Protein AF-A0A2D8KM96-F1 (afdb_monomer_lite)

pLDDT: mean 73.99, std 18.13, range [31.3, 98.5]

Sequence (714 aa):
MPTEIKRLDLASIKATSSSDNSVLVVNDGEVAFSNEISVSGINVTGDFNISGRIFQSGEPFVGGGGGDLTSGQLASVGFNMIPATSGTLDLGTDSEPWKDLYLTTGTLHLGEETIKVEDRKIVFSRDIKVKHDGVNLKRLVRENETGIFAEVAALEKTDANLAATGENLLGQITSNDSDLSNVASNLVSTGQNLQANISTNVGAIAANVSDISSNAVNLAATGQTLQQEKLDVIGGTISGEILPYASGKVNLGSPLLPFRSGYFDDLIVSADSIQIGPDTTLSATAEGGMSFDTTGTITFGDVIIEGDLGVSGDFTLGDTTTDRITTRGDLFVQDDAFFADAVEITGSLTVDGTASAATPTQNSHLTTKLYVDTDITIVSGLITNNDTELNSLRTATGVLKTSTDNNATNIASNDSDIATLTTNLASTGNNLQAQVTSNDGDISTLTSNLISTGQTLQTQITSNDADISTNVGSIATNATNIASNTTNLVSTGQALNTDIITVSGLITNNDTELSDIRTATGVLKTSTDNNATNIASNDSDISSIQGSIYSINGDISTLTTNLTSTGSNLQAQVTSLSGDAVLLAGNQTVAGNKTFSNDVTVLGGLSVSGDFTLGDATTDRITTRGDLYVEDDAVFQDAITVTGDAYFAGDVGIGTNTPDYALDVAGTVGIDSYIYHNGDNDTYLKFDTNEVNLVAGGWSALKLDKSTGKIQLN

Foldseek 3Di:
DDDDDDDDDPPPDDDDDDDDFDFDDDPDPDGDGPDDDDDPDDDDPDDDDDPDFDADPHHTDDDDDDDDPPDPPPPDDPDDDDDPDPDDDFQADPVGHPQQWGDDDQWTHGRPKIWGQDPNDTAIPDFDFDDDDPDDDDTPDHPPPDDDDDDDDPPPPVCVVVVVVVVVVVVVVVVVVVVVVVVVVVVVVVVVVVVVVVVVVVVVVVVVVVVVVVVVVVVVVVVVPPVVVVPPDDPDDDDDDDDDDDPPDDDQDDPVGHNDDPPADDWDDDDFWTDDDDPFTFHADPPDDTDGDDPDDDDDDDDDDVDDPDDPDDDDDDDPVDDDDDDPDDDDDPDDDDDPDDDDDPDDDDDPDDDDDPDDDDPDDPDDPVVVVVVVVVVVVVVVVVVVVVVVVVVVVVVVVVVVVVVVVVVVVVVVVVVVVVVVVVVVVVVVVVVVVVVVVVVVVVVVVVVVVVVVVVVVVVVVVVVVVVVVVVVVVVVVVVVVVVVVVVVVVVVVVVVVVVVVVVVVVVVVVVVVVVVVVVVVVVVVVVVVVVVVVVVVVVVVVVVVVVVVVVVVVVVVVVVVVVVVVVVVVVVVCVLQDDDPDDDDDDDDDDDDPDDDDDPDDDDDPDDDDDDDPPDDDDDDPDDDDDPDDDDDPDDDDDPDDDDDPAADEQVDPDAPDSDRDPDDDDDAFWDDDPPDPQAIFTDDDQWTFGGDPVDRQWIGRVVVPDIDRD

Secondary structure (DSSP, 8-state):
-PPPPPPPPGGG----S-S-------TTS----SS----S----SS----SS--EETTEE---SS-S---TTS-S---S----SSSS-----BTTB--TT-EEETTEEEETTEEEEEETTEEEESS------TT------PPTTS------S-TTSSHHHHHHHHHHHHHHHHHHHHHHHHHHHHHHHHHHHHHHHHHHHHHHHHHHHHHHHHHHHHHHHHHHHHHHHTTTS-TT----S--PPPTT-----EETTEE---TT-SSEEE-SS-EEESSS-EE-B-TTS-B-----SPPPPSS---SS-----S----SBTTB-----SS----SS----SS-----S----SS----S---SBTBS--HHHHHHHHHHHHHHHHHHHHHHHHHHHHHHHHHHHHHHHHHHHHHHHHHHHHHHHHHHHHHHHHHHHHHHHHHHHHHHHHHHHHHHHHHHHHHHHHHHHHHHHHHHHHHHHHHHHHHHHHHHHHHHHHHHHHHHHHHHHHHHHHHHHHHHHHHHHHHHHHHHHHHHHHHHHHHHHHHHHHHHHHHHHHHHHHHHHHHHHHHHHHHHHHHHHHPPPSSS-----S----SS-----S----SS----S-TTT-----SS----SS-----S-----S----SS-EEES-SS-SSSEEESSPPP-SSEEEETTEEEEEEEEETTEEEEEETTEEEEEEETTTTEEEE-

Radius of gyration: 124.83 Å; chains: 1; bounding box: 218×102×368 Å

Structure (mmCIF, N/CA/C/O backbone):
data_AF-A0A2D8KM96-F1
#
_entry.id   AF-A0A2D8KM96-F1
#
loop_
_atom_site.group_PDB
_atom_site.id
_atom_site.type_symbol
_atom_site.label_atom_id
_atom_site.label_alt_id
_atom_site.label_comp_id
_atom_site.label_asym_id
_atom_site.label_entity_id
_atom_site.label_seq_id
_atom_site.pdbx_PDB_ins_code
_atom_site.Cartn_x
_ato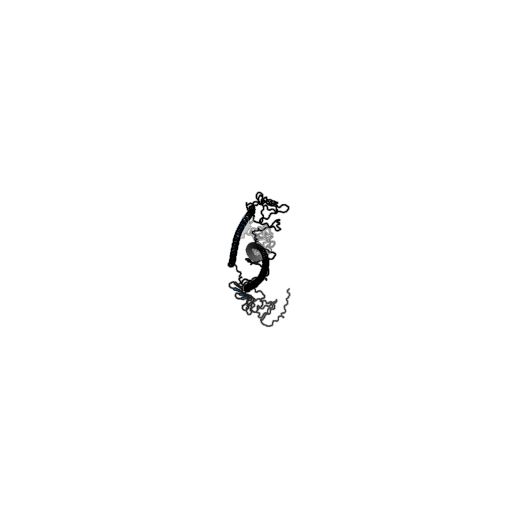m_site.Cartn_y
_atom_site.Cartn_z
_atom_site.occupancy
_atom_site.B_iso_or_equiv
_atom_site.auth_seq_id
_atom_site.auth_comp_id
_atom_site.auth_asym_id
_atom_site.auth_atom_id
_atom_site.pdbx_PDB_model_num
ATOM 1 N N . MET A 1 1 ? 82.401 -2.570 -52.044 1.00 36.78 1 MET A N 1
ATOM 2 C CA . MET A 1 1 ? 83.256 -3.454 -51.225 1.00 36.78 1 MET A CA 1
ATOM 3 C C . MET A 1 1 ? 82.370 -4.545 -50.641 1.00 36.78 1 MET A C 1
ATOM 5 O O . MET A 1 1 ? 81.452 -4.168 -49.925 1.00 36.78 1 MET A O 1
ATOM 9 N N . PRO A 1 2 ? 82.550 -5.836 -50.962 1.00 42.16 2 PRO A N 1
ATOM 10 C CA . PRO A 1 2 ? 81.881 -6.909 -50.237 1.00 42.16 2 PRO A CA 1
ATOM 11 C C . PRO A 1 2 ? 82.817 -7.471 -49.157 1.00 42.16 2 PRO A C 1
ATOM 13 O O . PRO A 1 2 ? 83.956 -7.836 -49.446 1.00 42.16 2 PRO A O 1
ATOM 16 N N . THR A 1 3 ? 82.338 -7.514 -47.916 1.00 42.00 3 THR A N 1
ATOM 17 C CA . THR A 1 3 ? 82.981 -8.188 -46.783 1.00 42.00 3 THR A CA 1
ATOM 18 C C . THR A 1 3 ? 82.390 -9.584 -46.597 1.00 42.00 3 THR A C 1
ATOM 20 O O . THR A 1 3 ? 81.184 -9.797 -46.661 1.00 42.00 3 THR A O 1
ATOM 23 N N . GLU A 1 4 ? 83.301 -10.525 -46.403 1.00 42.38 4 GLU A N 1
ATOM 24 C CA . GLU A 1 4 ? 83.165 -11.976 -46.320 1.00 42.38 4 GLU A CA 1
ATOM 25 C C . GLU A 1 4 ? 82.440 -12.440 -45.037 1.00 42.38 4 GLU A C 1
ATOM 27 O O . GLU A 1 4 ? 82.766 -11.987 -43.938 1.00 42.38 4 GLU A O 1
ATOM 32 N N . ILE A 1 5 ? 81.485 -13.374 -45.156 1.00 39.03 5 ILE A N 1
ATOM 33 C CA . ILE A 1 5 ? 80.904 -14.115 -44.020 1.00 39.03 5 ILE A CA 1
ATOM 34 C C . ILE A 1 5 ? 81.593 -15.482 -43.937 1.00 39.03 5 ILE A C 1
ATOM 36 O O . ILE A 1 5 ? 81.575 -16.268 -44.885 1.00 39.03 5 ILE A O 1
ATOM 40 N N . LYS A 1 6 ? 82.215 -15.756 -42.785 1.00 46.16 6 LYS A N 1
ATOM 41 C CA . LYS A 1 6 ? 82.919 -17.005 -42.463 1.00 46.16 6 LYS A CA 1
ATOM 42 C C . LYS A 1 6 ? 81.966 -18.209 -42.484 1.00 46.16 6 LYS A C 1
ATOM 44 O O . LYS A 1 6 ? 80.936 -18.196 -41.818 1.00 46.16 6 LYS A O 1
ATOM 49 N N . ARG A 1 7 ? 82.352 -19.269 -43.203 1.00 44.72 7 ARG A N 1
ATOM 50 C CA . ARG A 1 7 ? 81.680 -20.582 -43.207 1.00 44.72 7 ARG A CA 1
ATOM 51 C C . ARG A 1 7 ? 81.829 -21.275 -41.844 1.00 44.72 7 ARG A C 1
ATOM 53 O O . ARG A 1 7 ? 82.935 -21.338 -41.312 1.00 44.72 7 ARG A O 1
ATOM 60 N N . LEU A 1 8 ? 80.719 -21.804 -41.324 1.00 42.72 8 LEU A N 1
ATOM 61 C CA . LEU A 1 8 ? 80.661 -22.694 -40.159 1.00 42.72 8 LEU A CA 1
ATOM 62 C C . LEU A 1 8 ? 81.231 -24.082 -40.519 1.00 42.72 8 LEU A C 1
ATOM 64 O O . LEU A 1 8 ? 80.984 -24.591 -41.613 1.00 42.72 8 LEU A O 1
ATOM 68 N N . ASP A 1 9 ? 81.994 -24.668 -39.598 1.00 46.09 9 ASP A N 1
ATOM 69 C CA . ASP A 1 9 ? 82.658 -25.970 -39.720 1.00 46.09 9 ASP A CA 1
ATOM 70 C C . ASP A 1 9 ? 81.637 -27.129 -39.715 1.00 46.09 9 ASP A C 1
ATOM 72 O O . ASP A 1 9 ? 80.818 -27.244 -38.804 1.00 46.09 9 ASP A O 1
ATOM 76 N N . LEU A 1 10 ? 81.678 -27.988 -40.741 1.00 47.38 10 LEU A N 1
ATOM 77 C CA . LEU A 1 10 ? 80.743 -29.104 -40.962 1.00 47.38 10 LEU A CA 1
ATOM 78 C C . LEU A 1 10 ? 81.004 -30.325 -40.051 1.00 47.38 10 LEU A C 1
ATOM 80 O O . LEU A 1 10 ? 80.347 -31.354 -40.196 1.00 47.38 10 LEU A O 1
ATOM 84 N N . ALA A 1 11 ? 81.947 -30.242 -39.110 1.00 46.75 11 ALA A N 1
ATOM 85 C CA . ALA A 1 11 ? 82.343 -31.367 -38.262 1.00 46.75 11 ALA A CA 1
ATOM 86 C C . ALA A 1 11 ? 81.417 -31.656 -37.052 1.00 46.75 11 ALA A C 1
ATOM 88 O O . ALA A 1 11 ? 81.682 -32.602 -36.310 1.00 46.75 11 ALA A O 1
ATOM 89 N N . SER A 1 12 ? 80.340 -30.891 -36.825 1.00 46.06 12 SER A N 1
ATOM 90 C CA . SER A 1 12 ? 79.527 -30.978 -35.592 1.00 46.06 12 SER A CA 1
ATOM 91 C C . SER A 1 12 ? 78.190 -31.732 -35.691 1.00 46.06 12 SER A C 1
ATOM 93 O O . SER A 1 12 ? 77.510 -31.858 -34.673 1.00 46.06 12 SER A O 1
ATOM 95 N N . ILE A 1 13 ? 77.809 -32.303 -36.842 1.00 46.50 13 ILE A N 1
ATOM 96 C CA . ILE A 1 13 ? 76.548 -33.062 -36.968 1.00 46.50 13 ILE A CA 1
ATOM 97 C C . ILE A 1 13 ? 76.843 -34.542 -37.219 1.00 46.50 13 ILE A C 1
ATOM 99 O O . ILE A 1 13 ? 77.137 -34.974 -38.332 1.00 46.50 13 ILE A O 1
ATOM 103 N N . LYS A 1 14 ? 76.764 -35.338 -36.150 1.00 44.31 14 LYS A N 1
ATOM 104 C CA . LYS A 1 14 ? 76.916 -36.795 -36.181 1.00 44.31 14 LYS A CA 1
ATOM 105 C C . LYS A 1 14 ? 75.522 -37.434 -36.200 1.00 44.31 14 LYS A C 1
ATOM 107 O O . LYS A 1 14 ? 74.908 -37.579 -35.150 1.00 44.31 14 LYS A O 1
ATOM 112 N N . ALA A 1 15 ? 75.023 -37.810 -37.378 1.00 44.56 15 ALA A N 1
ATOM 113 C CA . ALA A 1 15 ? 73.818 -38.632 -37.507 1.00 44.56 15 ALA A CA 1
ATOM 114 C C . ALA A 1 15 ? 74.210 -40.115 -37.599 1.00 44.56 15 ALA A C 1
ATOM 116 O O . ALA A 1 15 ? 74.928 -40.536 -38.507 1.00 44.56 15 ALA A O 1
ATOM 117 N N . THR A 1 16 ? 73.778 -40.905 -36.621 1.00 41.28 16 THR A N 1
ATOM 118 C CA . THR A 1 16 ? 73.896 -42.366 -36.613 1.00 41.28 16 THR A CA 1
ATOM 119 C C . THR A 1 16 ? 72.717 -42.997 -37.361 1.00 41.28 16 THR A C 1
ATOM 121 O O . THR A 1 16 ? 71.574 -42.655 -37.085 1.00 41.28 16 THR A O 1
ATOM 124 N N . SER A 1 17 ? 73.046 -43.942 -38.252 1.00 40.91 17 SER A N 1
ATOM 125 C CA . SER A 1 17 ? 72.204 -44.926 -38.971 1.00 40.91 17 SER A CA 1
ATOM 126 C C . SER A 1 17 ? 71.260 -44.464 -40.099 1.00 40.91 17 SER A C 1
ATOM 128 O O . SER A 1 17 ? 70.135 -44.046 -39.874 1.00 40.91 17 SER A O 1
ATOM 130 N N . SER A 1 18 ? 71.791 -44.636 -41.317 1.00 46.38 18 SER A N 1
ATOM 131 C CA . SER A 1 18 ? 71.272 -45.304 -42.530 1.00 46.38 18 SER A CA 1
ATOM 132 C C . SER A 1 18 ? 69.797 -45.232 -42.966 1.00 46.38 18 SER A C 1
ATOM 134 O O . SER A 1 18 ? 68.900 -45.700 -42.274 1.00 46.38 18 SER A O 1
ATOM 136 N N . SER A 1 19 ? 69.697 -44.877 -44.256 1.00 50.34 19 SER A N 1
ATOM 137 C CA . SER A 1 19 ? 68.638 -45.037 -45.269 1.00 50.34 19 SER A CA 1
ATOM 138 C C . SER A 1 19 ? 67.418 -44.117 -45.178 1.00 50.34 19 SER A C 1
ATOM 140 O O . SER A 1 19 ? 66.530 -44.311 -44.362 1.00 50.34 19 SER A O 1
ATOM 142 N N . ASP A 1 20 ? 67.421 -43.165 -46.117 1.00 50.72 20 ASP A N 1
ATOM 143 C CA . ASP A 1 20 ? 66.317 -42.356 -46.636 1.00 50.72 20 ASP A CA 1
ATOM 144 C C . ASP A 1 20 ? 65.672 -41.333 -45.695 1.00 50.72 20 ASP A C 1
ATOM 146 O O . ASP A 1 20 ? 64.546 -41.488 -45.240 1.00 50.72 20 ASP A O 1
ATOM 150 N N . ASN A 1 21 ? 66.361 -40.201 -45.505 1.00 40.88 21 ASN A N 1
ATOM 151 C CA . ASN A 1 21 ? 65.696 -38.897 -45.568 1.00 40.88 21 ASN A CA 1
ATOM 152 C C . ASN A 1 21 ? 66.702 -37.768 -45.826 1.00 40.88 21 ASN A C 1
ATOM 154 O O . ASN A 1 21 ? 67.721 -37.626 -45.148 1.00 40.88 21 ASN A O 1
ATOM 158 N N . SER A 1 22 ? 66.411 -36.961 -46.842 1.00 45.03 22 SER A N 1
ATOM 159 C CA . SER A 1 22 ? 67.163 -35.768 -47.222 1.00 45.03 22 SER A CA 1
ATOM 160 C C . SER A 1 22 ? 66.947 -34.674 -46.170 1.00 45.03 22 SER A C 1
ATOM 162 O O . SER A 1 22 ? 65.994 -33.907 -46.255 1.00 45.03 22 SER A O 1
ATOM 164 N N . VAL A 1 23 ? 67.810 -34.599 -45.155 1.00 46.22 23 VAL A N 1
ATOM 165 C CA . VAL A 1 23 ? 67.804 -33.479 -44.200 1.00 46.22 23 VAL A CA 1
ATOM 166 C C . VAL A 1 23 ? 68.404 -32.252 -44.891 1.00 46.22 23 VAL A C 1
ATOM 168 O O . VAL A 1 23 ? 69.620 -32.156 -45.062 1.00 46.22 23 VAL A O 1
ATOM 171 N N . LEU A 1 24 ? 67.547 -31.321 -45.314 1.00 45.38 24 LEU A N 1
ATOM 172 C CA . LEU A 1 24 ? 67.944 -29.979 -45.731 1.00 45.38 24 LEU A CA 1
ATOM 173 C C . LEU A 1 24 ? 68.049 -29.103 -44.475 1.00 45.38 24 LEU A C 1
ATOM 175 O O . LEU A 1 24 ? 67.062 -28.882 -43.781 1.00 45.38 24 LEU A O 1
ATOM 179 N N . VAL A 1 25 ? 69.249 -28.611 -44.175 1.00 47.81 25 VAL A N 1
ATOM 180 C CA . VAL A 1 25 ? 69.446 -27.565 -43.162 1.00 47.81 25 VAL A CA 1
ATOM 181 C C . VAL A 1 25 ? 68.855 -26.260 -43.702 1.00 47.81 25 VAL A C 1
ATOM 183 O O . VAL A 1 25 ? 69.267 -25.808 -44.771 1.00 47.81 25 VAL A O 1
ATOM 186 N N . VAL A 1 26 ? 67.931 -25.642 -42.962 1.00 46.94 26 VAL A N 1
ATOM 187 C CA . VAL A 1 26 ? 67.433 -24.281 -43.220 1.00 46.94 26 VAL A CA 1
ATOM 188 C C . VAL A 1 26 ? 67.879 -23.381 -42.061 1.00 46.94 26 VAL A C 1
ATOM 190 O O . VAL A 1 26 ? 67.828 -23.782 -40.900 1.00 46.94 26 VAL A O 1
ATOM 193 N N . ASN A 1 27 ? 68.404 -22.196 -42.383 1.00 45.00 27 ASN A N 1
ATOM 194 C CA . ASN A 1 27 ? 68.777 -21.178 -41.397 1.00 45.00 27 ASN A CA 1
ATOM 195 C C . ASN A 1 27 ? 67.537 -20.703 -40.611 1.00 45.00 27 ASN A C 1
ATOM 197 O O . ASN A 1 27 ? 66.445 -20.683 -41.165 1.00 45.00 27 ASN A O 1
ATOM 201 N N . ASP A 1 28 ? 67.751 -20.284 -39.359 1.00 45.41 28 ASP A N 1
ATOM 202 C CA . ASP A 1 28 ? 66.766 -19.727 -38.406 1.00 45.41 28 ASP A CA 1
ATOM 203 C C . ASP A 1 28 ? 65.935 -20.713 -37.556 1.00 45.41 28 ASP A C 1
ATOM 205 O O . ASP A 1 28 ? 64.898 -20.355 -37.007 1.00 45.41 28 ASP A O 1
ATOM 209 N N . GLY A 1 29 ? 66.449 -21.924 -37.308 1.00 55.62 29 GLY A N 1
ATOM 210 C CA . GLY A 1 29 ? 66.005 -22.749 -36.169 1.00 55.62 29 GLY A CA 1
ATOM 211 C C . GLY A 1 29 ? 64.701 -23.534 -36.356 1.00 55.62 29 GLY A C 1
ATOM 212 O O . GLY A 1 29 ? 64.221 -24.128 -35.393 1.00 55.62 29 GLY A O 1
ATOM 213 N N . GLU A 1 30 ? 64.165 -23.604 -37.574 1.00 47.12 30 GLU A N 1
ATOM 214 C CA . GLU A 1 30 ? 62.980 -24.400 -37.911 1.00 47.12 30 GLU A CA 1
ATOM 215 C C . GLU A 1 30 ? 63.367 -25.619 -38.771 1.00 47.12 30 GLU A C 1
ATOM 217 O O . GLU A 1 30 ? 64.070 -25.497 -39.776 1.00 47.12 30 GLU A O 1
ATOM 222 N N . VAL A 1 31 ? 62.943 -26.820 -38.357 1.00 56.22 31 VAL A N 1
ATOM 223 C CA . VAL A 1 31 ? 63.240 -28.088 -39.048 1.00 56.22 31 VAL A CA 1
ATOM 224 C C . VAL A 1 31 ? 61.988 -28.563 -39.782 1.00 56.22 31 VAL A C 1
ATOM 226 O O . VAL A 1 31 ? 61.002 -28.926 -39.145 1.00 56.22 31 VAL A O 1
ATOM 229 N N . ALA A 1 32 ? 62.040 -28.603 -41.115 1.00 50.75 32 ALA A N 1
ATOM 230 C CA . ALA A 1 32 ? 60.963 -29.115 -41.961 1.00 50.75 32 ALA A CA 1
ATOM 231 C C . ALA A 1 32 ? 61.364 -30.442 -42.626 1.00 50.75 32 ALA A C 1
ATOM 233 O O . ALA A 1 32 ? 62.451 -30.564 -43.192 1.00 50.75 32 ALA A O 1
ATOM 234 N N . PHE A 1 33 ? 60.469 -31.432 -42.580 1.00 55.03 33 PHE A N 1
ATOM 235 C CA . PHE A 1 33 ? 60.638 -32.737 -43.224 1.00 55.03 33 PHE A CA 1
ATOM 236 C C . PHE A 1 33 ? 59.793 -32.784 -44.497 1.00 55.03 33 PHE A C 1
ATOM 238 O O . PHE A 1 33 ? 58.651 -32.333 -44.501 1.00 55.03 33 PHE A O 1
ATOM 245 N N . SER A 1 34 ? 60.344 -33.319 -45.587 1.00 48.19 34 SER A N 1
ATOM 246 C CA . SER A 1 34 ? 59.642 -33.397 -46.876 1.00 48.19 34 SER A CA 1
ATOM 247 C C . SER A 1 34 ? 58.643 -34.559 -46.977 1.00 48.19 34 SER A C 1
ATOM 249 O O . SER A 1 34 ? 57.835 -34.552 -47.899 1.00 48.19 34 SER A O 1
ATOM 251 N N . ASN A 1 35 ? 58.671 -35.515 -46.037 1.00 55.62 35 ASN A N 1
ATOM 252 C CA . ASN A 1 35 ? 57.812 -36.707 -45.974 1.00 55.62 35 ASN A CA 1
ATOM 253 C C . ASN A 1 35 ? 57.277 -36.946 -44.540 1.00 55.62 35 ASN A C 1
ATOM 255 O O . ASN A 1 35 ? 57.697 -36.276 -43.597 1.00 55.62 35 ASN A O 1
ATOM 259 N N . GLU A 1 36 ? 56.368 -37.918 -44.377 1.00 52.34 36 GLU A N 1
ATOM 260 C CA . GLU A 1 36 ? 55.748 -38.302 -43.096 1.00 52.34 36 GLU A CA 1
ATOM 261 C C . GLU A 1 36 ? 56.789 -38.676 -42.020 1.00 52.34 36 GLU A C 1
ATOM 263 O O . GLU A 1 36 ? 57.686 -39.490 -42.252 1.00 52.34 36 GLU A O 1
ATOM 268 N N . ILE A 1 37 ? 56.662 -38.078 -40.829 1.00 59.47 37 ILE A N 1
ATOM 269 C CA . ILE A 1 37 ? 57.469 -38.410 -39.650 1.00 59.47 37 ILE A CA 1
ATOM 270 C C . ILE A 1 37 ? 56.729 -39.463 -38.822 1.00 59.47 37 ILE A C 1
ATOM 272 O O . ILE A 1 37 ? 55.622 -39.224 -38.348 1.00 59.47 37 ILE A O 1
ATOM 276 N N . SER A 1 38 ? 57.349 -40.626 -38.619 1.00 56.84 38 SER A N 1
ATOM 277 C CA . SER A 1 38 ? 56.821 -41.677 -37.746 1.00 56.84 38 SER A CA 1
ATOM 278 C C . SER A 1 38 ? 57.786 -41.893 -36.585 1.00 56.84 38 SER A C 1
ATOM 280 O O . SER A 1 38 ? 58.864 -42.462 -36.749 1.00 56.84 38 SER A O 1
ATOM 282 N N . VAL A 1 39 ? 57.414 -41.401 -35.405 1.00 60.41 39 VAL A N 1
ATOM 283 C CA . VAL A 1 39 ? 58.214 -41.474 -34.175 1.00 60.41 39 VAL A CA 1
ATOM 284 C C . VAL A 1 39 ? 57.351 -42.032 -33.047 1.00 60.41 39 VAL A C 1
ATOM 286 O O . VAL A 1 39 ? 56.192 -41.661 -32.900 1.00 60.41 39 VAL A O 1
ATOM 289 N N . SER A 1 40 ? 57.899 -42.935 -32.232 1.00 52.38 40 SER A N 1
ATOM 290 C CA . SER A 1 40 ? 57.144 -43.636 -31.177 1.00 52.38 40 SER A CA 1
ATOM 291 C C . SER A 1 40 ? 56.796 -42.761 -29.962 1.00 52.38 40 SER A C 1
ATOM 293 O O . SER A 1 40 ? 56.181 -43.239 -29.013 1.00 52.38 40 SER A O 1
ATOM 295 N N . GLY A 1 41 ? 57.215 -41.496 -29.969 1.00 56.97 41 GLY A N 1
ATOM 296 C CA . GLY A 1 41 ? 56.919 -40.499 -28.950 1.00 56.97 41 GLY A CA 1
ATOM 297 C C . GLY A 1 41 ? 57.679 -39.206 -29.235 1.00 56.97 41 GLY A C 1
ATOM 298 O O . GLY A 1 41 ? 58.875 -39.242 -29.520 1.00 56.97 41 GLY A O 1
ATOM 299 N N . ILE A 1 42 ? 56.986 -38.069 -29.166 1.00 66.81 42 ILE A N 1
ATOM 300 C CA . ILE A 1 42 ? 57.585 -36.732 -29.254 1.00 66.81 42 ILE A CA 1
ATOM 301 C C . ILE A 1 42 ? 57.530 -36.113 -27.857 1.00 66.81 42 ILE A C 1
ATOM 303 O O . ILE A 1 42 ? 56.462 -36.060 -27.254 1.00 66.81 42 ILE A O 1
ATOM 307 N N . ASN A 1 43 ? 58.666 -35.635 -27.345 1.00 57.16 43 ASN A N 1
ATOM 308 C CA . ASN A 1 43 ? 58.721 -34.840 -26.119 1.00 57.16 43 ASN A CA 1
ATOM 309 C C . ASN A 1 43 ? 59.092 -33.396 -26.483 1.00 57.16 43 ASN A C 1
ATOM 311 O O . ASN A 1 43 ? 60.247 -33.133 -26.820 1.00 57.16 43 ASN A O 1
ATOM 315 N N . VAL A 1 44 ? 58.114 -32.483 -26.470 1.00 68.25 44 VAL A N 1
ATOM 316 C CA . VAL A 1 44 ? 58.321 -31.064 -26.801 1.00 68.25 44 VAL A CA 1
ATOM 317 C C . VAL A 1 44 ? 58.350 -30.249 -25.511 1.00 68.25 44 VAL A C 1
ATOM 319 O O . VAL A 1 44 ? 57.373 -30.220 -24.771 1.00 68.25 44 VAL A O 1
ATOM 322 N N . THR A 1 45 ? 59.467 -29.576 -25.233 1.00 54.88 45 THR A N 1
ATOM 323 C CA . THR A 1 45 ? 59.641 -28.719 -24.042 1.00 54.88 45 THR A CA 1
ATOM 324 C C . THR A 1 45 ? 59.378 -27.231 -24.322 1.00 54.88 45 THR A C 1
ATOM 326 O O . THR A 1 45 ? 59.720 -26.383 -23.503 1.00 54.88 45 THR A O 1
ATOM 329 N N . GLY A 1 46 ? 58.804 -26.918 -25.485 1.00 61.22 46 GLY A N 1
ATOM 330 C CA . GLY A 1 46 ? 58.416 -25.585 -25.958 1.00 61.22 46 GLY A CA 1
ATOM 331 C C . GLY A 1 46 ? 57.178 -25.673 -26.861 1.00 61.22 46 GLY A C 1
ATOM 332 O O . GLY A 1 46 ? 56.492 -26.695 -26.856 1.00 61.22 46 GLY A O 1
ATOM 333 N N . ASP A 1 47 ? 56.892 -24.630 -27.640 1.00 56.44 47 ASP A N 1
ATOM 334 C CA . ASP A 1 47 ? 55.679 -24.574 -28.467 1.00 56.44 47 ASP A CA 1
ATOM 335 C C . ASP A 1 47 ? 55.738 -25.543 -29.661 1.00 56.44 47 ASP A C 1
ATOM 337 O O . ASP A 1 47 ? 56.735 -25.610 -30.383 1.00 56.44 47 ASP A O 1
ATOM 341 N N . PHE A 1 48 ? 54.648 -26.284 -29.887 1.00 71.88 48 PHE A N 1
ATOM 342 C CA . PHE A 1 48 ? 54.507 -27.230 -30.996 1.00 71.88 48 PHE A CA 1
ATOM 343 C C . PHE A 1 48 ? 53.424 -26.751 -31.973 1.00 71.88 48 PHE A C 1
ATOM 345 O O . PHE A 1 48 ? 52.233 -26.941 -31.732 1.00 71.88 48 PHE A O 1
ATOM 352 N N . ASN A 1 49 ? 53.838 -26.112 -33.072 1.00 57.50 49 ASN A N 1
ATOM 353 C CA . ASN A 1 49 ? 52.936 -25.620 -34.118 1.00 57.50 49 ASN A CA 1
ATOM 354 C C . ASN A 1 49 ? 52.810 -26.635 -35.261 1.00 57.50 49 ASN A C 1
ATOM 356 O O . ASN A 1 49 ? 53.803 -27.006 -35.880 1.00 57.50 49 ASN A O 1
ATOM 360 N N . ILE A 1 50 ? 51.579 -27.050 -35.572 1.00 64.56 50 ILE A N 1
ATOM 361 C CA . ILE A 1 50 ? 51.270 -27.949 -36.691 1.00 64.56 50 ILE A CA 1
ATOM 362 C C . ILE A 1 50 ? 50.351 -27.212 -37.667 1.00 64.56 50 ILE A C 1
ATOM 364 O O . ILE A 1 50 ? 49.247 -26.812 -37.309 1.00 64.56 50 ILE A O 1
ATOM 368 N N . SER A 1 51 ? 50.796 -27.044 -38.912 1.00 54.72 51 SER A N 1
ATOM 369 C CA . SER A 1 51 ? 50.070 -26.328 -39.976 1.00 54.72 51 SER A CA 1
ATOM 370 C C . SER A 1 51 ? 49.101 -27.213 -40.781 1.00 54.72 51 SER A C 1
ATOM 372 O O . SER A 1 51 ? 48.515 -26.762 -41.765 1.00 54.72 51 SER A O 1
ATOM 374 N N . GLY A 1 52 ? 48.910 -28.468 -40.358 1.00 62.47 52 GLY A N 1
ATOM 375 C CA . GLY A 1 52 ? 48.025 -29.460 -40.976 1.00 62.47 52 GLY A CA 1
ATOM 376 C C . GLY A 1 52 ? 47.086 -30.144 -39.975 1.00 62.47 52 GLY A C 1
ATOM 377 O O . GLY A 1 52 ? 47.039 -29.803 -38.796 1.00 62.47 52 GLY A O 1
ATOM 378 N N . ARG A 1 53 ? 46.312 -31.131 -40.442 1.00 56.47 53 ARG A N 1
ATOM 379 C CA . ARG A 1 53 ? 45.440 -31.935 -39.571 1.00 56.47 53 ARG A CA 1
ATOM 380 C C . ARG A 1 53 ? 46.268 -32.981 -38.828 1.00 56.47 53 ARG A C 1
ATOM 382 O O . ARG A 1 53 ? 46.975 -33.761 -39.457 1.00 56.47 53 ARG A O 1
ATOM 389 N N . ILE A 1 54 ? 46.150 -33.017 -37.506 1.00 63.62 54 ILE A N 1
ATOM 390 C CA . ILE A 1 54 ? 46.632 -34.142 -36.697 1.00 63.62 54 ILE A CA 1
ATOM 391 C C . ILE A 1 54 ? 45.665 -35.303 -36.936 1.00 63.62 54 ILE A C 1
ATOM 393 O O . ILE A 1 54 ? 44.473 -35.057 -37.068 1.00 63.62 54 ILE A O 1
ATOM 397 N N . PHE A 1 55 ? 46.142 -36.543 -37.009 1.00 59.66 55 PHE A N 1
ATOM 398 C CA . PHE A 1 55 ? 45.291 -37.733 -37.044 1.00 59.66 55 PHE A CA 1
ATOM 399 C C . PHE A 1 55 ? 45.691 -38.655 -35.892 1.00 59.66 55 PHE A C 1
ATOM 401 O O . PHE A 1 55 ? 46.882 -38.851 -35.652 1.00 59.66 55 PHE A O 1
ATOM 408 N N . GLN A 1 56 ? 44.725 -39.230 -35.180 1.00 62.06 56 GLN A N 1
ATOM 409 C CA . GLN A 1 56 ? 44.986 -40.260 -34.174 1.00 62.06 56 GLN A CA 1
ATOM 410 C C . GLN A 1 56 ? 44.436 -41.584 -34.695 1.00 62.06 56 GLN A C 1
ATOM 412 O O . GLN A 1 56 ? 43.236 -41.719 -34.909 1.00 62.06 56 GLN A O 1
ATOM 417 N N . SER A 1 57 ? 45.318 -42.557 -34.929 1.00 61.19 57 SER A N 1
ATOM 418 C CA . SER A 1 57 ? 44.943 -43.884 -35.446 1.00 61.19 57 SER A CA 1
ATOM 419 C C . SER A 1 57 ? 44.139 -43.852 -36.761 1.00 61.19 57 SER A C 1
ATOM 421 O O . SER A 1 57 ? 43.284 -44.704 -36.979 1.00 61.19 57 SER A O 1
ATOM 423 N N . GLY A 1 58 ? 44.422 -42.885 -37.643 1.00 58.84 58 GLY A N 1
ATOM 424 C CA . GLY A 1 58 ? 43.834 -42.803 -38.988 1.00 58.84 58 GLY A CA 1
ATOM 425 C C . GLY A 1 58 ? 42.668 -41.822 -39.160 1.00 58.84 58 GLY A C 1
ATOM 426 O O . GLY A 1 58 ? 42.276 -41.589 -40.297 1.00 58.84 58 GLY A O 1
ATOM 427 N N . GLU A 1 59 ? 42.172 -41.187 -38.091 1.00 48.59 59 GLU A N 1
ATOM 428 C CA . GLU A 1 59 ? 41.073 -40.200 -38.156 1.00 48.59 59 GLU A CA 1
ATOM 429 C C . GLU A 1 59 ? 41.514 -38.790 -37.714 1.00 48.59 59 GLU A C 1
ATOM 431 O O . GLU A 1 59 ? 42.363 -38.691 -36.821 1.00 48.59 59 GLU A O 1
ATOM 436 N N . PRO A 1 60 ? 40.987 -37.692 -38.311 1.00 54.28 60 PRO A N 1
ATOM 437 C CA . PRO A 1 60 ? 41.399 -36.328 -37.982 1.00 54.28 60 PRO A CA 1
ATOM 438 C C . PRO A 1 60 ? 41.131 -35.995 -36.507 1.00 54.28 60 PRO A C 1
ATOM 440 O O . PRO A 1 60 ? 39.999 -36.040 -36.033 1.00 54.28 60 PRO A O 1
ATOM 443 N N . PHE A 1 61 ? 42.171 -35.601 -35.788 1.00 57.62 61 PHE A N 1
ATOM 444 C CA . PHE A 1 61 ? 42.147 -35.149 -34.406 1.00 57.62 61 PHE A CA 1
ATOM 445 C C . PHE A 1 61 ? 41.489 -33.766 -34.323 1.00 57.62 61 PHE A C 1
ATOM 447 O O . PHE A 1 61 ? 42.061 -32.742 -34.705 1.00 57.62 61 PHE A O 1
ATOM 454 N N . VAL A 1 62 ? 40.254 -33.747 -33.833 1.00 54.16 62 VAL A N 1
ATOM 455 C CA . VAL A 1 62 ? 39.478 -32.538 -33.554 1.00 54.16 62 VAL A CA 1
ATOM 456 C C . VAL A 1 62 ? 39.771 -32.066 -32.131 1.00 54.16 62 VAL A C 1
ATOM 458 O O . VAL A 1 62 ? 39.212 -32.555 -31.153 1.00 54.16 62 VAL A O 1
ATOM 461 N N . GLY A 1 63 ? 40.689 -31.109 -32.005 1.00 56.78 63 GLY A N 1
ATOM 462 C CA . GLY A 1 63 ? 40.906 -30.389 -30.754 1.00 56.78 63 GLY A CA 1
ATOM 463 C C . GLY A 1 63 ? 39.688 -29.527 -30.418 1.00 56.78 63 GLY A C 1
ATOM 464 O O . GLY A 1 63 ? 39.528 -28.450 -30.982 1.00 56.78 63 GLY A O 1
ATOM 465 N N . GLY A 1 64 ? 38.855 -30.006 -29.491 1.00 54.34 64 GLY A N 1
ATOM 466 C CA . GLY A 1 64 ? 37.740 -29.264 -28.899 1.00 54.34 64 GLY A CA 1
ATOM 467 C C . GLY A 1 64 ? 36.363 -29.606 -29.477 1.00 54.34 64 GLY A C 1
ATOM 468 O O . GLY A 1 64 ? 36.011 -29.169 -30.567 1.00 54.34 64 GLY A O 1
ATOM 469 N N . GLY A 1 65 ? 35.554 -30.300 -28.669 1.00 49.62 65 GLY A N 1
ATOM 470 C CA . GLY A 1 65 ? 34.098 -30.379 -28.814 1.00 49.62 65 GLY A CA 1
ATOM 471 C C . GLY A 1 65 ? 33.569 -31.677 -29.428 1.00 49.62 65 GLY A C 1
ATOM 472 O O . GLY A 1 65 ? 33.692 -31.897 -30.626 1.00 49.62 65 GLY A O 1
ATOM 473 N N . GLY A 1 66 ? 32.883 -32.478 -28.603 1.00 52.09 66 GLY A N 1
ATOM 474 C CA . GLY A 1 66 ? 31.941 -33.500 -29.076 1.00 52.09 66 GLY A CA 1
ATOM 475 C C . GLY A 1 66 ? 32.429 -34.949 -29.029 1.00 52.09 66 GLY A C 1
ATOM 476 O O . GLY A 1 66 ? 32.346 -35.652 -30.027 1.00 52.09 66 GLY A O 1
ATOM 477 N N . GLY A 1 67 ? 32.899 -35.410 -27.873 1.00 41.66 67 GLY A N 1
ATOM 478 C CA . GLY A 1 67 ? 33.031 -36.831 -27.554 1.00 41.66 67 GLY A CA 1
ATOM 479 C C . GLY A 1 67 ? 32.892 -36.994 -26.046 1.00 41.66 67 GLY A C 1
ATOM 480 O O . GLY A 1 67 ? 33.564 -36.271 -25.314 1.00 41.66 67 GLY A O 1
ATOM 481 N N . ASP A 1 68 ? 31.969 -37.855 -25.615 1.00 48.88 68 ASP A N 1
ATOM 482 C CA . ASP A 1 68 ? 31.601 -38.121 -24.219 1.00 48.88 68 ASP A CA 1
ATOM 483 C C . ASP A 1 68 ? 32.795 -38.051 -23.257 1.00 48.88 68 ASP A C 1
ATOM 485 O O . ASP A 1 68 ? 33.741 -38.838 -23.345 1.00 48.88 68 ASP A O 1
ATOM 489 N N . LEU A 1 69 ? 32.728 -37.123 -22.300 1.00 47.28 69 LEU A N 1
ATOM 490 C CA . LEU A 1 69 ? 33.569 -37.154 -21.108 1.00 47.28 69 LEU A CA 1
ATOM 491 C C . LEU A 1 69 ? 33.126 -38.359 -20.271 1.00 47.28 69 LEU A C 1
ATOM 493 O O . LEU A 1 69 ? 32.250 -38.252 -19.421 1.00 47.28 69 LEU A O 1
ATOM 497 N N . THR A 1 70 ? 33.705 -39.529 -20.535 1.00 47.88 70 THR A N 1
ATOM 498 C CA . THR A 1 70 ? 33.412 -40.750 -19.778 1.00 47.88 70 THR A CA 1
ATOM 499 C C . THR A 1 70 ? 33.850 -40.577 -18.323 1.00 47.88 70 THR A C 1
ATOM 501 O O . THR A 1 70 ? 35.035 -40.339 -18.087 1.00 47.88 70 THR A O 1
ATOM 504 N N . SER A 1 71 ? 32.876 -40.663 -17.409 1.00 44.53 71 SER A N 1
ATOM 505 C CA . SER A 1 71 ? 32.811 -40.872 -15.940 1.00 44.53 71 SER A CA 1
ATOM 506 C C . SER A 1 71 ? 34.017 -40.736 -14.982 1.00 44.53 71 SER A C 1
ATOM 508 O O . SER A 1 71 ? 33.833 -40.762 -13.768 1.00 44.53 71 SER A O 1
ATOM 510 N N . GLY A 1 72 ? 35.254 -40.555 -15.438 1.00 50.97 72 GLY A N 1
ATOM 511 C CA . GLY A 1 72 ? 36.451 -40.531 -14.592 1.00 50.97 72 GLY A CA 1
ATOM 512 C C . GLY A 1 72 ? 37.251 -39.228 -14.591 1.00 50.97 72 GLY A C 1
ATOM 513 O O . GLY A 1 72 ? 38.215 -39.132 -13.836 1.00 50.97 72 GLY A O 1
ATOM 514 N N . GLN A 1 73 ? 36.915 -38.234 -15.424 1.00 50.72 73 GLN A N 1
ATOM 515 C CA . GLN A 1 73 ? 37.798 -37.075 -15.670 1.00 50.72 73 GLN A CA 1
ATOM 516 C C . GLN A 1 73 ? 37.250 -35.704 -15.225 1.00 50.72 73 GLN A C 1
ATOM 518 O O . GLN A 1 73 ? 37.947 -34.703 -15.371 1.00 50.72 73 GLN A O 1
ATOM 523 N N . LEU A 1 74 ? 36.061 -35.636 -14.614 1.00 52.88 74 LEU A N 1
ATOM 524 C CA . LEU A 1 74 ? 35.462 -34.391 -14.103 1.00 52.88 74 LEU A CA 1
ATOM 525 C C . LEU A 1 74 ? 35.289 -34.424 -12.578 1.00 52.88 74 LEU A C 1
ATOM 527 O O . LEU A 1 74 ? 34.185 -34.333 -12.057 1.00 52.88 74 LEU A O 1
ATOM 531 N N . ALA A 1 75 ? 36.389 -34.544 -11.834 1.00 51.66 75 ALA A N 1
ATOM 532 C CA . ALA A 1 75 ? 36.340 -34.467 -10.368 1.00 51.66 75 ALA A CA 1
ATOM 533 C C . ALA A 1 75 ? 36.152 -33.026 -9.833 1.00 51.66 75 ALA A C 1
ATOM 535 O O . ALA A 1 75 ? 35.959 -32.835 -8.635 1.00 51.66 75 ALA A O 1
ATOM 536 N N . SER A 1 76 ? 36.246 -32.001 -10.689 1.00 54.09 76 SER A N 1
ATOM 537 C CA . SER A 1 76 ? 36.158 -30.588 -10.301 1.00 54.09 76 SER A CA 1
ATOM 538 C C . SER A 1 76 ? 35.958 -29.704 -11.536 1.00 54.09 76 SER A C 1
ATOM 540 O O . SER A 1 76 ? 36.861 -29.587 -12.365 1.00 54.09 76 SER A O 1
ATOM 542 N N . VAL A 1 77 ? 34.789 -29.073 -11.673 1.00 58.50 77 VAL A N 1
ATOM 543 C CA . VAL A 1 77 ? 34.567 -28.004 -12.659 1.00 58.50 77 VAL A CA 1
ATOM 544 C C . VAL A 1 77 ? 34.752 -26.668 -11.937 1.00 58.50 77 VAL A C 1
ATOM 546 O O . VAL A 1 77 ? 33.863 -26.205 -11.231 1.00 58.50 77 VAL A O 1
ATOM 549 N N . GLY A 1 78 ? 35.935 -26.062 -12.069 1.00 53.97 78 GLY A N 1
ATOM 550 C CA . GLY A 1 78 ? 36.286 -24.782 -11.431 1.00 53.97 78 GLY A CA 1
ATOM 551 C C . GLY A 1 78 ? 35.856 -23.530 -12.208 1.00 53.97 78 GLY A C 1
ATOM 552 O O . GLY A 1 78 ? 36.282 -22.429 -11.865 1.00 53.97 78 GLY A O 1
ATOM 553 N N . PHE A 1 79 ? 35.063 -23.684 -13.272 1.00 59.00 79 PHE A N 1
ATOM 554 C CA . PHE A 1 79 ? 34.685 -22.613 -14.199 1.00 59.00 79 PHE A CA 1
ATOM 555 C C . PHE A 1 79 ? 33.184 -22.661 -14.514 1.00 59.00 79 PHE A C 1
ATOM 557 O O . PHE A 1 79 ? 32.548 -23.706 -14.391 1.00 59.00 79 PHE A O 1
ATOM 564 N N . ASN A 1 80 ? 32.615 -21.537 -14.955 1.00 58.22 80 ASN A N 1
ATOM 565 C CA . ASN A 1 80 ? 31.202 -21.464 -15.327 1.00 58.22 80 ASN A CA 1
ATOM 566 C C . ASN A 1 80 ? 30.923 -22.298 -16.586 1.00 58.22 80 ASN A C 1
ATOM 568 O O . ASN A 1 80 ? 31.588 -22.128 -17.608 1.00 58.22 80 ASN A O 1
ATOM 572 N N . MET A 1 81 ? 29.897 -23.147 -16.537 1.00 62.38 81 MET A N 1
ATOM 573 C CA . MET A 1 81 ? 29.378 -23.828 -17.722 1.00 62.38 81 MET A CA 1
ATOM 574 C C . MET A 1 81 ? 28.460 -22.868 -18.484 1.00 62.38 81 MET A C 1
ATOM 576 O O . MET A 1 81 ? 27.378 -22.533 -18.007 1.00 62.38 81 MET A O 1
ATOM 580 N N . ILE A 1 82 ? 28.904 -22.397 -19.652 1.00 59.75 82 ILE A N 1
ATOM 581 C CA . ILE A 1 82 ? 28.129 -21.497 -20.517 1.00 59.75 82 ILE A CA 1
ATOM 582 C C . ILE A 1 82 ? 27.712 -22.282 -21.767 1.00 59.75 82 ILE A C 1
ATOM 584 O O . ILE A 1 82 ? 28.581 -22.646 -22.563 1.00 59.75 82 ILE A O 1
ATOM 588 N N . PRO A 1 83 ? 26.415 -22.570 -21.966 1.00 57.19 83 PRO A N 1
ATOM 589 C CA . PRO A 1 83 ? 25.969 -23.276 -23.156 1.00 57.19 83 PRO A CA 1
ATOM 590 C C . PRO A 1 83 ? 26.134 -22.387 -24.397 1.00 57.19 83 PRO A C 1
ATOM 592 O O . PRO A 1 83 ? 25.700 -21.237 -24.421 1.00 57.19 83 PRO A O 1
ATOM 595 N N . ALA A 1 84 ? 26.761 -22.930 -25.445 1.00 53.09 84 ALA A N 1
ATOM 596 C CA . ALA A 1 84 ? 27.000 -22.217 -26.705 1.00 53.09 84 ALA A CA 1
ATOM 597 C C . ALA A 1 84 ? 25.724 -22.028 -27.551 1.00 53.09 84 ALA A C 1
ATOM 599 O O . ALA A 1 84 ? 25.706 -21.222 -28.477 1.00 53.09 84 ALA A O 1
ATOM 600 N N . THR A 1 85 ? 24.658 -22.774 -27.248 1.00 56.38 85 THR A N 1
ATOM 601 C CA . THR A 1 85 ? 23.342 -22.679 -27.897 1.00 56.38 85 THR A CA 1
ATOM 602 C C . THR A 1 85 ? 22.238 -22.924 -26.868 1.00 56.38 85 THR A C 1
ATOM 604 O O . THR A 1 85 ? 22.488 -23.515 -25.821 1.00 56.38 85 THR A O 1
ATOM 607 N N . SER A 1 86 ? 21.005 -22.496 -27.149 1.00 51.34 86 SER A N 1
ATOM 608 C CA . SER A 1 86 ? 19.839 -22.629 -26.255 1.00 51.34 86 SER A CA 1
ATOM 609 C C . SER A 1 86 ? 19.301 -24.069 -26.108 1.00 51.34 86 SER A C 1
ATOM 611 O O . SER A 1 86 ? 18.106 -24.257 -25.883 1.00 51.34 86 SER A O 1
ATOM 613 N N . GLY A 1 87 ? 20.142 -25.084 -26.316 1.00 55.97 87 GLY A N 1
ATOM 614 C CA . GLY A 1 87 ? 19.777 -26.494 -26.219 1.00 55.97 87 GLY A CA 1
ATOM 615 C C . GLY A 1 87 ? 19.809 -27.019 -24.783 1.00 55.97 87 GLY A C 1
ATOM 616 O O . GLY A 1 87 ? 20.443 -26.444 -23.901 1.00 55.97 87 GLY A O 1
ATOM 617 N N . THR A 1 88 ? 19.122 -28.136 -24.558 1.00 51.22 88 THR A N 1
ATOM 618 C CA . THR A 1 88 ? 19.147 -28.875 -23.292 1.00 51.22 88 THR A CA 1
ATOM 619 C C . THR A 1 88 ? 20.547 -29.444 -23.056 1.00 51.22 88 THR A C 1
ATOM 621 O O . THR A 1 88 ? 21.023 -30.248 -23.853 1.00 51.22 88 THR A O 1
ATOM 624 N N . LEU A 1 89 ? 21.208 -29.020 -21.976 1.00 57.69 89 LEU A N 1
ATOM 625 C CA . LEU A 1 89 ? 22.482 -29.576 -21.523 1.00 57.69 89 LEU A CA 1
ATOM 626 C C . LEU A 1 89 ? 22.202 -30.500 -20.339 1.00 57.69 89 LEU A C 1
ATOM 628 O O . LEU A 1 89 ? 21.730 -30.030 -19.303 1.00 57.69 89 LEU A O 1
ATOM 632 N N . ASP A 1 90 ? 22.455 -31.795 -20.511 1.00 58.59 90 ASP A N 1
ATOM 633 C CA . ASP A 1 90 ? 22.283 -32.761 -19.431 1.00 58.59 90 ASP A CA 1
ATOM 634 C C . ASP A 1 90 ? 23.417 -32.593 -18.412 1.00 58.59 90 ASP A C 1
ATOM 636 O O . ASP A 1 90 ? 24.597 -32.591 -18.769 1.00 58.59 90 ASP A O 1
ATOM 640 N N . LEU A 1 91 ? 23.057 -32.378 -17.147 1.00 60.59 91 LEU A N 1
ATOM 641 C CA . LEU A 1 91 ? 24.008 -32.154 -16.055 1.00 60.59 91 LEU A CA 1
ATOM 642 C C . LEU A 1 91 ? 24.397 -33.477 -15.377 1.00 60.59 91 LEU A C 1
ATOM 644 O O . LEU A 1 91 ? 24.969 -33.454 -14.301 1.00 60.59 91 LEU A O 1
ATOM 648 N N . GLY A 1 92 ? 24.079 -34.633 -15.956 1.00 62.12 92 GLY A N 1
ATOM 649 C CA . GLY A 1 92 ? 24.435 -35.951 -15.431 1.00 62.12 92 GLY A CA 1
ATOM 650 C C . GLY A 1 92 ? 23.759 -37.068 -16.224 1.00 62.12 92 GLY A C 1
ATOM 651 O O . GLY A 1 92 ? 23.186 -36.828 -17.276 1.00 62.12 92 GLY A O 1
ATOM 652 N N . THR A 1 93 ? 23.822 -38.297 -15.720 1.00 59.56 93 THR A N 1
ATOM 653 C CA . THR A 1 93 ? 22.976 -39.412 -16.188 1.00 59.56 93 THR A CA 1
ATOM 654 C C . THR A 1 93 ? 22.293 -40.055 -14.983 1.00 59.56 93 THR A C 1
ATOM 656 O O . THR A 1 93 ? 22.757 -39.864 -13.859 1.00 59.56 93 THR A O 1
ATOM 659 N N . ASP A 1 94 ? 21.248 -40.866 -15.178 1.00 59.56 94 ASP A N 1
ATOM 660 C CA . ASP A 1 94 ? 20.598 -41.600 -14.074 1.00 59.56 94 ASP A CA 1
ATOM 661 C C . ASP A 1 94 ? 21.590 -42.470 -13.267 1.00 59.56 94 ASP A C 1
ATOM 663 O O . ASP A 1 94 ? 21.388 -42.717 -12.078 1.00 59.56 94 ASP A O 1
ATOM 667 N N . SER A 1 95 ? 22.681 -42.924 -13.898 1.00 62.06 95 SER A N 1
ATOM 668 C CA . SER A 1 95 ? 23.760 -43.690 -13.260 1.00 62.06 95 SER A CA 1
ATOM 669 C C . SER A 1 95 ? 24.815 -42.834 -12.551 1.00 62.06 95 SER A C 1
ATOM 671 O O . SER A 1 95 ? 25.479 -43.334 -11.644 1.00 62.06 95 SER A O 1
ATOM 673 N N . GLU A 1 96 ? 24.979 -41.570 -12.945 1.00 64.31 96 GLU A N 1
ATOM 674 C CA . GLU A 1 96 ? 26.000 -40.647 -12.427 1.00 64.31 96 GLU A CA 1
ATOM 675 C C . GLU A 1 96 ? 25.455 -39.203 -12.367 1.00 64.31 96 GLU A C 1
ATOM 677 O O . GLU A 1 96 ? 25.843 -38.346 -13.168 1.00 64.31 96 GLU A O 1
ATOM 682 N N . PRO A 1 97 ? 24.512 -38.911 -11.451 1.00 65.50 97 PRO A N 1
ATOM 683 C CA . PRO A 1 97 ? 23.950 -37.576 -11.308 1.00 65.50 97 PRO A CA 1
ATOM 684 C C . PRO A 1 97 ? 24.901 -36.652 -10.541 1.00 65.50 97 PRO A C 1
ATOM 686 O O . PRO A 1 97 ? 25.655 -37.074 -9.658 1.00 65.50 97 PRO A O 1
ATOM 689 N N . TRP A 1 98 ? 24.814 -35.351 -10.806 1.00 67.06 98 TRP A N 1
ATOM 690 C CA . TRP A 1 98 ? 25.396 -34.352 -9.915 1.00 67.06 98 TRP A CA 1
ATOM 691 C C . TRP A 1 98 ? 24.621 -34.370 -8.601 1.00 67.06 98 TRP A C 1
ATOM 693 O O . TRP A 1 98 ? 23.425 -34.086 -8.566 1.00 67.06 98 TRP A O 1
ATOM 703 N N . LYS A 1 99 ? 25.323 -34.733 -7.522 1.00 63.25 99 LYS A N 1
ATOM 704 C CA . LYS A 1 99 ? 24.747 -35.119 -6.224 1.00 63.25 99 LYS A CA 1
ATOM 705 C C . LYS A 1 99 ? 23.645 -34.186 -5.705 1.00 63.25 99 LYS A C 1
ATOM 707 O O . LYS A 1 99 ? 22.676 -34.671 -5.130 1.00 63.25 99 LYS A O 1
ATOM 712 N N . ASP A 1 100 ? 23.787 -32.882 -5.939 1.00 63.50 100 ASP A N 1
ATOM 713 C CA . ASP A 1 100 ? 22.888 -31.862 -5.394 1.00 63.50 100 ASP A CA 1
ATOM 714 C C . ASP A 1 100 ? 22.078 -31.100 -6.469 1.00 63.50 100 ASP A C 1
ATOM 716 O O . ASP A 1 100 ? 21.238 -30.276 -6.111 1.00 63.50 100 ASP A O 1
ATOM 720 N N . LEU A 1 101 ? 22.283 -31.354 -7.771 1.00 70.94 101 LEU A N 1
ATOM 721 C CA . LEU A 1 101 ? 21.527 -30.704 -8.854 1.00 70.94 101 LEU A CA 1
ATOM 722 C C . LEU A 1 101 ? 21.528 -31.539 -10.140 1.00 70.94 101 LEU A C 1
ATOM 724 O O . LEU A 1 101 ? 22.518 -31.531 -10.861 1.00 70.94 101 LEU A O 1
ATOM 728 N N . TYR A 1 102 ? 20.422 -32.198 -10.481 1.00 72.94 102 TYR A N 1
ATOM 729 C CA . TYR A 1 102 ? 20.326 -32.986 -11.718 1.00 72.94 102 TYR A CA 1
ATOM 730 C C . TYR A 1 102 ? 18.929 -32.916 -12.344 1.00 72.94 102 TYR A C 1
ATOM 732 O O . TYR A 1 102 ? 17.947 -32.600 -11.678 1.00 72.94 102 TYR A O 1
ATOM 740 N N . LEU A 1 103 ? 18.828 -33.185 -13.646 1.00 67.56 103 LEU A N 1
ATOM 741 C CA . LEU A 1 103 ? 17.565 -33.224 -14.385 1.00 67.56 103 LEU A CA 1
ATOM 742 C C . LEU A 1 103 ? 17.203 -34.677 -14.697 1.00 67.56 103 LEU A C 1
ATOM 744 O O . LEU A 1 103 ? 18.037 -35.454 -15.132 1.00 67.56 103 LEU A O 1
ATOM 748 N N . THR A 1 104 ? 15.939 -35.026 -14.497 1.00 70.56 104 THR A N 1
ATOM 749 C CA . THR A 1 104 ? 15.319 -36.247 -15.043 1.00 70.56 104 THR A CA 1
ATOM 750 C C . THR A 1 104 ? 14.175 -35.825 -15.961 1.00 70.56 104 THR A C 1
ATOM 752 O O . THR A 1 104 ? 13.870 -34.632 -16.056 1.00 70.56 104 THR A O 1
ATOM 755 N N . THR A 1 105 ? 13.517 -36.760 -16.652 1.00 75.00 105 THR A N 1
ATOM 756 C CA . THR A 1 105 ? 12.446 -36.439 -17.611 1.00 75.00 105 THR A CA 1
ATOM 757 C C . THR A 1 105 ? 11.370 -35.527 -16.996 1.00 75.00 105 THR A C 1
ATOM 759 O O . THR A 1 105 ? 10.519 -35.965 -16.227 1.00 75.00 105 THR A O 1
ATOM 762 N N . GLY A 1 106 ? 11.417 -34.234 -17.340 1.00 70.94 106 GLY A N 1
ATOM 763 C CA . GLY A 1 106 ? 10.463 -33.213 -16.890 1.00 70.94 106 GLY A CA 1
ATOM 764 C C . GLY A 1 106 ? 10.597 -32.743 -15.433 1.00 70.94 106 GLY A C 1
ATOM 765 O O . GLY A 1 106 ? 9.729 -31.998 -14.977 1.00 70.94 106 GLY A O 1
ATOM 766 N N . THR A 1 107 ? 11.648 -33.145 -14.707 1.00 76.75 107 THR A N 1
ATOM 767 C CA . THR A 1 107 ? 11.847 -32.806 -13.284 1.00 76.75 107 THR A CA 1
ATOM 768 C C . THR A 1 107 ? 13.288 -32.376 -13.003 1.00 76.75 107 THR A C 1
ATOM 770 O O . THR A 1 107 ? 14.222 -33.132 -13.256 1.00 76.75 107 THR A O 1
ATOM 773 N N . LEU A 1 108 ? 13.466 -31.182 -12.437 1.00 81.88 108 LEU A N 1
ATOM 774 C CA . LEU A 1 108 ? 14.726 -30.675 -11.894 1.00 81.88 108 LEU A CA 1
ATOM 775 C C . LEU A 1 108 ? 14.838 -31.054 -10.412 1.00 81.88 108 LEU A C 1
ATOM 777 O O . LEU A 1 108 ? 13.998 -30.656 -9.611 1.00 81.88 108 LEU A O 1
ATOM 781 N N . HIS A 1 109 ? 15.875 -31.790 -10.039 1.00 78.25 109 HIS A N 1
ATOM 782 C CA . HIS A 1 109 ? 16.179 -32.184 -8.663 1.00 78.25 109 HIS A CA 1
ATOM 783 C C . HIS A 1 109 ? 17.236 -31.255 -8.063 1.00 78.25 109 HIS A C 1
ATOM 785 O O . HIS A 1 109 ? 18.241 -30.967 -8.705 1.00 78.25 109 HIS A O 1
ATOM 791 N N . LEU A 1 110 ? 17.009 -30.805 -6.833 1.00 76.69 110 LEU A N 1
ATOM 792 C CA . LEU A 1 110 ? 17.867 -29.958 -6.002 1.00 76.69 110 LEU A CA 1
ATOM 793 C C . LEU A 1 110 ? 18.152 -30.733 -4.700 1.00 76.69 110 LEU A C 1
ATOM 795 O O . LEU A 1 110 ? 17.461 -30.564 -3.693 1.00 76.69 110 LEU A O 1
ATOM 799 N N . GLY A 1 111 ? 19.108 -31.662 -4.734 1.00 75.00 111 GLY A N 1
ATOM 800 C CA . GLY A 1 111 ? 19.317 -32.648 -3.668 1.00 75.00 111 GLY A CA 1
ATOM 801 C C . GLY A 1 111 ? 18.133 -33.618 -3.547 1.00 75.00 111 GLY A C 1
ATOM 802 O O . GLY A 1 111 ? 17.854 -34.370 -4.477 1.00 75.00 111 GLY A O 1
ATOM 803 N N . GLU A 1 112 ? 17.429 -33.602 -2.408 1.00 74.94 112 GLU A N 1
ATOM 804 C CA . GLU A 1 112 ? 16.196 -34.388 -2.180 1.00 74.94 112 GLU A CA 1
ATOM 805 C C . GLU A 1 112 ? 14.907 -33.652 -2.622 1.00 74.94 112 GLU A C 1
ATOM 807 O O . GLU A 1 112 ? 13.809 -34.212 -2.566 1.00 74.94 112 GLU A O 1
ATOM 812 N N . GLU A 1 113 ? 15.007 -32.382 -3.029 1.00 78.06 113 GLU A N 1
ATOM 813 C CA . GLU A 1 113 ? 13.872 -31.551 -3.449 1.00 78.06 113 GLU A CA 1
ATOM 814 C C . GLU A 1 113 ? 13.697 -31.584 -4.975 1.00 78.06 113 GLU A C 1
ATOM 816 O O . GLU A 1 113 ? 14.662 -31.741 -5.712 1.00 78.06 113 GLU A O 1
ATOM 821 N N . THR A 1 114 ? 12.473 -31.429 -5.485 1.00 79.44 114 THR A N 1
ATOM 822 C CA . THR A 1 114 ? 12.178 -31.527 -6.924 1.00 79.44 114 THR A CA 1
ATOM 823 C C . THR A 1 114 ? 11.313 -30.370 -7.399 1.00 79.44 114 THR A C 1
ATOM 825 O O . THR A 1 114 ? 10.367 -29.999 -6.707 1.00 79.44 114 THR A O 1
ATOM 828 N N . ILE A 1 115 ? 11.565 -29.882 -8.611 1.00 80.81 115 ILE A N 1
ATOM 829 C CA . ILE A 1 115 ? 10.758 -28.922 -9.366 1.00 80.81 115 ILE A CA 1
ATOM 830 C C . ILE A 1 115 ? 10.324 -29.606 -10.665 1.00 80.81 115 ILE A C 1
ATOM 832 O O . ILE A 1 115 ? 11.166 -29.930 -11.498 1.00 80.81 115 ILE A O 1
ATOM 836 N N . LYS A 1 116 ? 9.027 -29.821 -10.870 1.00 82.06 116 LYS A N 1
ATOM 837 C CA . LYS A 1 116 ? 8.486 -30.458 -12.085 1.00 82.06 116 LYS A CA 1
ATOM 838 C C . LYS A 1 116 ? 7.307 -29.685 -12.643 1.00 82.06 116 LYS A C 1
ATOM 840 O O . LYS A 1 116 ? 6.702 -28.894 -11.927 1.00 82.06 116 LYS A O 1
ATOM 845 N N . VAL A 1 117 ? 6.974 -29.906 -13.912 1.00 74.06 117 VAL A N 1
ATOM 846 C CA . VAL A 1 117 ? 5.747 -29.355 -14.500 1.00 74.06 117 VAL A CA 1
ATOM 847 C C . VAL A 1 117 ? 4.683 -30.445 -14.569 1.00 74.06 117 VAL A C 1
ATOM 849 O O . VAL A 1 117 ? 4.817 -31.384 -15.346 1.00 74.06 117 VAL A O 1
ATOM 852 N N . GLU A 1 118 ? 3.615 -30.299 -13.788 1.00 72.19 118 GLU A N 1
ATOM 853 C CA . GLU A 1 118 ? 2.421 -31.154 -13.834 1.00 72.19 118 GLU A CA 1
ATOM 854 C C . GLU A 1 118 ? 1.207 -30.282 -14.171 1.00 72.19 118 GLU A C 1
ATOM 856 O O . GLU A 1 118 ? 1.091 -29.158 -13.689 1.00 72.19 118 GLU A O 1
ATOM 861 N N . ASP A 1 119 ? 0.339 -30.743 -15.075 1.00 74.25 119 ASP A N 1
ATOM 862 C CA . ASP A 1 119 ? -0.874 -30.024 -15.500 1.00 74.25 119 ASP A CA 1
ATOM 863 C C . ASP A 1 119 ? -0.659 -28.538 -15.861 1.00 74.25 119 ASP A C 1
ATOM 865 O O . ASP A 1 119 ? -1.469 -27.664 -15.541 1.00 74.25 119 ASP A O 1
ATOM 869 N N . ARG A 1 120 ? 0.442 -28.246 -16.573 1.00 70.56 120 ARG A N 1
ATOM 870 C CA . ARG A 1 120 ? 0.866 -26.889 -16.991 1.00 70.56 120 ARG A CA 1
ATOM 871 C C . ARG A 1 120 ? 1.231 -25.957 -15.821 1.00 70.56 120 ARG A C 1
ATOM 873 O O . ARG A 1 120 ? 1.235 -24.739 -16.002 1.00 70.56 120 ARG A O 1
ATOM 880 N N . LYS A 1 121 ? 1.559 -26.499 -14.645 1.00 55.28 121 LYS A N 1
ATOM 881 C CA . LYS A 1 121 ? 1.970 -25.757 -13.443 1.00 55.28 121 LYS A CA 1
ATOM 882 C C . LYS A 1 121 ? 3.299 -26.272 -12.903 1.00 55.28 121 LYS A C 1
ATOM 884 O O . LYS A 1 121 ? 3.607 -27.448 -13.040 1.00 55.28 121 LYS A O 1
ATOM 889 N N . ILE A 1 122 ? 4.076 -25.391 -12.278 1.00 71.88 122 ILE A N 1
ATOM 890 C CA . ILE A 1 122 ? 5.335 -25.753 -11.615 1.00 71.88 122 ILE A CA 1
ATOM 891 C C . ILE A 1 122 ? 5.015 -26.279 -10.209 1.00 71.88 122 ILE A C 1
ATOM 893 O O . ILE A 1 122 ? 4.429 -25.558 -9.402 1.00 71.88 122 ILE A O 1
ATOM 897 N N . VAL A 1 123 ? 5.408 -27.519 -9.926 1.00 71.62 123 VAL A N 1
ATOM 898 C CA . VAL A 1 123 ? 5.185 -28.240 -8.669 1.00 71.62 123 VAL A CA 1
ATOM 899 C C . VAL A 1 123 ? 6.518 -28.477 -7.967 1.00 71.62 123 VAL A C 1
ATOM 901 O O . VAL A 1 123 ? 7.481 -28.943 -8.577 1.00 71.62 123 VAL A O 1
ATOM 904 N N . PHE A 1 124 ? 6.549 -28.189 -6.666 1.00 76.69 124 PHE A N 1
ATOM 905 C CA . PHE A 1 124 ? 7.703 -28.374 -5.788 1.00 76.69 124 PHE A CA 1
ATOM 906 C C . PHE A 1 124 ? 7.458 -29.560 -4.841 1.00 76.69 124 PHE A C 1
ATOM 908 O O . PHE A 1 124 ? 6.376 -29.647 -4.258 1.00 76.69 124 PHE A O 1
ATOM 915 N N . SER A 1 125 ? 8.424 -30.466 -4.637 1.00 73.56 125 SER A N 1
ATOM 916 C CA . SER A 1 125 ? 8.242 -31.573 -3.673 1.00 73.56 125 SER A CA 1
ATOM 917 C C . SER A 1 125 ? 8.239 -31.103 -2.216 1.00 73.56 125 SER A C 1
ATOM 919 O O . SER A 1 125 ? 7.633 -31.761 -1.367 1.00 73.56 125 SER A O 1
ATOM 921 N N . ARG A 1 126 ? 8.883 -29.964 -1.919 1.00 69.12 126 ARG A N 1
ATOM 922 C CA . ARG A 1 126 ? 8.907 -29.275 -0.615 1.00 69.12 126 ARG A CA 1
ATOM 923 C C . ARG A 1 126 ? 9.018 -27.757 -0.810 1.00 69.12 126 ARG A C 1
ATOM 925 O O . ARG A 1 126 ? 9.211 -27.287 -1.926 1.00 69.12 126 ARG A O 1
ATOM 932 N N . ASP A 1 127 ? 8.889 -26.996 0.276 1.00 63.16 127 ASP A N 1
ATOM 933 C CA . ASP A 1 127 ? 9.046 -25.538 0.258 1.00 63.16 127 ASP A CA 1
ATOM 934 C C . ASP A 1 127 ? 10.503 -25.156 -0.068 1.00 63.16 127 ASP A C 1
ATOM 936 O O . ASP A 1 127 ? 11.400 -25.370 0.750 1.00 63.16 127 ASP A O 1
ATOM 940 N N . ILE A 1 128 ? 10.738 -24.529 -1.224 1.00 61.56 128 ILE A N 1
ATOM 941 C CA . ILE A 1 128 ? 12.079 -24.068 -1.611 1.00 61.56 128 ILE A CA 1
ATOM 942 C C . ILE A 1 128 ? 12.394 -22.727 -0.940 1.00 61.56 128 ILE A C 1
ATOM 944 O O . ILE A 1 128 ? 11.679 -21.735 -1.103 1.00 61.56 128 ILE A O 1
ATOM 948 N N . LYS A 1 129 ? 13.507 -22.676 -0.200 1.00 57.41 129 LYS A N 1
ATOM 949 C CA . LYS A 1 129 ? 14.007 -21.460 0.461 1.00 57.41 129 LYS A CA 1
ATOM 950 C C . LYS A 1 129 ? 14.921 -20.675 -0.481 1.00 57.41 129 LYS A C 1
ATOM 952 O O . LYS A 1 129 ? 16.102 -20.988 -0.597 1.00 57.41 129 LYS A O 1
ATOM 957 N N . VAL A 1 130 ? 14.407 -19.617 -1.108 1.00 55.16 130 VAL A N 1
ATOM 958 C CA . VAL A 1 130 ? 15.236 -18.700 -1.910 1.00 55.16 130 VAL A CA 1
ATOM 959 C C . VAL A 1 130 ? 15.784 -17.591 -1.012 1.00 55.16 130 VAL A C 1
ATOM 961 O O . VAL A 1 130 ? 15.026 -16.864 -0.370 1.00 55.16 130 VAL A O 1
ATOM 964 N N . LYS A 1 131 ? 17.113 -17.471 -0.938 1.00 45.56 131 LYS A N 1
ATOM 965 C CA . LYS A 1 131 ? 17.803 -16.443 -0.150 1.00 45.56 131 LYS A CA 1
ATOM 966 C C . LYS A 1 131 ? 18.133 -15.256 -1.058 1.00 45.56 131 LYS A C 1
ATOM 968 O O . LYS A 1 131 ? 18.940 -15.400 -1.968 1.00 45.56 131 LYS A O 1
ATOM 973 N N . HIS A 1 132 ? 17.553 -14.092 -0.783 1.00 42.69 132 HIS A N 1
ATOM 974 C CA . HIS A 1 132 ? 18.027 -12.812 -1.308 1.00 42.69 132 HIS A CA 1
ATOM 975 C C . HIS A 1 132 ? 18.292 -11.884 -0.118 1.00 42.69 132 HIS A C 1
ATOM 977 O O . HIS A 1 132 ? 17.424 -11.688 0.728 1.00 42.69 132 HIS A O 1
ATOM 983 N N . ASP A 1 133 ? 19.532 -11.412 -0.014 1.00 43.81 133 ASP A N 1
ATOM 984 C CA . ASP A 1 133 ? 19.984 -10.312 0.845 1.00 43.81 133 ASP A CA 1
ATOM 985 C C . ASP A 1 133 ? 19.594 -10.387 2.330 1.00 43.81 133 ASP A C 1
ATOM 987 O O . ASP A 1 133 ? 19.206 -9.407 2.955 1.00 43.81 133 ASP A O 1
ATOM 991 N N . GLY A 1 134 ? 19.753 -11.567 2.938 1.00 52.31 134 GLY A N 1
ATOM 992 C CA . GLY A 1 134 ? 19.825 -11.703 4.400 1.00 52.31 134 GLY A CA 1
ATOM 993 C C . GLY A 1 134 ? 18.525 -11.465 5.181 1.00 52.31 134 GLY A C 1
ATOM 994 O O . GLY A 1 134 ? 18.520 -11.676 6.392 1.00 52.31 134 GLY A O 1
ATOM 995 N N . VAL A 1 135 ? 17.417 -11.119 4.521 1.00 42.59 135 VAL A N 1
ATOM 996 C CA . VAL A 1 135 ? 16.088 -10.990 5.132 1.00 42.59 135 VAL A CA 1
ATOM 997 C C . VAL A 1 135 ? 15.220 -12.156 4.661 1.00 42.59 135 VAL A C 1
ATOM 999 O O . VAL A 1 135 ? 14.899 -12.285 3.484 1.00 42.59 135 VAL A O 1
ATOM 1002 N N . ASN A 1 136 ? 14.851 -13.047 5.584 1.00 46.59 136 ASN A N 1
ATOM 1003 C CA . ASN A 1 136 ? 13.898 -14.120 5.298 1.00 46.59 136 ASN A CA 1
ATOM 1004 C C . ASN A 1 136 ? 12.549 -13.513 4.921 1.00 46.59 136 ASN A C 1
ATOM 1006 O O . ASN A 1 136 ? 11.902 -13.023 5.831 1.00 46.59 136 ASN A O 1
ATOM 1010 N N . LEU A 1 137 ? 12.084 -13.621 3.673 1.00 48.34 137 LEU A N 1
ATOM 1011 C CA . LEU A 1 137 ? 10.651 -13.636 3.345 1.00 48.34 137 LEU A CA 1
ATOM 1012 C C . LEU A 1 137 ? 10.422 -14.120 1.898 1.00 48.34 137 LEU A C 1
ATOM 1014 O O . LEU A 1 137 ? 10.672 -13.379 0.953 1.00 48.34 137 LEU A O 1
ATOM 1018 N N . LYS A 1 138 ? 9.879 -15.338 1.748 1.00 44.53 138 LYS A N 1
ATOM 1019 C CA . LYS A 1 138 ? 8.651 -15.686 0.990 1.00 44.53 138 LYS A CA 1
ATOM 1020 C C . LYS A 1 138 ? 8.614 -17.195 0.714 1.00 44.53 138 LYS A C 1
ATOM 1022 O O . LYS A 1 138 ? 9.462 -17.747 0.026 1.00 44.53 138 LYS A O 1
ATOM 1027 N N . ARG A 1 139 ? 7.605 -17.846 1.294 1.00 51.00 139 ARG A N 1
ATOM 1028 C CA . ARG A 1 139 ? 7.253 -19.259 1.117 1.00 51.00 139 ARG A CA 1
ATOM 1029 C C . ARG A 1 139 ? 6.704 -19.460 -0.302 1.00 51.00 139 ARG A C 1
ATOM 1031 O O . ARG A 1 139 ? 5.646 -18.912 -0.607 1.00 51.00 139 ARG A O 1
ATOM 1038 N N . LEU A 1 140 ? 7.389 -20.229 -1.147 1.00 52.09 140 LEU A N 1
ATOM 1039 C CA . LEU A 1 140 ? 6.776 -20.847 -2.326 1.00 52.09 140 LEU A CA 1
ATOM 1040 C C . LEU A 1 140 ? 6.044 -22.091 -1.821 1.00 52.09 140 LEU A C 1
ATOM 1042 O O . LEU A 1 140 ? 6.670 -23.034 -1.346 1.00 52.09 140 LEU A O 1
ATOM 1046 N N . VAL A 1 141 ? 4.720 -22.013 -1.775 1.00 50.84 141 VAL A N 1
ATOM 1047 C CA . VAL A 1 141 ? 3.891 -22.951 -1.019 1.00 50.84 141 VAL A CA 1
ATOM 1048 C C . VAL A 1 141 ? 3.606 -24.215 -1.826 1.00 50.84 141 VAL A C 1
ATOM 1050 O O . VAL A 1 141 ? 3.303 -24.124 -3.015 1.00 50.84 141 VAL A O 1
ATOM 1053 N N . ARG A 1 142 ? 3.658 -25.382 -1.171 1.00 47.81 142 ARG A N 1
ATOM 1054 C CA . ARG A 1 142 ? 3.181 -26.669 -1.706 1.00 47.81 142 ARG A CA 1
ATOM 1055 C C . ARG A 1 142 ? 1.720 -26.596 -2.168 1.00 47.81 142 ARG A C 1
ATOM 1057 O O . ARG A 1 142 ? 0.908 -25.881 -1.578 1.00 47.81 142 ARG A O 1
ATOM 1064 N N . GLU A 1 143 ? 1.357 -27.414 -3.159 1.00 45.56 143 GLU A N 1
ATOM 1065 C CA . GLU A 1 143 ? -0.056 -27.718 -3.404 1.00 45.56 143 GLU A CA 1
ATOM 1066 C C . GLU A 1 143 ? -0.701 -28.216 -2.093 1.00 45.56 143 GLU A C 1
ATOM 1068 O O . GLU A 1 143 ? -0.162 -29.093 -1.415 1.00 45.56 143 GLU A O 1
ATOM 1073 N N . ASN A 1 144 ? -1.834 -27.590 -1.745 1.00 48.06 144 ASN A N 1
ATOM 1074 C CA . ASN A 1 144 ? -2.600 -27.621 -0.483 1.00 48.06 144 ASN A CA 1
ATOM 1075 C C . ASN A 1 144 ? -2.357 -26.504 0.543 1.00 48.06 144 ASN A C 1
ATOM 1077 O O . ASN A 1 144 ? -3.114 -26.429 1.510 1.00 48.06 144 ASN A O 1
ATOM 1081 N N . GLU A 1 145 ? -1.452 -25.553 0.313 1.00 45.66 145 GLU A N 1
ATOM 1082 C CA . GLU A 1 145 ? -1.628 -24.220 0.901 1.00 45.66 145 GLU A CA 1
ATOM 1083 C C . GLU A 1 145 ? -1.600 -23.160 -0.211 1.00 45.66 145 GLU A C 1
ATOM 1085 O O . GLU A 1 145 ? -0.612 -22.914 -0.892 1.00 45.66 145 GLU A O 1
ATOM 1090 N N . THR A 1 146 ? -2.775 -22.600 -0.490 1.00 43.12 146 THR A N 1
ATOM 1091 C CA . THR A 1 146 ? -3.070 -21.775 -1.665 1.00 43.12 146 THR A CA 1
ATOM 1092 C C . THR A 1 146 ? -2.259 -20.482 -1.667 1.00 43.12 146 THR A C 1
ATOM 1094 O O . THR A 1 146 ? -2.626 -19.499 -1.027 1.00 43.12 146 THR A O 1
ATOM 1097 N N . GLY A 1 147 ? -1.165 -20.486 -2.420 1.00 43.97 147 GLY A N 1
ATOM 1098 C CA . GLY A 1 147 ? -0.370 -19.312 -2.758 1.00 43.97 147 GLY A CA 1
ATOM 1099 C C . GLY A 1 147 ? 0.064 -19.368 -4.217 1.00 43.97 147 GLY A C 1
ATOM 1100 O O . GLY A 1 147 ? 1.257 -19.359 -4.495 1.00 43.97 147 GLY A O 1
ATOM 1101 N N . ILE A 1 148 ? -0.893 -19.474 -5.145 1.00 36.03 148 ILE A N 1
ATOM 1102 C CA . ILE A 1 148 ? -0.629 -19.272 -6.574 1.00 36.03 148 ILE A CA 1
ATOM 1103 C C . ILE A 1 148 ? -0.910 -17.805 -6.892 1.00 36.03 148 ILE A C 1
ATOM 1105 O O . ILE A 1 148 ? -2.009 -17.304 -6.663 1.00 36.03 148 ILE A O 1
ATOM 1109 N N . PHE A 1 149 ? 0.109 -17.135 -7.425 1.00 41.84 149 PHE A N 1
ATOM 1110 C CA . PHE A 1 149 ? 0.004 -15.860 -8.118 1.00 41.84 149 PHE A CA 1
ATOM 1111 C C . PHE A 1 149 ? -1.003 -16.002 -9.271 1.00 41.84 149 PHE A C 1
ATOM 1113 O O . PHE A 1 149 ? -0.688 -16.623 -10.283 1.00 41.84 149 PHE A O 1
ATOM 1120 N N . ALA A 1 150 ? -2.219 -15.476 -9.107 1.00 31.30 150 ALA A N 1
ATOM 1121 C CA . ALA A 1 150 ? -3.229 -15.449 -10.158 1.00 31.30 150 ALA A CA 1
ATOM 1122 C C . ALA A 1 150 ? -4.040 -14.147 -10.115 1.00 31.30 150 ALA A C 1
ATOM 1124 O O . ALA A 1 150 ? -4.664 -13.783 -9.119 1.00 31.30 150 ALA A O 1
ATOM 1125 N N . GLU A 1 151 ? -3.971 -13.467 -11.248 1.00 46.00 151 GLU A N 1
ATOM 1126 C CA . GLU A 1 151 ? -4.795 -12.377 -11.741 1.00 46.00 151 GLU A CA 1
ATOM 1127 C C . GLU A 1 151 ? -6.298 -12.745 -11.748 1.00 46.00 151 GLU A C 1
ATOM 1129 O O . GLU A 1 151 ? -6.663 -13.875 -12.058 1.00 46.00 151 GLU A O 1
ATOM 1134 N N . VAL A 1 152 ? -7.147 -11.771 -11.382 1.00 43.66 152 VAL A N 1
ATOM 1135 C CA . VAL A 1 152 ? -8.588 -11.625 -11.705 1.00 43.66 152 VAL A CA 1
ATOM 1136 C C . VAL A 1 152 ? -9.461 -12.898 -11.628 1.00 43.66 152 VAL A C 1
ATOM 1138 O O . VAL A 1 152 ? -9.709 -13.526 -12.647 1.00 43.66 152 VAL A O 1
ATOM 1141 N N . ALA A 1 153 ? -10.006 -13.219 -10.438 1.00 38.84 153 ALA A N 1
ATOM 1142 C CA . ALA A 1 153 ? -11.311 -13.916 -10.257 1.00 38.84 153 ALA A CA 1
ATOM 1143 C C . ALA A 1 153 ? -11.748 -14.124 -8.777 1.00 38.84 153 ALA A C 1
ATOM 1145 O O . ALA A 1 153 ? -12.595 -14.966 -8.492 1.00 38.84 153 ALA A O 1
ATOM 1146 N N . ALA A 1 154 ? -11.196 -13.396 -7.797 1.00 39.47 154 ALA A N 1
ATOM 1147 C CA . ALA A 1 154 ? -11.464 -13.636 -6.368 1.00 39.47 154 ALA A CA 1
ATOM 1148 C C . ALA A 1 154 ? -12.433 -12.621 -5.718 1.00 39.47 154 ALA A C 1
ATOM 1150 O O . ALA A 1 154 ? -12.249 -12.253 -4.562 1.00 39.47 154 ALA A O 1
ATOM 1151 N N . LEU A 1 155 ? -13.458 -12.164 -6.450 1.00 43.97 155 LEU A N 1
ATOM 1152 C CA . LEU A 1 155 ? -14.529 -11.313 -5.901 1.00 43.97 155 LEU A CA 1
ATOM 1153 C C . LEU A 1 155 ? -15.785 -12.095 -5.464 1.00 43.97 155 LEU A C 1
ATOM 1155 O O . LEU A 1 155 ? -16.563 -11.568 -4.687 1.00 43.97 155 LEU A O 1
ATOM 1159 N N . GLU A 1 156 ? -15.970 -13.363 -5.856 1.00 46.97 156 GLU A N 1
ATOM 1160 C CA . GLU A 1 156 ? -17.244 -14.075 -5.606 1.00 46.97 156 GLU A CA 1
ATOM 1161 C C . GLU A 1 156 ? -17.307 -14.936 -4.325 1.00 46.97 156 GLU A C 1
ATOM 1163 O O . GLU A 1 156 ? -18.383 -15.397 -3.953 1.00 46.97 156 GLU A O 1
ATOM 1168 N N . LYS A 1 157 ? -16.199 -15.170 -3.604 1.00 44.94 157 LYS A N 1
ATOM 1169 C CA . LYS A 1 157 ? -16.216 -15.977 -2.353 1.00 44.94 157 LYS A CA 1
ATOM 1170 C C . LYS A 1 157 ? -16.026 -15.182 -1.062 1.00 44.94 157 LYS A C 1
ATOM 1172 O O . LYS A 1 157 ? -16.251 -15.725 0.019 1.00 44.94 157 LYS A O 1
ATOM 1177 N N . THR A 1 158 ? -15.666 -13.908 -1.158 1.00 44.38 158 THR A N 1
ATOM 1178 C CA . THR A 1 158 ? -15.589 -12.975 -0.023 1.00 44.38 158 THR A CA 1
ATOM 1179 C C . THR A 1 158 ? -16.964 -12.408 0.343 1.00 44.38 158 THR A C 1
ATOM 1181 O O . THR A 1 158 ? -17.184 -12.083 1.508 1.00 44.38 158 THR A O 1
ATOM 1184 N N . ASP A 1 159 ? -17.915 -12.399 -0.598 1.00 50.88 159 ASP A N 1
ATOM 1185 C CA . ASP A 1 159 ? -19.293 -11.958 -0.359 1.00 50.88 159 ASP A CA 1
ATOM 1186 C C . ASP A 1 159 ? -20.059 -12.878 0.591 1.00 50.88 159 ASP A C 1
ATOM 1188 O O . ASP A 1 159 ? -20.821 -12.386 1.406 1.00 50.88 159 ASP A O 1
ATOM 1192 N N . ALA A 1 160 ? -19.844 -14.196 0.581 1.00 52.75 160 ALA A N 1
ATOM 1193 C CA . ALA A 1 160 ? -20.626 -15.094 1.438 1.00 52.75 160 ALA A CA 1
ATOM 1194 C C . ALA A 1 160 ? -20.304 -14.924 2.934 1.00 52.75 160 ALA A C 1
ATOM 1196 O O . ALA A 1 160 ? -21.209 -14.917 3.762 1.00 52.75 160 ALA A O 1
ATOM 1197 N N . ASN A 1 161 ? -19.029 -14.738 3.287 1.00 58.97 161 ASN A N 1
ATOM 1198 C CA . ASN A 1 161 ? -18.632 -14.510 4.678 1.00 58.97 161 ASN A CA 1
ATOM 1199 C C . ASN A 1 161 ? -18.888 -13.066 5.118 1.00 58.97 161 ASN A C 1
ATOM 1201 O O . ASN A 1 161 ? -19.239 -12.851 6.276 1.00 58.97 161 ASN A O 1
ATOM 1205 N N . LEU A 1 162 ? -18.753 -12.084 4.220 1.00 62.19 162 LEU A N 1
ATOM 1206 C CA . LEU A 1 162 ? -19.066 -10.690 4.529 1.00 62.19 162 LEU A CA 1
ATOM 1207 C C . LEU A 1 162 ? -20.583 -10.461 4.622 1.00 62.19 162 LEU A C 1
ATOM 1209 O O . LEU A 1 162 ? -21.024 -9.781 5.540 1.00 62.19 162 LEU A O 1
ATOM 1213 N N . ALA A 1 163 ? -21.384 -11.104 3.766 1.00 66.31 163 ALA A N 1
ATOM 1214 C CA . ALA A 1 163 ? -22.843 -11.129 3.857 1.00 66.31 163 ALA A CA 1
ATOM 1215 C C . ALA A 1 163 ? -23.317 -11.919 5.079 1.00 66.31 163 ALA A C 1
ATOM 1217 O O . ALA A 1 163 ? -24.173 -11.431 5.800 1.00 66.31 163 ALA A O 1
ATOM 1218 N N . ALA A 1 164 ? -22.729 -13.080 5.393 1.00 70.56 164 ALA A N 1
ATOM 1219 C CA . ALA A 1 164 ? -23.065 -13.810 6.620 1.00 70.56 164 ALA A CA 1
ATOM 1220 C C . ALA A 1 164 ? -22.706 -13.015 7.886 1.00 70.56 164 ALA A C 1
ATOM 1222 O O . ALA A 1 164 ? -23.465 -13.016 8.852 1.00 70.56 164 ALA A O 1
ATOM 1223 N N . THR A 1 165 ? -21.574 -12.306 7.877 1.00 75.69 165 THR A N 1
ATOM 1224 C CA . THR A 1 165 ? -21.191 -11.398 8.968 1.00 75.69 165 THR A CA 1
ATOM 1225 C C . THR A 1 165 ? -22.141 -10.197 9.029 1.00 75.69 165 THR A C 1
ATOM 1227 O O . THR A 1 165 ? -22.585 -9.834 10.112 1.00 75.69 165 THR A O 1
ATOM 1230 N N . GLY A 1 166 ? -22.531 -9.633 7.882 1.00 79.88 166 GLY A N 1
ATOM 1231 C CA . GLY A 1 166 ? -23.510 -8.550 7.774 1.00 79.88 166 GLY A CA 1
ATOM 1232 C C . GLY A 1 166 ? -24.902 -8.933 8.282 1.00 79.88 166 GLY A C 1
ATOM 1233 O O . GLY A 1 166 ? -25.469 -8.196 9.080 1.00 79.88 166 GLY A O 1
ATOM 1234 N N . GLU A 1 167 ? -25.417 -10.105 7.912 1.00 80.12 167 GLU A N 1
ATOM 1235 C CA . GLU A 1 167 ? -26.691 -10.653 8.400 1.00 80.12 167 GLU A CA 1
ATOM 1236 C C . GLU A 1 167 ? -26.641 -10.964 9.902 1.00 80.12 167 GLU A C 1
ATOM 1238 O O . GLU A 1 167 ? -27.611 -10.729 10.621 1.00 80.12 167 GLU A O 1
ATOM 1243 N N . ASN A 1 168 ? -25.498 -11.432 10.421 1.00 82.12 168 ASN A N 1
ATOM 1244 C CA . ASN A 1 168 ? -25.337 -11.668 11.857 1.00 82.12 168 ASN A CA 1
ATOM 1245 C C . ASN A 1 168 ? -25.327 -10.352 12.652 1.00 82.12 168 ASN A C 1
ATOM 1247 O O . ASN A 1 168 ? -26.012 -10.248 13.669 1.00 82.12 168 ASN A O 1
ATOM 1251 N N . LEU A 1 169 ? -24.612 -9.329 12.165 1.00 82.44 169 LEU A N 1
ATOM 1252 C CA . LEU A 1 169 ? -24.641 -7.993 12.767 1.00 82.44 169 LEU A CA 1
ATOM 1253 C C . LEU A 1 169 ? -26.028 -7.348 12.650 1.00 82.44 169 LEU A C 1
ATOM 1255 O O . LEU A 1 169 ? -26.493 -6.758 13.620 1.00 82.44 169 LEU A O 1
ATOM 1259 N N . LEU A 1 170 ? -26.717 -7.485 11.514 1.00 84.50 170 LEU A N 1
ATOM 1260 C CA . LEU A 1 170 ? -28.074 -6.965 11.325 1.00 84.50 170 LEU A CA 1
ATOM 1261 C C . LEU A 1 170 ? -29.077 -7.658 12.262 1.00 84.50 170 LEU A C 1
ATOM 1263 O O . LEU A 1 170 ? -29.920 -6.991 12.865 1.00 84.50 170 LEU A O 1
ATOM 1267 N N . GLY A 1 171 ? -28.944 -8.973 12.456 1.00 83.69 171 GLY A N 1
ATOM 1268 C CA . GLY A 1 171 ? -29.721 -9.740 13.432 1.00 83.69 171 GLY A CA 1
ATOM 1269 C C . GLY A 1 171 ? -29.464 -9.299 14.876 1.00 83.69 171 GLY A C 1
ATOM 1270 O O . GLY A 1 171 ? -30.415 -9.107 15.633 1.00 83.69 171 GLY A O 1
ATOM 1271 N N . GLN A 1 172 ? -28.203 -9.061 15.252 1.00 85.44 172 GLN A N 1
ATOM 1272 C CA . GLN A 1 172 ? -27.852 -8.539 16.580 1.00 85.44 172 GLN A CA 1
ATOM 1273 C C . GLN A 1 172 ? -28.373 -7.116 16.804 1.00 85.44 172 GLN A C 1
ATOM 1275 O O . GLN A 1 172 ? -28.919 -6.832 17.867 1.00 85.44 172 GLN A O 1
ATOM 1280 N N . ILE A 1 173 ? -28.262 -6.234 15.807 1.00 85.25 173 ILE A N 1
ATOM 1281 C CA . ILE A 1 173 ? -28.803 -4.868 15.873 1.00 85.25 173 ILE A CA 1
ATOM 1282 C C . ILE A 1 173 ? -30.325 -4.911 16.047 1.00 85.25 173 ILE A C 1
ATOM 1284 O O . ILE A 1 173 ? -30.853 -4.221 16.912 1.00 85.25 173 ILE A O 1
ATOM 1288 N N . THR A 1 174 ? -31.021 -5.770 15.298 1.00 83.19 174 THR A N 1
ATOM 1289 C CA . THR A 1 174 ? -32.482 -5.927 15.398 1.00 83.19 174 THR A CA 1
ATOM 1290 C C . THR A 1 174 ? -32.908 -6.480 16.764 1.00 83.19 174 THR A C 1
ATOM 1292 O O . THR A 1 174 ? -33.894 -6.020 17.339 1.00 83.19 174 THR A O 1
ATOM 1295 N N . SER A 1 175 ? -32.156 -7.436 17.320 1.00 87.06 175 SER A N 1
ATOM 1296 C CA . SER A 1 175 ? -32.401 -7.964 18.670 1.00 87.06 175 SER A CA 1
ATOM 1297 C C . SER A 1 175 ? -32.204 -6.888 19.737 1.00 87.06 175 SER A C 1
ATOM 1299 O O . SER A 1 175 ? -33.068 -6.703 20.590 1.00 87.06 175 SER A O 1
ATOM 1301 N N . ASN A 1 176 ? -31.100 -6.143 19.657 1.00 85.56 176 ASN A N 1
ATOM 1302 C CA . ASN A 1 176 ? -30.800 -5.073 20.603 1.00 85.56 176 ASN A CA 1
ATOM 1303 C C . ASN A 1 176 ? -31.843 -3.946 20.533 1.00 85.56 176 ASN A C 1
ATOM 1305 O O . ASN A 1 176 ? -32.209 -3.402 21.570 1.00 85.56 176 ASN A O 1
ATOM 1309 N N . ASP A 1 177 ? -32.358 -3.620 19.344 1.00 89.81 177 ASP A N 1
ATOM 1310 C CA . ASP A 1 177 ? -33.418 -2.618 19.160 1.00 89.81 177 ASP A CA 1
ATOM 1311 C C . ASP A 1 177 ? -34.756 -3.076 19.773 1.00 89.81 177 ASP A C 1
ATOM 1313 O O . ASP A 1 177 ? -35.432 -2.315 20.471 1.00 89.81 177 ASP A O 1
ATOM 1317 N N . SER A 1 178 ? -35.101 -4.359 19.616 1.00 85.88 178 SER A N 1
ATOM 1318 C CA . SER A 1 178 ? -36.259 -4.977 20.278 1.00 85.88 178 SER A CA 1
ATOM 1319 C C . SER A 1 178 ? -36.135 -4.940 21.806 1.00 85.88 178 SER A C 1
ATOM 1321 O O . SER A 1 178 ? -37.086 -4.568 22.499 1.00 85.88 178 SER A O 1
ATOM 1323 N N . ASP A 1 179 ? -34.968 -5.283 22.351 1.00 88.31 179 ASP A N 1
ATOM 1324 C CA . ASP A 1 179 ? -34.725 -5.247 23.796 1.00 88.31 179 ASP A CA 1
ATOM 1325 C C . ASP A 1 179 ? -34.784 -3.816 24.343 1.00 88.31 179 ASP A C 1
ATOM 1327 O O . ASP A 1 179 ? -35.408 -3.578 25.381 1.00 88.31 179 ASP A O 1
ATOM 1331 N N . LEU A 1 180 ? -34.228 -2.840 23.620 1.00 89.12 180 LEU A N 1
ATOM 1332 C CA . LEU A 1 180 ? -34.296 -1.426 23.993 1.00 89.12 180 LEU A CA 1
ATOM 1333 C C . LEU A 1 180 ? -35.742 -0.904 23.981 1.00 89.12 180 LEU A C 1
ATOM 1335 O O . LEU A 1 180 ? -36.151 -0.193 24.901 1.00 89.12 180 LEU A O 1
ATOM 1339 N N . SER A 1 181 ? -36.539 -1.304 22.987 1.00 87.12 181 SER A N 1
ATOM 1340 C CA . SER A 1 181 ? -37.970 -0.988 22.888 1.00 87.12 181 SER A CA 1
ATOM 1341 C C . SER A 1 181 ? -38.776 -1.595 24.043 1.00 87.12 181 SER A C 1
ATOM 1343 O O . SER A 1 181 ? -39.605 -0.918 24.660 1.00 87.12 181 SER A O 1
ATOM 1345 N N . ASN A 1 182 ? -38.477 -2.839 24.426 1.00 87.25 182 ASN A N 1
ATOM 1346 C CA . ASN A 1 182 ? -39.092 -3.493 25.583 1.00 87.25 182 ASN A CA 1
ATOM 1347 C C . ASN A 1 182 ? -38.726 -2.796 26.900 1.00 87.25 182 ASN A C 1
ATOM 1349 O O . ASN A 1 182 ? -39.601 -2.554 27.734 1.00 87.25 182 ASN A O 1
ATOM 1353 N N . VAL A 1 183 ? -37.457 -2.422 27.085 1.00 87.06 183 VAL A N 1
ATOM 1354 C CA . VAL A 1 183 ? -37.005 -1.650 28.253 1.00 87.06 183 VAL A CA 1
ATOM 1355 C C . VAL A 1 183 ? -37.700 -0.288 28.305 1.00 87.06 183 VAL A C 1
ATOM 1357 O O . VAL A 1 183 ? -38.187 0.104 29.367 1.00 87.06 183 VAL A O 1
ATOM 1360 N N . ALA A 1 184 ? -37.825 0.406 27.171 1.00 86.88 184 ALA A N 1
ATOM 1361 C CA . ALA A 1 184 ? -38.541 1.676 27.084 1.00 86.88 184 ALA A CA 1
ATOM 1362 C C . ALA A 1 184 ? -40.030 1.526 27.450 1.00 86.88 184 ALA A C 1
ATOM 1364 O O . ALA A 1 184 ? -40.550 2.306 28.248 1.00 86.88 184 ALA A O 1
ATOM 1365 N N . SER A 1 185 ? -40.704 0.491 26.940 1.00 85.50 185 SER A N 1
ATOM 1366 C CA . SER A 1 185 ? -42.107 0.192 27.259 1.00 85.50 185 SER A CA 1
ATOM 1367 C C . SER A 1 185 ? -42.305 -0.138 28.744 1.00 85.50 185 SER A C 1
ATOM 1369 O O . SER A 1 185 ? -43.209 0.392 29.396 1.00 85.50 185 SER A O 1
ATOM 1371 N N . ASN A 1 186 ? -41.402 -0.933 29.324 1.00 87.12 186 ASN A N 1
ATOM 1372 C CA . ASN A 1 186 ? -41.417 -1.259 30.749 1.00 87.12 186 ASN A CA 1
ATOM 1373 C C . ASN A 1 186 ? -41.187 -0.022 31.625 1.00 87.12 186 ASN A C 1
ATOM 1375 O O . ASN A 1 186 ? -41.852 0.128 32.653 1.00 87.12 186 ASN A O 1
ATOM 1379 N N . LEU A 1 187 ? -40.301 0.892 31.221 1.00 89.19 187 LEU A N 1
ATOM 1380 C CA . LEU A 1 187 ? -40.057 2.141 31.941 1.00 89.19 187 LEU A CA 1
ATOM 1381 C C . LEU A 1 187 ? -41.278 3.072 31.890 1.00 89.19 187 LEU A C 1
ATOM 1383 O O . LEU A 1 187 ? -41.662 3.629 32.919 1.00 89.19 187 LEU A O 1
ATOM 1387 N N . VAL A 1 188 ? -41.938 3.184 30.732 1.00 90.50 188 VAL A N 1
ATOM 1388 C CA . VAL A 1 188 ? -43.190 3.947 30.577 1.00 90.50 188 VAL A CA 1
ATOM 1389 C C . VAL A 1 188 ? -44.309 3.344 31.428 1.00 90.50 188 VAL A C 1
ATOM 1391 O O . VAL A 1 188 ? -44.974 4.073 32.163 1.00 90.50 188 VAL A O 1
ATOM 1394 N N . SER A 1 189 ? -44.488 2.022 31.395 1.00 87.88 189 SER A N 1
ATOM 1395 C CA . SER A 1 189 ? -45.503 1.318 32.191 1.00 87.88 189 SER A CA 1
ATOM 1396 C C . SER A 1 189 ? -45.250 1.450 33.699 1.00 87.88 189 SER A C 1
ATOM 1398 O O . SER A 1 189 ? -46.164 1.736 34.475 1.00 87.88 189 SER A O 1
ATOM 1400 N N . THR A 1 190 ? -43.993 1.333 34.132 1.00 87.81 190 THR A N 1
ATOM 1401 C CA . THR A 1 190 ? -43.605 1.534 35.538 1.00 87.81 190 THR A CA 1
ATOM 1402 C C . THR A 1 190 ? -43.827 2.986 35.969 1.00 87.81 190 THR A C 1
ATOM 1404 O O . THR A 1 190 ? -44.353 3.232 37.054 1.00 87.81 190 THR A O 1
ATOM 1407 N N . GLY A 1 191 ? -43.510 3.953 35.102 1.00 89.56 191 GLY A N 1
ATOM 1408 C CA . GLY A 1 191 ? -43.771 5.374 35.331 1.00 89.56 191 GLY A CA 1
ATOM 1409 C C . GLY A 1 191 ? -45.262 5.699 35.465 1.00 89.56 191 GLY A C 1
ATOM 1410 O O . GLY A 1 191 ? -45.649 6.412 36.390 1.00 89.56 191 GLY A O 1
ATOM 1411 N N . GLN A 1 192 ? -46.115 5.131 34.605 1.00 88.25 192 GLN A N 1
ATOM 1412 C CA . GLN A 1 192 ? -47.572 5.298 34.686 1.00 88.25 192 GLN A CA 1
ATOM 1413 C C . GLN A 1 192 ? -48.154 4.685 35.969 1.00 88.25 192 GLN A C 1
ATOM 1415 O O . GLN A 1 192 ? -48.972 5.320 36.634 1.00 88.25 192 GLN A O 1
ATOM 1420 N N . ASN A 1 193 ? -47.690 3.498 36.372 1.00 87.06 193 ASN A N 1
ATOM 1421 C CA . ASN A 1 193 ? -48.111 2.867 37.627 1.00 87.06 193 ASN A CA 1
ATOM 1422 C C . ASN A 1 193 ? -47.678 3.676 38.860 1.00 87.06 193 ASN A C 1
ATOM 1424 O O . ASN A 1 193 ? -48.466 3.871 39.787 1.00 87.06 193 ASN A O 1
ATOM 1428 N N . LEU A 1 194 ? -46.449 4.200 38.869 1.00 89.12 194 LEU A N 1
ATOM 1429 C CA . LEU A 1 194 ? -45.973 5.058 39.953 1.00 89.12 194 LEU A CA 1
ATOM 1430 C C . LEU A 1 194 ? -46.782 6.361 40.029 1.00 89.12 194 LEU A C 1
ATOM 1432 O O . LEU A 1 194 ? -47.159 6.783 41.121 1.00 89.12 194 LEU A O 1
ATOM 1436 N N . GLN A 1 195 ? -47.114 6.964 38.885 1.00 88.62 195 GLN A N 1
ATOM 1437 C CA . GLN A 1 195 ? -47.958 8.157 38.823 1.00 88.62 195 GLN A CA 1
ATOM 1438 C C . GLN A 1 195 ? -49.378 7.889 39.348 1.00 88.62 195 GLN A C 1
ATOM 1440 O O . GLN A 1 195 ? -49.900 8.699 40.115 1.00 88.62 195 GLN A O 1
ATOM 1445 N N . ALA A 1 196 ? -49.978 6.743 39.013 1.00 84.69 196 ALA A N 1
ATOM 1446 C CA . ALA A 1 196 ? -51.282 6.332 39.537 1.00 84.69 196 ALA A CA 1
ATOM 1447 C C . ALA A 1 196 ? -51.262 6.126 41.065 1.00 84.69 196 ALA A C 1
ATOM 1449 O O . ALA A 1 196 ? -52.160 6.596 41.771 1.00 84.69 196 ALA A O 1
ATOM 1450 N N . ASN A 1 197 ? -50.205 5.501 41.593 1.00 87.81 197 ASN A N 1
ATOM 1451 C CA . ASN A 1 197 ? -50.020 5.309 43.034 1.00 87.81 197 ASN A CA 1
ATOM 1452 C C . ASN A 1 197 ? -49.819 6.639 43.773 1.00 87.81 197 ASN A C 1
ATOM 1454 O O . ASN A 1 197 ? -50.431 6.863 44.817 1.00 87.81 197 ASN A O 1
ATOM 1458 N N . ILE A 1 198 ? -49.012 7.550 43.220 1.00 87.94 198 ILE A N 1
ATOM 1459 C CA . ILE A 1 198 ? -48.834 8.901 43.771 1.00 87.94 198 ILE A CA 1
ATOM 1460 C C . ILE A 1 198 ? -50.171 9.645 43.780 1.00 87.94 198 ILE A C 1
ATOM 1462 O O . ILE A 1 198 ? -50.534 10.218 44.803 1.00 87.94 198 ILE A O 1
ATOM 1466 N N . SER A 1 199 ? -50.933 9.601 42.685 1.00 87.38 199 SER A N 1
ATOM 1467 C CA . SER A 1 199 ? -52.232 10.277 42.591 1.00 87.38 199 SER A CA 1
ATOM 1468 C C . SER A 1 199 ? -53.238 9.737 43.618 1.00 87.38 199 SER A C 1
ATOM 1470 O O . SER A 1 199 ? -53.910 10.511 44.298 1.00 87.38 199 SER A O 1
ATOM 1472 N N . THR A 1 200 ? -53.262 8.416 43.814 1.00 89.12 200 THR A N 1
ATOM 1473 C CA . THR A 1 200 ? -54.107 7.748 44.818 1.00 89.12 200 THR A CA 1
ATOM 1474 C C . THR A 1 200 ? -53.727 8.157 46.243 1.00 89.12 200 THR A C 1
ATOM 1476 O O . THR A 1 200 ? -54.588 8.554 47.029 1.00 89.12 200 THR A O 1
ATOM 1479 N N . ASN A 1 201 ? -52.433 8.131 46.576 1.00 85.94 201 ASN A N 1
ATOM 1480 C CA . ASN A 1 201 ? -51.951 8.497 47.909 1.00 85.94 201 ASN A CA 1
ATOM 1481 C C . ASN A 1 201 ? -52.143 9.991 48.210 1.00 85.94 201 ASN A C 1
ATOM 1483 O O . ASN A 1 201 ? -52.529 10.344 49.323 1.00 85.94 201 ASN A O 1
ATOM 1487 N N . VAL A 1 202 ? -51.938 10.872 47.225 1.00 89.75 202 VAL A N 1
ATOM 1488 C CA . VAL A 1 202 ? -52.221 12.312 47.354 1.00 89.75 202 VAL A CA 1
ATOM 1489 C C . VAL A 1 202 ? -53.712 12.553 47.605 1.00 89.75 202 VAL A C 1
ATOM 1491 O O . VAL A 1 202 ? -54.054 13.359 48.470 1.00 89.75 202 VAL A O 1
ATOM 1494 N N . GLY A 1 203 ? -54.600 11.817 46.927 1.00 86.12 203 GLY A N 1
ATOM 1495 C CA . GLY A 1 203 ? -56.042 11.861 47.186 1.00 86.12 203 GLY A CA 1
ATOM 1496 C C . GLY A 1 203 ? -56.412 11.445 48.615 1.00 86.12 203 GLY A C 1
ATOM 1497 O O . GLY A 1 203 ? -57.180 12.140 49.278 1.00 86.12 203 GLY A O 1
ATOM 1498 N N . ALA A 1 204 ? -55.819 10.362 49.128 1.00 84.69 204 ALA A N 1
ATOM 1499 C CA . ALA A 1 204 ? -56.049 9.896 50.499 1.00 84.69 204 ALA A CA 1
ATOM 1500 C C . ALA A 1 204 ? -55.535 10.888 51.561 1.00 84.69 204 ALA A C 1
ATOM 1502 O O . ALA A 1 204 ? -56.206 11.139 52.562 1.00 84.69 204 ALA A O 1
ATOM 1503 N N . ILE A 1 205 ? -54.370 11.502 51.332 1.00 85.62 205 ILE A N 1
ATOM 1504 C CA . ILE A 1 205 ? -53.824 12.540 52.219 1.00 85.62 205 ILE A CA 1
ATOM 1505 C C . ILE A 1 205 ? -54.733 13.775 52.227 1.00 85.62 205 ILE A C 1
ATOM 1507 O O . ILE A 1 205 ? -55.015 14.311 53.298 1.00 85.62 205 ILE A O 1
ATOM 1511 N N . ALA A 1 206 ? -55.231 14.208 51.066 1.00 83.44 206 ALA A N 1
ATOM 1512 C CA . ALA A 1 206 ? -56.147 15.343 50.972 1.00 83.44 206 ALA A CA 1
ATOM 1513 C C . ALA A 1 206 ? -57.460 15.100 51.743 1.00 83.44 206 ALA A C 1
ATOM 1515 O O . ALA A 1 206 ? -57.936 16.004 52.432 1.00 83.44 206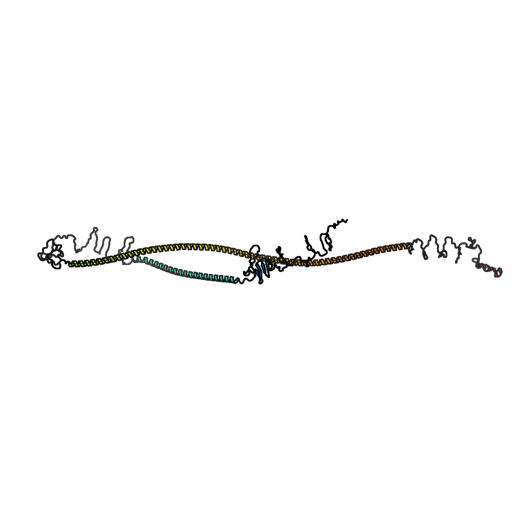 ALA A O 1
ATOM 1516 N N . ALA A 1 207 ? -58.002 13.878 51.692 1.00 79.88 207 ALA A N 1
ATOM 1517 C CA . ALA A 1 207 ? -59.171 13.488 52.482 1.00 79.88 207 ALA A CA 1
ATOM 1518 C C . ALA A 1 207 ? -58.891 13.557 53.996 1.00 79.88 207 ALA A C 1
ATOM 1520 O O . ALA A 1 207 ? -59.623 14.219 54.728 1.00 79.88 207 ALA A O 1
ATOM 1521 N N . ASN A 1 208 ? -57.771 12.991 54.456 1.00 84.44 208 ASN A N 1
ATOM 1522 C CA . ASN A 1 208 ? -57.388 13.038 55.872 1.00 84.44 208 ASN A CA 1
ATOM 1523 C C . ASN A 1 208 ? -57.171 14.477 56.383 1.00 84.44 208 ASN A C 1
ATOM 1525 O O . ASN A 1 208 ? -57.544 14.801 57.510 1.00 84.44 208 ASN A O 1
ATOM 1529 N N . VAL A 1 209 ? -56.588 15.362 55.566 1.00 85.81 209 VAL A N 1
ATOM 1530 C CA . VAL A 1 209 ? -56.414 16.786 55.913 1.00 85.81 209 VAL A CA 1
ATOM 1531 C C . VAL A 1 209 ? -57.767 17.497 56.033 1.00 85.81 209 VAL A C 1
ATOM 1533 O O . VAL A 1 209 ? -57.957 18.299 56.950 1.00 85.81 209 VAL A O 1
ATOM 1536 N N . SER A 1 210 ? -58.725 17.176 55.159 1.00 79.62 210 SER A N 1
ATOM 1537 C CA . SER A 1 210 ? -60.097 17.689 55.237 1.00 79.62 210 SER A CA 1
ATOM 1538 C C . SER A 1 210 ? -60.787 17.272 56.543 1.00 79.62 210 SER A C 1
ATOM 1540 O O . SER A 1 210 ? -61.368 18.120 57.230 1.00 79.62 210 SER A O 1
ATOM 1542 N N . ASP A 1 211 ? -60.654 16.006 56.942 1.00 82.06 211 ASP A N 1
ATOM 1543 C CA . ASP A 1 211 ? -61.245 15.471 58.177 1.00 82.06 211 ASP A CA 1
ATOM 1544 C C . ASP A 1 211 ? -60.623 16.088 59.438 1.00 82.06 211 ASP A C 1
ATOM 1546 O O . ASP A 1 211 ? -61.336 16.474 60.368 1.00 82.06 211 ASP A O 1
ATOM 1550 N N . ILE A 1 212 ? -59.298 16.273 59.459 1.00 80.25 212 ILE A N 1
ATOM 1551 C CA . ILE A 1 212 ? -58.604 16.964 60.556 1.00 80.25 212 ILE A CA 1
ATOM 1552 C C . ILE A 1 212 ? -59.082 18.416 60.669 1.00 80.25 212 ILE A C 1
ATOM 1554 O O . ILE A 1 212 ? -59.345 18.884 61.779 1.00 80.25 212 ILE A O 1
ATOM 1558 N N . SER A 1 213 ? -59.245 19.124 59.545 1.00 77.69 213 SER A N 1
ATOM 1559 C CA . SER A 1 213 ? -59.745 20.505 59.561 1.00 77.69 213 SER A CA 1
ATOM 1560 C C . SER A 1 213 ? -61.175 20.590 60.109 1.00 77.69 213 SER A C 1
ATOM 1562 O O . SER A 1 213 ? -61.483 21.478 60.904 1.00 77.69 213 SER A O 1
ATOM 1564 N N . SER A 1 214 ? -62.015 19.608 59.778 1.00 72.31 214 SER A N 1
ATOM 1565 C CA . SER A 1 214 ? -63.404 19.517 60.239 1.00 72.31 214 SER A CA 1
ATOM 1566 C C . SER A 1 214 ? -63.482 19.237 61.745 1.00 72.31 214 SER A C 1
ATOM 1568 O O . SER A 1 214 ? -64.247 19.875 62.470 1.00 72.31 214 SER A O 1
ATOM 1570 N N . ASN A 1 215 ? -62.627 18.346 62.254 1.00 75.25 215 ASN A N 1
ATOM 1571 C CA . ASN A 1 215 ? -62.535 18.047 63.684 1.00 75.25 215 ASN A CA 1
ATOM 1572 C C . ASN A 1 215 ? -61.967 19.218 64.502 1.00 75.25 215 ASN A C 1
ATOM 1574 O O . ASN A 1 215 ? -62.424 19.462 65.619 1.00 75.25 215 ASN A O 1
ATOM 1578 N N . ALA A 1 216 ? -61.023 19.982 63.945 1.00 69.38 216 ALA A N 1
ATOM 1579 C CA . ALA A 1 216 ? -60.491 21.185 64.585 1.00 69.38 216 ALA A CA 1
ATOM 1580 C C . ALA A 1 216 ? -61.560 22.286 64.739 1.00 69.38 216 ALA A C 1
ATOM 1582 O O . ALA A 1 216 ? -61.615 22.948 65.777 1.00 69.38 216 ALA A O 1
ATOM 1583 N N . VAL A 1 217 ? -62.451 22.441 63.751 1.00 67.31 217 VAL A N 1
ATOM 1584 C CA . VAL A 1 217 ? -63.596 23.368 63.819 1.00 67.31 217 VAL A CA 1
ATOM 1585 C C . VAL A 1 217 ? -64.613 22.927 64.881 1.00 67.31 217 VAL A C 1
ATOM 1587 O O . VAL A 1 217 ? -65.080 23.761 65.657 1.00 67.31 217 VAL A O 1
ATOM 1590 N N . ASN A 1 218 ? -64.898 21.626 64.991 1.00 65.88 218 ASN A N 1
ATOM 1591 C CA . ASN A 1 218 ? -65.811 21.098 66.012 1.00 65.88 218 ASN A CA 1
ATOM 1592 C C . ASN A 1 218 ? -65.278 21.283 67.442 1.00 65.88 218 ASN A C 1
ATOM 1594 O O . ASN A 1 218 ? -66.037 21.680 68.324 1.00 65.88 218 ASN A O 1
ATOM 1598 N N . LEU A 1 219 ? -63.977 21.076 67.676 1.00 61.06 219 LEU A N 1
ATOM 1599 C CA . LEU A 1 219 ? -63.382 21.222 69.009 1.00 61.06 219 LEU A CA 1
ATOM 1600 C C . LEU A 1 219 ? -63.376 22.688 69.487 1.00 61.06 219 LEU A C 1
ATOM 1602 O O . LEU A 1 219 ? -63.639 22.958 70.663 1.00 61.06 219 LEU A O 1
ATOM 1606 N N . ALA A 1 220 ? -63.157 23.636 68.569 1.00 58.41 220 ALA A N 1
ATOM 1607 C CA . ALA A 1 220 ? -63.236 25.070 68.847 1.00 58.41 220 ALA A CA 1
ATOM 1608 C C . ALA A 1 220 ? -64.673 25.549 69.148 1.00 58.41 220 ALA A C 1
ATOM 1610 O O . ALA A 1 220 ? -64.849 26.467 69.952 1.00 58.41 220 ALA A O 1
ATOM 1611 N N . ALA A 1 221 ? -65.692 24.913 68.556 1.00 53.09 221 ALA A N 1
ATOM 1612 C CA . ALA A 1 221 ? -67.101 25.213 68.815 1.00 53.09 221 ALA A CA 1
ATOM 1613 C C . ALA A 1 221 ? -67.580 24.701 70.191 1.00 53.09 221 ALA A C 1
ATOM 1615 O O . ALA A 1 221 ? -68.313 25.408 70.878 1.00 53.09 221 ALA A O 1
ATOM 1616 N N . THR A 1 222 ? -67.127 23.525 70.643 1.00 58.22 222 THR A N 1
ATOM 1617 C CA . THR A 1 222 ? -67.512 22.945 71.952 1.00 58.22 222 THR A CA 1
ATOM 1618 C C . THR A 1 222 ? -66.802 23.550 73.168 1.00 58.22 222 THR A C 1
ATOM 1620 O O . THR A 1 222 ? -67.323 23.484 74.279 1.00 58.22 222 THR A O 1
ATOM 1623 N N . GLY A 1 223 ? -65.621 24.155 72.999 1.00 57.62 223 GLY A N 1
ATOM 1624 C CA . GLY A 1 223 ? -64.877 24.763 74.112 1.00 57.62 223 GLY A CA 1
ATOM 1625 C C . GLY A 1 223 ? -65.483 26.070 74.645 1.00 57.62 223 GLY A C 1
ATOM 1626 O O . GLY A 1 223 ? -65.283 26.403 75.811 1.00 57.62 223 GLY A O 1
ATOM 1627 N N . GLN A 1 224 ? -66.240 26.800 73.818 1.00 54.16 224 GLN A N 1
ATOM 1628 C CA . GLN A 1 224 ? -66.867 28.074 74.205 1.00 54.16 224 GLN A CA 1
ATOM 1629 C C . GLN A 1 224 ? -68.298 27.910 74.753 1.00 54.16 224 GLN A C 1
ATOM 1631 O O . GLN A 1 224 ? -68.750 28.757 75.518 1.00 54.16 224 GLN A O 1
ATOM 1636 N N . THR A 1 225 ? -68.998 26.815 74.443 1.00 56.72 225 THR A N 1
ATOM 1637 C CA . THR A 1 225 ? -70.392 26.586 74.872 1.00 56.72 225 THR A CA 1
ATOM 1638 C C . THR A 1 225 ? -70.530 25.940 76.260 1.00 56.72 225 THR A C 1
ATOM 1640 O O . THR A 1 225 ? -71.481 26.242 76.976 1.00 56.72 225 THR A O 1
ATOM 1643 N N . LEU A 1 226 ? -69.550 25.156 76.730 1.00 55.41 226 LEU A N 1
ATOM 1644 C CA . LEU A 1 226 ? -69.627 24.450 78.027 1.00 55.41 226 LEU A CA 1
ATOM 1645 C C . LEU A 1 226 ? -69.470 25.334 79.283 1.00 55.41 226 LEU A C 1
ATOM 1647 O O . LEU A 1 226 ? -69.867 24.917 80.373 1.00 55.41 226 LEU A O 1
ATOM 1651 N N . GLN A 1 227 ? -68.886 26.533 79.170 1.00 56.47 227 GLN A N 1
ATOM 1652 C CA . GLN A 1 227 ? -68.751 27.459 80.309 1.00 56.47 227 GLN A CA 1
ATOM 1653 C C . GLN A 1 227 ? -69.919 28.448 80.420 1.00 56.47 227 GLN A C 1
ATOM 1655 O O . GLN A 1 227 ? -70.255 28.858 81.529 1.00 56.47 227 GLN A O 1
ATOM 1660 N N . GLN A 1 228 ? -70.581 28.772 79.304 1.00 54.16 228 GLN A N 1
ATOM 1661 C CA . GLN A 1 228 ? -71.761 29.639 79.303 1.00 54.16 228 GLN A CA 1
ATOM 1662 C C . GLN A 1 228 ? -73.028 28.885 79.760 1.00 54.16 228 GLN A C 1
ATOM 1664 O O . GLN A 1 228 ? -73.881 29.470 80.416 1.00 54.16 228 GLN A O 1
ATOM 1669 N N . GLU A 1 229 ? -73.127 27.569 79.528 1.00 55.69 229 GLU A N 1
ATOM 1670 C CA . GLU A 1 229 ? -74.279 26.756 79.969 1.00 55.69 229 GLU A CA 1
ATOM 1671 C C . GLU A 1 229 ? -74.280 26.405 81.474 1.00 55.69 229 GLU A C 1
ATOM 1673 O O . GLU A 1 229 ? -75.329 26.074 82.023 1.00 55.69 229 GLU A O 1
ATOM 1678 N N . LYS A 1 230 ? -73.145 26.505 82.186 1.00 55.12 230 LYS A N 1
ATOM 1679 C CA . LYS A 1 230 ? -73.051 26.142 83.620 1.00 55.12 230 LYS A CA 1
ATOM 1680 C C . LYS A 1 230 ? -73.489 27.236 84.603 1.00 55.12 230 LYS A C 1
ATOM 1682 O O . LYS A 1 230 ? -73.641 26.936 85.785 1.00 55.12 230 LYS A O 1
ATOM 1687 N N . LEU A 1 231 ? -73.678 28.476 84.149 1.00 54.50 231 LEU A N 1
ATOM 1688 C CA . LEU A 1 231 ? -73.990 29.623 85.018 1.00 54.50 231 LEU A CA 1
ATOM 1689 C C . LEU A 1 231 ? -75.278 30.385 84.644 1.00 54.50 231 LEU A C 1
ATOM 1691 O O . LEU A 1 231 ? -75.665 31.266 85.403 1.00 54.50 231 LEU A O 1
ATOM 1695 N N . ASP A 1 232 ? -75.972 30.022 83.556 1.00 49.22 232 ASP A N 1
ATOM 1696 C CA . ASP A 1 232 ? -77.171 30.739 83.066 1.00 49.22 232 ASP A CA 1
ATOM 1697 C C . ASP A 1 232 ? -78.499 29.947 83.160 1.00 49.22 232 ASP A C 1
ATOM 1699 O O . ASP A 1 232 ? -79.512 30.356 82.590 1.00 49.22 232 ASP A O 1
ATOM 1703 N N . VAL A 1 233 ? -78.562 28.832 83.906 1.00 49.19 233 VAL A N 1
ATOM 1704 C CA . VAL A 1 233 ? -79.818 28.064 84.059 1.00 49.19 233 VAL A CA 1
ATOM 1705 C C . VAL A 1 233 ? -80.511 28.363 85.392 1.00 49.19 233 VAL A C 1
ATOM 1707 O O . VAL A 1 233 ? -80.024 28.022 86.470 1.00 49.19 233 VAL A O 1
ATOM 1710 N N . ILE A 1 234 ? -81.700 28.964 85.305 1.00 51.28 234 ILE A N 1
ATOM 1711 C CA . ILE A 1 234 ? -82.645 29.147 86.416 1.00 51.28 234 ILE A CA 1
ATOM 1712 C C . ILE A 1 234 ? -82.916 27.783 87.081 1.00 51.28 234 ILE A C 1
ATOM 1714 O O . ILE A 1 234 ? -83.458 26.883 86.445 1.00 51.28 234 ILE A O 1
ATOM 1718 N N . GLY A 1 235 ? -82.570 27.634 88.366 1.00 55.97 235 GLY A N 1
ATOM 1719 C CA . GLY A 1 235 ? -82.946 26.465 89.178 1.00 55.97 235 GLY A CA 1
ATOM 1720 C C . GLY A 1 235 ? -82.056 25.217 89.058 1.00 55.97 235 GLY A C 1
ATOM 1721 O O . GLY A 1 235 ? -82.502 24.130 89.415 1.00 55.97 235 GLY A O 1
ATOM 1722 N N . GLY A 1 236 ? -80.813 25.338 88.581 1.00 49.91 236 GLY A N 1
ATOM 1723 C CA . GLY A 1 236 ? -79.873 24.211 88.507 1.00 49.91 236 GLY A CA 1
ATOM 1724 C C . GLY A 1 236 ? -79.237 23.816 89.852 1.00 49.91 236 GLY A C 1
ATOM 1725 O O . GLY A 1 236 ? -78.838 24.667 90.645 1.00 49.91 236 GLY A O 1
ATOM 1726 N N . THR A 1 237 ? -79.094 22.510 90.094 1.00 49.38 237 THR A N 1
ATOM 1727 C CA . THR A 1 237 ? -78.306 21.943 91.203 1.00 49.38 237 THR A CA 1
ATOM 1728 C C . THR A 1 237 ? -76.819 21.967 90.852 1.00 49.38 237 THR A C 1
ATOM 1730 O O . THR A 1 237 ? -76.416 21.429 89.823 1.00 49.38 237 THR A O 1
ATOM 1733 N N . ILE A 1 238 ? -75.981 22.548 91.711 1.00 53.03 238 ILE A N 1
ATOM 1734 C CA . ILE A 1 238 ? -74.526 22.471 91.553 1.00 53.03 238 ILE A CA 1
ATOM 1735 C C . ILE A 1 238 ? -74.043 21.138 92.141 1.00 53.03 238 ILE A C 1
ATOM 1737 O O . ILE A 1 238 ? -74.084 20.952 93.355 1.00 53.03 238 ILE A O 1
ATOM 1741 N N . SER A 1 239 ? -73.578 20.212 91.297 1.00 52.56 239 SER A N 1
ATOM 1742 C CA . SER A 1 239 ? -72.918 18.972 91.731 1.00 52.56 239 SER A CA 1
ATOM 1743 C C . SER A 1 239 ? -71.527 18.841 91.102 1.00 52.56 239 SER A C 1
ATOM 1745 O O . SER A 1 239 ? -71.408 18.801 89.876 1.00 52.56 239 SER A O 1
ATOM 1747 N N . GLY A 1 240 ? -70.490 18.768 91.940 1.00 50.94 240 GLY A N 1
ATOM 1748 C CA . GLY A 1 240 ? -69.074 18.667 91.556 1.00 50.94 240 GLY A CA 1
ATOM 1749 C C . GLY A 1 240 ? -68.177 19.609 92.372 1.00 50.94 240 GLY A C 1
ATOM 1750 O O . GLY A 1 240 ? -68.676 20.528 93.018 1.00 50.94 240 GLY A O 1
ATOM 1751 N N . GLU A 1 241 ? -66.857 19.384 92.359 1.00 49.69 241 GLU A N 1
ATOM 1752 C CA . GLU A 1 241 ? -65.890 20.279 93.014 1.00 49.69 241 GLU A CA 1
ATOM 1753 C C . GLU A 1 241 ? -65.871 21.660 92.341 1.00 49.69 241 GLU A C 1
ATOM 1755 O O . GLU A 1 241 ? -65.563 21.788 91.154 1.00 49.69 241 GLU A O 1
ATOM 1760 N N . ILE A 1 242 ? -66.163 22.707 93.119 1.00 53.38 242 ILE A N 1
ATOM 1761 C CA . ILE A 1 242 ? -65.864 24.093 92.753 1.00 53.38 242 ILE A CA 1
ATOM 1762 C C . ILE A 1 242 ? -64.546 24.461 93.428 1.00 53.38 242 ILE A C 1
ATOM 1764 O O . ILE A 1 242 ? -64.503 24.685 94.637 1.00 53.38 242 ILE A O 1
ATOM 1768 N N . LEU A 1 243 ? -63.472 24.546 92.647 1.00 50.75 243 L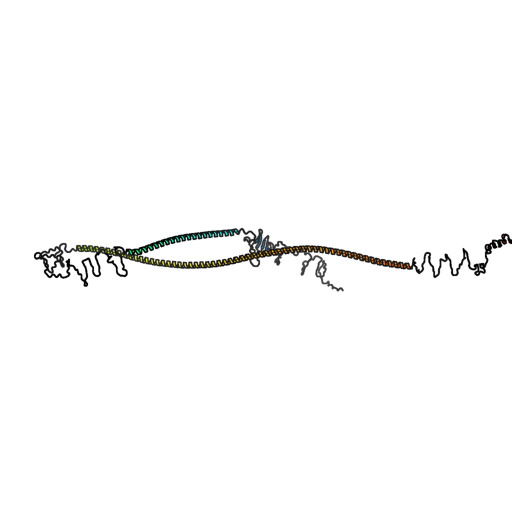EU A N 1
ATOM 1769 C CA . LEU A 1 243 ? -62.204 25.093 93.121 1.00 50.75 243 LEU A CA 1
ATOM 1770 C C . LEU A 1 243 ? -62.268 26.629 93.041 1.00 50.75 243 LEU A C 1
ATOM 1772 O O . LEU A 1 243 ? -62.450 27.169 91.946 1.00 50.75 243 LEU A O 1
ATOM 1776 N N . PRO A 1 244 ? -62.155 27.362 94.164 1.00 52.34 244 PRO A N 1
ATOM 1777 C CA . PRO A 1 244 ? -62.219 28.815 94.140 1.00 52.34 244 PRO A CA 1
ATOM 1778 C C . PRO A 1 244 ? -60.974 29.383 93.453 1.00 52.34 244 PRO A C 1
ATOM 1780 O O . PRO A 1 244 ? -59.844 29.027 93.786 1.00 52.34 244 PRO A O 1
ATOM 1783 N N . TYR A 1 245 ? -61.171 30.317 92.520 1.00 44.34 245 TYR A N 1
ATOM 1784 C CA . TYR A 1 245 ? -60.074 31.172 92.066 1.00 44.34 245 TYR A CA 1
ATOM 1785 C C . TYR A 1 245 ? -59.572 32.035 93.241 1.00 44.34 245 TYR A C 1
ATOM 1787 O O . TYR A 1 245 ? -60.289 32.229 94.221 1.00 44.34 245 TYR A O 1
ATOM 1795 N N . ALA A 1 246 ? -58.341 32.541 93.134 1.00 50.22 246 ALA A N 1
ATOM 1796 C CA . ALA A 1 246 ? -57.447 33.036 94.197 1.00 50.22 246 ALA A CA 1
ATOM 1797 C C . ALA A 1 246 ? -57.929 34.146 95.184 1.00 50.22 246 ALA A C 1
ATOM 1799 O O . ALA A 1 246 ? -57.096 34.805 95.800 1.00 50.22 246 ALA A O 1
ATOM 1800 N N . SER A 1 247 ? -59.230 34.373 95.391 1.00 53.69 247 SER A N 1
ATOM 1801 C CA . SER A 1 247 ? -59.791 35.332 96.361 1.00 53.69 247 SER A CA 1
ATOM 1802 C C . SER A 1 247 ? -60.512 34.699 97.566 1.00 53.69 247 SER A C 1
ATOM 1804 O O . SER A 1 247 ? -60.984 35.435 98.433 1.00 53.69 247 SER A O 1
ATOM 1806 N N . GLY A 1 248 ? -60.594 33.363 97.664 1.00 53.72 248 GLY A N 1
ATOM 1807 C CA . GLY A 1 248 ? -61.059 32.660 98.874 1.00 53.72 248 GLY A CA 1
ATOM 1808 C C . GLY A 1 248 ? -62.522 32.905 99.278 1.00 53.72 248 GLY A C 1
ATOM 1809 O O . GLY A 1 248 ? -62.891 32.627 100.416 1.00 53.72 248 GLY A O 1
ATOM 1810 N N . LYS A 1 249 ? -63.365 33.424 98.376 1.00 54.06 249 LYS A N 1
ATOM 1811 C CA . LYS A 1 249 ? -64.802 33.630 98.614 1.00 54.06 249 LYS A CA 1
ATOM 1812 C C . LYS A 1 249 ? -65.636 32.936 97.539 1.00 54.06 249 LYS A C 1
ATOM 1814 O O . LYS A 1 249 ? -65.445 33.186 96.353 1.00 54.06 249 LYS A O 1
ATOM 1819 N N . VAL A 1 250 ? -66.587 32.107 97.970 1.00 56.31 250 VAL A N 1
ATOM 1820 C CA . VAL A 1 250 ? -67.653 31.540 97.129 1.00 56.31 250 VAL A CA 1
ATOM 1821 C C . VAL A 1 250 ? -68.870 32.453 97.252 1.00 56.31 250 VAL A C 1
ATOM 1823 O O . VAL A 1 250 ? -69.372 32.673 98.352 1.00 56.31 250 VAL A O 1
ATOM 1826 N N . ASN A 1 251 ? -69.314 33.034 96.139 1.00 55.75 251 ASN A N 1
ATOM 1827 C CA . ASN A 1 251 ? -70.482 33.910 96.118 1.00 55.75 251 ASN A CA 1
ATOM 1828 C C . ASN A 1 251 ? -71.756 33.065 95.930 1.00 55.75 251 ASN A C 1
ATOM 1830 O O . ASN A 1 251 ? -71.981 32.541 94.844 1.00 55.75 251 ASN A O 1
ATOM 1834 N N . LEU A 1 252 ? -72.575 32.932 96.979 1.00 59.56 252 LEU A N 1
ATOM 1835 C CA . LEU A 1 252 ? -73.830 32.160 96.982 1.00 59.56 252 LEU A CA 1
ATOM 1836 C C . LEU A 1 252 ? -75.058 33.028 96.635 1.00 59.56 252 LEU A C 1
ATOM 1838 O O . LEU A 1 252 ? -76.163 32.803 97.120 1.00 59.56 252 LEU A O 1
ATOM 1842 N N . GLY A 1 253 ? -74.866 34.036 95.786 1.00 57.22 253 GLY A N 1
ATOM 1843 C CA . GLY A 1 253 ? -75.938 34.889 95.284 1.00 57.22 253 GLY A CA 1
ATOM 1844 C C . GLY A 1 253 ? -75.978 36.277 95.918 1.00 57.22 253 GLY A C 1
ATOM 1845 O O . GLY A 1 253 ? -75.191 36.633 96.792 1.00 57.22 253 GLY A O 1
ATOM 1846 N N . SER A 1 254 ? -76.904 37.097 95.430 1.00 55.19 254 SER A N 1
ATOM 1847 C CA . SER A 1 254 ? -77.123 38.470 95.901 1.00 55.19 254 SER A CA 1
ATOM 1848 C C . SER A 1 254 ? -78.483 38.578 96.600 1.00 55.19 254 SER A C 1
ATOM 1850 O O . SER A 1 254 ? -79.305 37.674 96.447 1.00 55.19 254 SER A O 1
ATOM 1852 N N . PRO A 1 255 ? -78.800 39.691 97.288 1.00 54.06 255 PRO A N 1
ATOM 1853 C CA . PRO A 1 255 ? -80.138 39.915 97.845 1.00 54.06 255 PRO A CA 1
ATOM 1854 C C . PRO A 1 255 ? -81.272 39.820 96.806 1.00 54.06 255 PRO A C 1
ATOM 1856 O O . PRO A 1 255 ? -82.417 39.576 97.169 1.00 54.06 255 PRO A O 1
ATOM 1859 N N . LEU A 1 256 ? -80.959 39.995 95.515 1.00 54.53 256 LEU A N 1
ATOM 1860 C CA . LEU A 1 256 ? -81.909 39.880 94.405 1.00 54.53 256 LEU A CA 1
ATOM 1861 C C . LEU A 1 256 ? -82.010 38.451 93.830 1.00 54.53 256 LEU A C 1
ATOM 1863 O O . LEU A 1 256 ? -82.975 38.160 93.131 1.00 54.53 256 LEU A O 1
ATOM 1867 N N . LEU A 1 257 ? -81.045 37.567 94.121 1.00 54.97 257 LEU A N 1
ATOM 1868 C CA . LEU A 1 257 ? -80.977 36.168 93.663 1.00 54.97 257 LEU A CA 1
ATOM 1869 C C . LEU A 1 257 ? -80.251 35.292 94.717 1.00 54.97 257 LEU A C 1
ATOM 1871 O O . LEU A 1 257 ? -79.070 34.989 94.526 1.00 54.97 257 LEU A O 1
ATOM 1875 N N . PRO A 1 258 ? -80.893 34.938 95.849 1.00 56.03 258 PRO A N 1
ATOM 1876 C CA . PRO A 1 258 ? -80.258 34.171 96.926 1.00 56.03 258 PRO A CA 1
ATOM 1877 C C . PRO A 1 258 ? -80.226 32.658 96.649 1.00 56.03 258 PRO A C 1
ATOM 1879 O O . PRO A 1 258 ? -81.103 32.120 95.970 1.00 56.03 258 PRO A O 1
ATOM 1882 N N . PHE A 1 259 ? -79.242 31.957 97.222 1.00 49.78 259 PHE A N 1
ATOM 1883 C CA . PHE A 1 259 ? -79.158 30.493 97.203 1.00 49.78 259 PHE A CA 1
ATOM 1884 C C . PHE A 1 259 ? -80.344 29.869 97.950 1.00 49.78 259 PHE A C 1
ATOM 1886 O O . PHE A 1 259 ? -80.433 29.954 99.174 1.00 49.78 259 PHE A O 1
ATOM 1893 N N . ARG A 1 260 ? -81.263 29.231 97.218 1.00 54.34 260 ARG A N 1
ATOM 1894 C CA . ARG A 1 260 ? -82.384 28.483 97.799 1.00 54.34 260 ARG A CA 1
ATOM 1895 C C . ARG A 1 260 ? -82.026 27.001 97.857 1.00 54.34 260 ARG A C 1
ATOM 1897 O O . ARG A 1 260 ? -81.949 26.340 96.825 1.00 54.34 260 ARG A O 1
ATOM 1904 N N . SER A 1 261 ? -81.791 26.491 99.063 1.00 50.50 261 SER A N 1
ATOM 1905 C CA . SER A 1 261 ? -81.716 25.052 99.332 1.00 50.50 261 SER A CA 1
ATOM 1906 C C . SER A 1 261 ? -83.119 24.540 99.656 1.00 50.50 261 SER A C 1
ATOM 1908 O O . SER A 1 261 ? -83.820 25.158 100.450 1.00 50.50 261 SER A O 1
ATOM 1910 N N . GLY A 1 262 ? -83.525 23.404 99.085 1.00 53.69 262 GLY A N 1
ATOM 1911 C CA . GLY A 1 262 ? -84.869 22.827 99.248 1.00 53.69 262 GLY A CA 1
ATOM 1912 C C . GLY A 1 262 ? -85.231 22.300 100.647 1.00 53.69 262 GLY A C 1
ATOM 1913 O O . GLY A 1 262 ? -86.136 21.480 100.740 1.00 53.69 262 GLY A O 1
ATOM 1914 N N . TYR A 1 263 ? -84.539 22.718 101.715 1.00 55.03 263 TYR A N 1
ATOM 1915 C CA . TYR A 1 263 ? -84.777 22.244 103.088 1.00 55.03 263 TYR A CA 1
ATOM 1916 C C . TYR A 1 263 ? -84.865 23.343 104.168 1.00 55.03 263 TYR A C 1
ATOM 1918 O O . TYR A 1 263 ? -85.210 23.020 105.300 1.00 55.03 263 TYR A O 1
ATOM 1926 N N . PHE A 1 264 ? -84.618 24.623 103.857 1.00 55.16 264 PHE A N 1
ATOM 1927 C CA . PHE A 1 264 ? -84.807 25.732 104.809 1.00 55.16 264 PHE A CA 1
ATOM 1928 C C . PHE A 1 264 ? -85.333 26.970 104.073 1.00 55.16 264 PHE A C 1
ATOM 1930 O O . PHE A 1 264 ? -84.573 27.605 103.344 1.00 55.16 264 PHE A O 1
ATOM 1937 N N . ASP A 1 265 ? -86.612 27.313 104.254 1.00 52.38 265 ASP A N 1
ATOM 1938 C CA . ASP A 1 265 ? -87.222 28.454 103.547 1.00 52.38 265 ASP A CA 1
ATOM 1939 C C . ASP A 1 265 ? -86.935 29.822 104.201 1.00 52.38 265 ASP A C 1
ATOM 1941 O O . ASP A 1 265 ? -86.865 30.817 103.485 1.00 52.38 265 ASP A O 1
ATOM 1945 N N . ASP A 1 266 ? -86.661 29.876 105.513 1.00 57.84 266 ASP A N 1
ATOM 1946 C CA . ASP A 1 266 ? -86.562 31.136 106.279 1.00 57.84 266 ASP A CA 1
ATOM 1947 C C . ASP A 1 266 ? -85.287 31.246 107.144 1.00 57.84 266 ASP A C 1
ATOM 1949 O O . ASP A 1 266 ? -85.296 31.843 108.221 1.00 57.84 266 ASP A O 1
ATOM 1953 N N . LEU A 1 267 ? -84.168 30.656 106.706 1.00 60.47 267 LEU A N 1
ATOM 1954 C CA . LEU A 1 267 ? -82.890 30.801 107.413 1.00 60.47 267 LEU A CA 1
ATOM 1955 C C . LEU A 1 267 ? -82.120 32.025 106.903 1.00 60.47 267 LEU A C 1
ATOM 1957 O O . LEU A 1 267 ? -81.474 31.980 105.854 1.00 60.47 267 LEU A O 1
ATOM 1961 N N . ILE A 1 268 ? -82.144 33.106 107.683 1.00 58.22 268 ILE A N 1
ATOM 1962 C CA . ILE A 1 268 ? -81.296 34.281 107.462 1.00 58.22 268 ILE A CA 1
ATOM 1963 C C . ILE A 1 268 ? -80.071 34.163 108.370 1.00 58.22 268 ILE A C 1
ATOM 1965 O O . ILE A 1 268 ? -80.180 34.239 109.593 1.00 58.22 268 ILE A O 1
ATOM 1969 N N . VAL A 1 269 ? -78.894 33.993 107.764 1.00 58.69 269 VAL A N 1
ATOM 1970 C CA . VAL A 1 269 ? -77.615 34.027 108.485 1.00 58.69 269 VAL A CA 1
ATOM 1971 C C . VAL A 1 269 ? -77.028 35.430 108.380 1.00 58.69 269 VAL A C 1
ATOM 1973 O O . VAL A 1 269 ? -76.715 35.905 107.286 1.00 58.69 269 VAL A O 1
ATOM 1976 N N . SER A 1 270 ? -76.883 36.086 109.531 1.00 56.12 270 SER A N 1
ATOM 1977 C CA . SER A 1 270 ? -76.164 37.353 109.688 1.00 56.12 270 SER A CA 1
ATOM 1978 C C . SER A 1 270 ? -74.910 37.144 110.548 1.00 56.12 270 SER A C 1
ATOM 1980 O O . SER A 1 270 ? -74.632 36.019 110.954 1.00 56.12 270 SER A O 1
ATOM 1982 N N . ALA A 1 271 ? -74.112 38.190 110.783 1.00 55.81 271 ALA A N 1
ATOM 1983 C CA . ALA A 1 271 ? -72.790 38.029 111.394 1.00 55.81 271 ALA A CA 1
ATOM 1984 C C . ALA A 1 271 ? -72.812 37.411 112.814 1.00 55.81 271 ALA A C 1
ATOM 1986 O O . ALA A 1 271 ? -71.908 36.638 113.109 1.00 55.81 271 ALA A O 1
ATOM 1987 N N . ASP A 1 272 ? -73.843 37.679 113.638 1.00 59.53 272 ASP A N 1
ATOM 1988 C CA . ASP A 1 272 ? -73.843 37.340 115.080 1.00 59.53 272 ASP A CA 1
ATOM 1989 C C . ASP A 1 272 ? -75.159 36.724 115.615 1.00 59.53 272 ASP A C 1
ATOM 1991 O O . ASP A 1 272 ? -75.347 36.598 116.826 1.00 59.53 272 ASP A O 1
ATOM 1995 N N . SER A 1 273 ? -76.104 36.338 114.751 1.00 62.62 273 SER A N 1
ATOM 1996 C CA . SER A 1 273 ? -77.333 35.659 115.187 1.00 62.62 273 SER A CA 1
ATOM 1997 C C . SER A 1 273 ? -77.908 34.720 114.131 1.00 62.62 273 SER A C 1
ATOM 1999 O O . SER A 1 273 ? -77.727 34.913 112.923 1.00 62.62 273 SER A O 1
ATOM 2001 N N . ILE A 1 274 ? -78.622 33.699 114.617 1.00 65.69 274 ILE A N 1
ATOM 2002 C CA . ILE A 1 274 ? -79.427 32.787 113.804 1.00 65.69 274 ILE A CA 1
ATOM 2003 C C . ILE A 1 274 ? -80.893 33.036 114.154 1.00 65.69 274 ILE A C 1
ATOM 2005 O O . ILE A 1 274 ? -81.327 32.767 115.277 1.00 65.69 274 ILE A O 1
ATOM 2009 N N . GLN A 1 275 ? -81.652 33.550 113.187 1.00 64.88 275 GLN A N 1
ATOM 2010 C CA . GLN A 1 275 ? -83.105 33.643 113.289 1.00 64.88 275 GLN A CA 1
ATOM 2011 C C . GLN A 1 275 ? -83.745 32.385 112.706 1.00 64.88 275 GLN A C 1
ATOM 2013 O O . GLN A 1 275 ? -83.422 31.978 111.589 1.00 64.88 275 GLN A O 1
ATOM 2018 N N . ILE A 1 276 ? -84.655 31.780 113.473 1.00 62.09 276 ILE A N 1
ATOM 2019 C CA . ILE A 1 276 ? -85.473 30.646 113.038 1.00 62.09 276 ILE A CA 1
ATOM 2020 C C . ILE A 1 276 ? -86.935 31.073 113.180 1.00 62.09 276 ILE A C 1
ATOM 2022 O O . ILE A 1 276 ? -87.524 30.973 114.255 1.00 62.09 276 ILE A O 1
ATOM 2026 N N . GLY A 1 277 ? -87.508 31.584 112.091 1.00 62.09 277 GLY A N 1
ATOM 2027 C CA . GLY A 1 277 ? -88.860 32.147 112.086 1.00 62.09 277 GLY A CA 1
ATOM 2028 C C . GLY A 1 277 ? -88.958 33.549 112.718 1.00 62.09 277 GLY A C 1
ATOM 2029 O O . GLY A 1 277 ? -87.955 34.105 113.169 1.00 62.09 277 GLY A O 1
ATOM 2030 N N . PRO A 1 278 ? -90.160 34.157 112.722 1.00 58.16 278 PRO A N 1
ATOM 2031 C CA . PRO A 1 278 ? -90.323 35.585 113.012 1.00 58.16 278 PRO A CA 1
ATOM 2032 C C . PRO A 1 278 ? -90.158 35.984 114.492 1.00 58.16 278 PRO A C 1
ATOM 2034 O O . PRO A 1 278 ? -89.726 37.105 114.748 1.00 58.16 278 PRO A O 1
ATOM 2037 N N . ASP A 1 279 ? -90.445 35.091 115.453 1.00 56.12 279 ASP A N 1
ATOM 2038 C CA . ASP A 1 279 ? -90.633 35.465 116.873 1.00 56.12 279 ASP A CA 1
ATOM 2039 C C . ASP A 1 279 ? -89.678 34.762 117.860 1.00 56.12 279 ASP A C 1
ATOM 2041 O O . ASP A 1 279 ? -89.851 34.850 119.075 1.00 56.12 279 ASP A O 1
ATOM 2045 N N . THR A 1 280 ? -88.673 34.021 117.384 1.00 59.41 280 THR A N 1
ATOM 2046 C CA . THR A 1 280 ? -87.724 33.308 118.258 1.00 59.41 280 THR A CA 1
ATOM 2047 C C . THR A 1 280 ? -86.294 33.605 117.845 1.00 59.41 280 THR A C 1
ATOM 2049 O O . THR A 1 280 ? -85.874 33.316 116.726 1.00 59.41 280 THR A O 1
ATOM 2052 N N . THR A 1 281 ? -85.532 34.179 118.774 1.00 58.22 281 THR A N 1
ATOM 2053 C CA . THR A 1 281 ? -84.112 34.465 118.567 1.00 58.22 281 THR A CA 1
ATOM 2054 C C . THR A 1 281 ? -83.298 33.690 119.588 1.00 58.22 281 THR A C 1
ATOM 2056 O O . THR A 1 281 ? -83.469 33.880 120.791 1.00 58.22 281 THR A O 1
ATOM 2059 N N . LEU A 1 282 ? -82.401 32.827 119.108 1.00 65.19 282 LEU A N 1
ATOM 2060 C CA . LEU A 1 282 ? -81.341 32.272 119.941 1.00 65.19 282 LEU A CA 1
ATOM 2061 C C . LEU A 1 282 ? -80.134 33.200 119.834 1.00 65.19 282 LEU A C 1
ATOM 2063 O O . LEU A 1 282 ? -79.469 33.257 118.799 1.00 65.19 282 LEU A O 1
ATOM 2067 N N . SER A 1 283 ? -79.857 33.929 120.913 1.00 59.19 283 SER A N 1
ATOM 2068 C CA . SER A 1 283 ? -78.657 34.753 121.033 1.00 59.19 283 SER A CA 1
ATOM 2069 C C . SER A 1 283 ? -77.805 34.272 122.197 1.00 59.19 283 SER A C 1
ATOM 2071 O O . SER A 1 283 ? -78.291 34.168 123.324 1.00 59.19 283 SER A O 1
ATOM 2073 N N . ALA A 1 284 ? -76.523 34.035 121.937 1.00 60.44 284 ALA A N 1
ATOM 2074 C CA . ALA A 1 284 ? -75.539 33.908 122.998 1.00 60.44 284 ALA A CA 1
ATOM 2075 C C . ALA A 1 284 ? -75.138 35.316 123.458 1.00 60.44 284 ALA A C 1
ATOM 2077 O O . ALA A 1 284 ? -74.678 36.127 122.653 1.00 60.44 284 ALA A O 1
ATOM 2078 N N . THR A 1 285 ? -75.327 35.625 124.741 1.00 55.97 285 THR A N 1
ATOM 2079 C CA . THR A 1 285 ? -74.754 36.837 125.339 1.00 55.97 285 THR A CA 1
ATOM 2080 C C . THR A 1 285 ? -73.274 36.601 125.644 1.00 55.97 285 THR A C 1
ATOM 2082 O O . THR A 1 285 ? -72.839 35.461 125.816 1.00 55.97 285 THR A O 1
ATOM 2085 N N . ALA A 1 286 ? -72.491 37.683 125.690 1.00 55.28 286 ALA A N 1
ATOM 2086 C CA . ALA A 1 286 ? -71.022 37.669 125.694 1.00 55.28 286 ALA A CA 1
ATOM 2087 C C . ALA A 1 286 ? -70.340 36.878 126.842 1.00 55.28 286 ALA A C 1
ATOM 2089 O O . ALA A 1 286 ? -69.119 36.753 126.833 1.00 55.28 286 ALA A O 1
ATOM 2090 N N . GLU A 1 287 ? -71.098 36.326 127.798 1.00 56.72 287 GLU A N 1
ATOM 2091 C CA . GLU A 1 287 ? -70.600 35.590 128.974 1.00 56.72 287 GLU A CA 1
ATOM 2092 C C . GLU A 1 287 ? -70.965 34.087 128.996 1.00 56.72 287 GLU A C 1
ATOM 2094 O O . GLU A 1 287 ? -70.570 33.384 129.920 1.00 56.72 287 GLU A O 1
ATOM 2099 N N . GLY A 1 288 ? -71.645 33.558 127.968 1.00 58.38 288 GLY A N 1
ATOM 2100 C CA . GLY A 1 288 ? -71.856 32.112 127.791 1.00 58.38 288 GLY A CA 1
ATOM 2101 C C . GLY A 1 288 ? -72.981 31.506 128.645 1.00 58.38 288 GLY A C 1
ATOM 2102 O O . GLY A 1 288 ? -72.752 30.956 129.716 1.00 58.38 288 GLY A O 1
ATOM 2103 N N . GLY A 1 289 ? -74.208 31.534 128.120 1.00 63.75 289 GLY A N 1
ATOM 2104 C CA . GLY A 1 289 ? -75.389 30.848 128.656 1.00 63.75 289 GLY A CA 1
ATOM 2105 C C . GLY A 1 289 ? -76.588 31.039 127.721 1.00 63.75 289 GLY A C 1
ATOM 2106 O O . GLY A 1 289 ? -76.661 32.052 127.024 1.00 63.75 289 GLY A O 1
ATOM 2107 N N . MET A 1 290 ? -77.504 30.064 127.656 1.00 64.31 290 MET A N 1
ATOM 2108 C CA . MET A 1 290 ? -78.702 30.152 126.805 1.00 64.31 290 MET A CA 1
ATOM 2109 C C . MET A 1 290 ? -79.864 30.781 127.578 1.00 64.31 290 MET A C 1
ATOM 2111 O O . MET A 1 290 ? -80.327 30.214 128.565 1.00 64.31 290 MET A O 1
ATOM 2115 N N . SER A 1 291 ? -80.334 31.940 127.112 1.00 63.19 291 SER A N 1
ATOM 2116 C CA . SER A 1 291 ? -81.546 32.594 127.613 1.00 63.19 291 SER A CA 1
ATOM 2117 C C . SER A 1 291 ? -82.708 32.350 126.652 1.00 63.19 291 SER A C 1
ATOM 2119 O O . SER A 1 291 ? -82.558 32.541 125.445 1.00 63.19 291 SER A O 1
ATOM 2121 N N . PHE A 1 292 ? -83.861 31.951 127.192 1.00 65.38 292 PHE A N 1
ATOM 2122 C CA . PHE A 1 292 ? -85.118 31.819 126.457 1.00 65.38 292 PHE A CA 1
ATOM 2123 C C . PHE A 1 292 ? -86.076 32.899 126.964 1.00 65.38 292 PHE A C 1
ATOM 2125 O O . PHE A 1 292 ? -86.693 32.738 128.015 1.00 65.38 292 PHE A O 1
ATOM 2132 N N . ASP A 1 293 ? -86.167 34.020 126.252 1.00 59.62 293 ASP A N 1
ATOM 2133 C CA . ASP A 1 293 ? -87.064 35.116 126.629 1.00 59.62 293 ASP A CA 1
ATOM 2134 C C . ASP A 1 293 ? -88.472 34.851 126.064 1.00 59.62 293 ASP A C 1
ATOM 2136 O O . ASP A 1 293 ? -88.742 35.089 124.886 1.00 59.62 293 ASP A O 1
ATOM 2140 N N . THR A 1 294 ? -89.350 34.250 126.880 1.00 55.31 294 THR A N 1
ATOM 2141 C CA . THR A 1 294 ? -90.750 33.955 126.526 1.00 55.31 294 THR A CA 1
ATOM 2142 C C . THR A 1 294 ? -91.680 34.049 127.740 1.00 55.31 294 THR A C 1
ATOM 2144 O O . THR A 1 294 ? -91.318 33.700 128.860 1.00 55.31 294 THR A O 1
ATOM 2147 N N . THR A 1 295 ? -92.908 34.525 127.526 1.00 56.84 295 THR A N 1
ATOM 2148 C CA . THR A 1 295 ? -93.934 34.759 128.560 1.00 56.84 295 THR A CA 1
ATOM 2149 C C . THR A 1 295 ? -94.880 33.564 128.791 1.00 56.84 295 THR A C 1
ATOM 2151 O O . THR A 1 295 ? -95.876 33.697 129.503 1.00 56.84 295 THR A O 1
ATOM 2154 N N . GLY A 1 296 ? -94.595 32.394 128.204 1.00 57.03 296 GLY A N 1
ATOM 2155 C CA . GLY A 1 296 ? -95.410 31.171 128.314 1.00 57.03 296 GLY A CA 1
ATOM 2156 C C . GLY A 1 296 ? -94.985 30.191 129.423 1.00 57.03 296 GLY A C 1
ATOM 2157 O O . GLY A 1 296 ? -93.869 30.238 129.932 1.00 57.03 296 GLY A O 1
ATOM 2158 N N . THR A 1 297 ? -95.879 29.263 129.794 1.00 61.50 297 THR A N 1
ATOM 2159 C CA . THR A 1 297 ? -95.599 28.165 130.740 1.00 61.50 297 THR A CA 1
ATOM 2160 C C . THR A 1 297 ? -94.562 27.198 130.168 1.00 61.50 297 THR A C 1
ATOM 2162 O O . THR A 1 297 ? -94.778 26.617 129.104 1.00 61.50 297 THR A O 1
ATOM 2165 N N . ILE A 1 298 ? -93.468 26.973 130.901 1.00 60.38 298 ILE A N 1
ATOM 2166 C CA . ILE A 1 298 ? -92.467 25.960 130.555 1.00 60.38 298 ILE A CA 1
ATOM 2167 C C . ILE A 1 298 ? -92.848 24.658 131.252 1.00 60.38 298 ILE A C 1
ATOM 2169 O O . ILE A 1 298 ? -92.900 24.586 132.478 1.00 60.38 298 ILE A O 1
ATOM 2173 N N . THR A 1 299 ? -93.131 23.633 130.457 1.00 59.03 299 THR A N 1
ATOM 2174 C CA . THR A 1 299 ? -93.395 22.287 130.967 1.00 59.03 299 THR A CA 1
ATOM 2175 C C . THR A 1 299 ? -92.126 21.471 130.781 1.00 59.03 299 THR A C 1
ATOM 2177 O O . THR A 1 299 ? -91.672 21.299 129.650 1.00 59.03 299 THR A O 1
ATOM 2180 N N . PHE A 1 300 ? -91.555 20.981 131.879 1.00 59.41 300 PHE A N 1
ATOM 2181 C CA . PHE A 1 300 ? -90.539 19.934 131.848 1.00 59.41 300 PHE A CA 1
ATOM 2182 C C . PHE A 1 300 ? -91.269 18.597 132.004 1.00 59.41 300 PHE A C 1
ATOM 2184 O O . PHE A 1 300 ? -92.192 18.503 132.810 1.00 59.41 300 PHE A O 1
ATOM 2191 N N . GLY A 1 301 ? -90.926 17.600 131.192 1.00 65.88 301 GLY A N 1
ATOM 2192 C CA . GLY A 1 301 ? -91.451 16.244 131.349 1.00 65.88 301 GLY A CA 1
ATOM 2193 C C . GLY A 1 301 ? -90.786 15.573 132.544 1.00 65.88 301 GLY A C 1
ATOM 2194 O O . GLY A 1 301 ? -90.961 15.984 133.689 1.00 65.88 301 GLY A O 1
ATOM 2195 N N . ASP A 1 302 ? -89.968 14.568 132.275 1.00 61.59 302 ASP A N 1
ATOM 2196 C CA . ASP A 1 302 ? -89.199 13.919 133.326 1.00 61.59 302 ASP A CA 1
ATOM 2197 C C . ASP A 1 302 ? -88.125 14.877 133.861 1.00 61.59 302 ASP A C 1
ATOM 2199 O O . ASP A 1 302 ? -87.188 15.262 133.158 1.00 61.59 302 ASP A O 1
ATOM 2203 N N . VAL A 1 303 ? -88.293 15.294 135.118 1.00 59.31 303 VAL A N 1
ATOM 2204 C CA . VAL A 1 303 ? -87.314 16.098 135.851 1.00 59.31 303 VAL A CA 1
ATOM 2205 C C . VAL A 1 303 ? -86.361 15.139 136.551 1.00 59.31 303 VAL A C 1
ATOM 2207 O O . VAL A 1 303 ? -86.674 14.583 137.603 1.00 59.31 303 VAL A O 1
ATOM 2210 N N . ILE A 1 304 ? -85.189 14.947 135.954 1.00 62.03 304 ILE A N 1
ATOM 2211 C CA . ILE A 1 304 ? -84.064 14.283 136.609 1.00 62.03 304 ILE A CA 1
ATOM 2212 C C . ILE A 1 304 ? -83.286 15.363 137.361 1.00 62.03 304 ILE A C 1
ATOM 2214 O O . ILE A 1 304 ? -82.701 16.256 136.752 1.00 62.03 304 ILE A O 1
ATOM 2218 N N . ILE A 1 305 ? -83.301 15.295 138.690 1.00 61.75 305 ILE A N 1
ATOM 2219 C CA . ILE A 1 305 ? -82.427 16.093 139.551 1.00 61.75 305 ILE A CA 1
ATOM 2220 C C . ILE A 1 305 ? -81.287 15.159 139.948 1.00 61.75 305 ILE A C 1
ATOM 2222 O O . ILE A 1 305 ? -81.492 14.234 140.726 1.00 61.75 305 ILE A O 1
ATOM 2226 N N . GLU A 1 306 ? -80.092 15.366 139.397 1.00 60.28 306 GLU A N 1
ATOM 2227 C CA . GLU A 1 306 ? -78.893 14.559 139.707 1.00 60.28 306 GLU A CA 1
ATOM 2228 C C . GLU A 1 306 ? -78.290 14.886 141.094 1.00 60.28 306 GLU A C 1
ATOM 2230 O O . GLU A 1 306 ? -77.115 14.645 141.361 1.00 60.28 306 GLU A O 1
ATOM 2235 N N . GLY A 1 307 ? -79.098 15.444 141.995 1.00 59.41 307 GLY A N 1
ATOM 2236 C CA . GLY A 1 307 ? -78.735 15.840 143.349 1.00 59.41 307 GLY A CA 1
ATOM 2237 C C . GLY A 1 307 ? -79.953 15.836 144.269 1.00 59.41 307 GLY A C 1
ATOM 2238 O O . GLY A 1 307 ? -81.030 15.368 143.903 1.00 59.41 307 GLY A O 1
ATOM 2239 N N . ASP A 1 308 ? -79.783 16.360 145.477 1.00 54.91 308 ASP A N 1
ATOM 2240 C CA . ASP A 1 308 ? -80.823 16.306 146.501 1.00 54.91 308 ASP A CA 1
ATOM 2241 C C . ASP A 1 308 ? -82.071 17.116 146.111 1.00 54.91 308 ASP A C 1
ATOM 2243 O O . ASP A 1 308 ? -82.009 18.327 145.879 1.00 54.91 308 ASP A O 1
ATOM 2247 N N . LEU A 1 309 ? -83.237 16.460 146.122 1.00 67.81 309 LEU A N 1
ATOM 2248 C CA . LEU A 1 309 ? -84.525 17.148 146.142 1.00 67.81 309 LEU A CA 1
ATOM 2249 C C . LEU A 1 309 ? -84.845 17.543 147.590 1.00 67.81 309 LEU A C 1
ATOM 2251 O O . LEU A 1 309 ? -85.459 16.791 148.348 1.00 67.81 309 LEU A O 1
ATOM 2255 N N . GLY A 1 310 ? -84.409 18.739 147.981 1.00 61.16 310 GLY A N 1
ATOM 2256 C CA . GLY A 1 310 ? -84.753 19.336 149.269 1.00 61.16 310 GLY A CA 1
ATOM 2257 C C . GLY A 1 310 ? -86.218 19.773 149.308 1.00 61.16 310 GLY A C 1
ATOM 2258 O O . GLY A 1 310 ? -86.539 20.885 148.893 1.00 61.16 310 GLY A O 1
ATOM 2259 N N . VAL A 1 311 ? -87.105 18.921 149.835 1.00 61.62 311 VAL A N 1
ATOM 2260 C CA . VAL A 1 311 ? -88.486 19.297 150.179 1.00 61.62 311 VAL A CA 1
ATOM 2261 C C . VAL A 1 311 ? -88.539 19.610 151.671 1.00 61.62 311 VAL A C 1
ATOM 2263 O O . VAL A 1 311 ? -88.438 18.723 152.513 1.00 61.62 311 VAL A O 1
ATOM 2266 N N . SER A 1 312 ? -88.671 20.883 152.032 1.00 54.00 312 SER A N 1
ATOM 2267 C CA . SER A 1 312 ? -88.854 21.284 153.428 1.00 54.00 312 SER A CA 1
ATOM 2268 C C . SER A 1 312 ? -90.328 21.095 153.838 1.00 54.00 312 SER A C 1
ATOM 2270 O O . SER A 1 312 ? -91.109 22.039 153.723 1.00 54.00 312 SER A O 1
ATOM 2272 N N . GLY A 1 313 ? -90.733 19.883 154.252 1.00 55.56 313 GLY A N 1
ATOM 2273 C CA . GLY A 1 313 ? -92.111 19.554 154.677 1.00 55.56 313 GLY A CA 1
ATOM 2274 C C . GLY A 1 313 ? -92.395 18.046 154.840 1.00 55.56 313 GLY A C 1
ATOM 2275 O O . GLY A 1 313 ? -91.496 17.229 154.660 1.00 55.56 313 GLY A O 1
ATOM 2276 N N . ASP A 1 314 ? -93.635 17.677 155.187 1.00 54.34 314 ASP A N 1
ATOM 2277 C CA . ASP A 1 314 ? -94.070 16.281 155.402 1.00 54.34 314 ASP A CA 1
ATOM 2278 C C . ASP A 1 314 ? -94.062 15.425 154.112 1.00 54.34 314 ASP A C 1
ATOM 2280 O O . ASP A 1 314 ? -94.452 15.901 153.043 1.00 54.34 314 ASP A O 1
ATOM 2284 N N . PHE A 1 315 ? -93.686 14.135 154.230 1.00 64.19 315 PHE A N 1
ATOM 2285 C CA . PHE A 1 315 ? -93.738 13.129 153.153 1.00 64.19 315 PHE A CA 1
ATOM 2286 C C . PHE A 1 315 ? -94.615 11.936 153.560 1.00 64.19 315 PHE A C 1
ATOM 2288 O O . PHE A 1 315 ? -94.199 11.063 154.320 1.00 64.19 315 PHE A O 1
ATOM 2295 N N . THR A 1 316 ? -95.855 11.908 153.074 1.00 53.47 316 THR A N 1
ATOM 2296 C CA . THR A 1 316 ? -96.831 10.844 153.362 1.00 53.47 316 THR A CA 1
ATOM 2297 C C . THR A 1 316 ? -97.126 10.039 152.093 1.00 53.47 316 THR A C 1
ATOM 2299 O O . THR A 1 316 ? -97.394 10.625 151.045 1.00 53.47 316 THR A O 1
ATOM 2302 N N . LEU A 1 317 ? -97.118 8.700 152.188 1.00 62.47 317 LEU A N 1
ATOM 2303 C CA . LEU A 1 317 ? -97.575 7.776 151.139 1.00 62.47 317 LEU A CA 1
ATOM 2304 C C . LEU A 1 317 ? -98.723 6.902 151.687 1.00 62.47 317 LEU A C 1
ATOM 2306 O O . LEU A 1 317 ? -98.464 5.816 152.192 1.00 62.47 317 LEU A O 1
ATOM 2310 N N . GLY A 1 318 ? -99.975 7.364 151.586 1.00 55.28 318 GLY A N 1
ATOM 2311 C CA . GLY A 1 318 ? -101.176 6.593 151.986 1.00 55.28 318 GLY A CA 1
ATOM 2312 C C . GLY A 1 318 ? -101.960 7.161 153.183 1.00 55.28 318 GLY A C 1
ATOM 2313 O O . GLY A 1 318 ? -101.520 8.135 153.792 1.00 55.28 318 GLY A O 1
ATOM 2314 N N . ASP A 1 319 ? -103.145 6.594 153.478 1.00 52.78 319 ASP A N 1
ATOM 2315 C CA . ASP A 1 319 ? -104.047 7.003 154.578 1.00 52.78 319 ASP A CA 1
ATOM 2316 C C . ASP A 1 319 ? -104.224 5.924 155.664 1.00 52.78 319 ASP A C 1
ATOM 2318 O O . ASP A 1 319 ? -104.017 4.738 155.426 1.00 52.78 319 ASP A O 1
ATOM 2322 N N . THR A 1 320 ? -104.690 6.334 156.851 1.00 55.78 320 THR A N 1
ATOM 2323 C CA . THR A 1 320 ? -104.812 5.496 158.065 1.00 55.78 320 THR A CA 1
ATOM 2324 C C . THR A 1 320 ? -105.856 4.375 158.004 1.00 55.78 320 THR A C 1
ATOM 2326 O O . THR A 1 320 ? -106.056 3.659 158.987 1.00 55.78 320 THR A O 1
ATOM 2329 N N . THR A 1 321 ? -106.554 4.218 156.884 1.00 51.41 321 THR A N 1
ATOM 2330 C CA . THR A 1 321 ? -107.549 3.165 156.665 1.00 51.41 321 THR A CA 1
ATOM 2331 C C . THR A 1 321 ? -107.180 2.228 155.519 1.00 51.41 321 THR A C 1
ATOM 2333 O O . THR A 1 321 ? -107.776 1.156 155.403 1.00 51.41 321 THR A O 1
ATOM 2336 N N . THR A 1 322 ? -106.184 2.585 154.705 1.00 57.00 322 THR A N 1
ATOM 2337 C CA . THR A 1 322 ? -105.769 1.834 153.519 1.00 57.00 322 THR A CA 1
ATOM 2338 C C . THR A 1 322 ? -104.274 2.020 153.216 1.00 57.00 322 THR A C 1
ATOM 2340 O O . THR A 1 322 ? -103.896 2.667 152.243 1.00 57.00 322 THR A O 1
ATOM 2343 N N . ASP A 1 323 ? -103.391 1.396 154.003 1.00 59.66 323 ASP A N 1
ATOM 2344 C CA . ASP A 1 323 ? -101.963 1.363 153.665 1.00 59.66 323 ASP A CA 1
ATOM 2345 C C . ASP A 1 323 ? -101.681 0.264 152.637 1.00 59.66 323 ASP A C 1
ATOM 2347 O O . ASP A 1 323 ? -101.757 -0.936 152.915 1.00 59.66 323 ASP A O 1
ATOM 2351 N N . ARG A 1 324 ? -101.336 0.676 151.417 1.00 57.50 324 ARG A N 1
ATOM 2352 C CA . ARG A 1 324 ? -100.846 -0.230 150.379 1.00 57.50 324 ARG A CA 1
ATOM 2353 C C . ARG A 1 324 ? -99.510 0.263 149.850 1.00 57.50 324 ARG A C 1
ATOM 2355 O O . ARG A 1 324 ? -99.454 1.141 148.991 1.00 57.50 324 ARG A O 1
ATOM 2362 N N . ILE A 1 325 ? -98.436 -0.394 150.279 1.00 62.72 325 ILE A N 1
ATOM 2363 C CA . ILE A 1 325 ? -97.131 -0.264 149.632 1.00 62.72 325 ILE A CA 1
ATOM 2364 C C . ILE A 1 325 ? -97.173 -1.084 148.342 1.00 62.72 325 ILE A C 1
ATOM 2366 O O . ILE A 1 325 ? -97.150 -2.313 148.353 1.00 62.72 325 ILE A O 1
ATOM 2370 N N . THR A 1 326 ? -97.273 -0.385 147.212 1.00 54.88 326 THR A N 1
ATOM 2371 C CA . THR A 1 326 ? -96.999 -0.971 145.897 1.00 54.88 326 THR A CA 1
ATOM 2372 C C . THR A 1 326 ? -95.588 -0.572 145.509 1.00 54.88 326 THR A C 1
ATOM 2374 O O . THR A 1 326 ? -95.397 0.437 144.832 1.00 54.88 326 THR A O 1
ATOM 2377 N N . THR A 1 327 ? -94.582 -1.334 145.931 1.00 61.12 327 THR A N 1
ATOM 2378 C CA . THR A 1 327 ? -93.295 -1.233 145.251 1.00 61.12 327 THR A CA 1
ATOM 2379 C C . THR A 1 327 ? -93.465 -1.883 143.881 1.00 61.12 327 THR A C 1
ATOM 2381 O O . THR A 1 327 ? -93.958 -3.002 143.748 1.00 61.12 327 THR A O 1
ATOM 2384 N N . ARG A 1 328 ? -93.073 -1.179 142.820 1.00 56.28 328 ARG A N 1
ATOM 2385 C CA . ARG A 1 328 ? -92.822 -1.828 141.524 1.00 56.28 328 ARG A CA 1
ATOM 2386 C C . ARG A 1 328 ? -91.420 -2.468 141.487 1.00 56.28 328 ARG A C 1
ATOM 2388 O O . ARG A 1 328 ? -90.917 -2.719 140.400 1.00 56.28 328 ARG A O 1
ATOM 2395 N N . GLY A 1 329 ? -90.801 -2.713 142.651 1.00 64.81 329 GLY A N 1
ATOM 2396 C CA . GLY A 1 329 ? -89.441 -3.233 142.801 1.00 64.81 329 GLY A CA 1
ATOM 2397 C C . GLY A 1 329 ? -89.117 -3.664 144.234 1.00 64.81 329 GLY A C 1
ATOM 2398 O O . GLY A 1 329 ? -90.023 -3.875 145.045 1.00 64.81 329 GLY A O 1
ATOM 2399 N N . ASP A 1 330 ? -87.828 -3.803 144.522 1.00 58.12 330 ASP A N 1
ATOM 2400 C CA . ASP A 1 330 ? -87.345 -4.434 145.749 1.00 58.12 330 ASP A CA 1
ATOM 2401 C C . ASP A 1 330 ? -87.829 -3.723 147.020 1.00 58.12 330 ASP A C 1
ATOM 2403 O O . ASP A 1 330 ? -87.791 -2.496 147.140 1.00 58.12 330 ASP A O 1
ATOM 2407 N N . LEU A 1 331 ? -88.266 -4.527 147.990 1.00 70.38 331 LEU A N 1
ATOM 2408 C CA . LEU A 1 331 ? -88.477 -4.102 149.368 1.00 70.38 331 LEU A CA 1
ATOM 2409 C C . LEU A 1 331 ? -87.201 -4.430 150.151 1.00 70.38 331 LEU A C 1
ATOM 2411 O O . LEU A 1 331 ? -86.987 -5.574 150.546 1.00 70.38 331 LEU A O 1
ATOM 2415 N N . PHE A 1 332 ? -86.336 -3.433 150.337 1.00 64.44 332 PHE A N 1
ATOM 2416 C CA . PHE A 1 332 ? -85.092 -3.591 151.090 1.00 64.44 332 PHE A CA 1
ATOM 2417 C C . PHE A 1 332 ? -85.347 -3.420 152.594 1.00 64.44 332 PHE A C 1
ATOM 2419 O O . PHE A 1 332 ? -85.613 -2.313 153.063 1.00 64.44 332 PHE A O 1
ATOM 2426 N N . VAL A 1 333 ? -85.262 -4.522 153.344 1.00 68.50 333 VAL A N 1
ATOM 2427 C CA . VAL A 1 333 ? -85.318 -4.548 154.815 1.00 68.50 333 VAL A CA 1
ATOM 2428 C C . VAL A 1 333 ? -83.884 -4.735 155.321 1.00 68.50 333 VAL A C 1
ATOM 2430 O O . VAL A 1 333 ? -83.250 -5.729 154.989 1.00 68.50 333 VAL A O 1
ATOM 2433 N N . GLN A 1 334 ? -83.340 -3.761 156.063 1.00 69.81 334 GLN A N 1
ATOM 2434 C CA . GLN A 1 334 ? -81.938 -3.783 156.533 1.00 69.81 334 GLN A CA 1
ATOM 2435 C C . GLN A 1 334 ? -81.672 -4.766 157.684 1.00 69.81 334 GLN A C 1
ATOM 2437 O O . GLN A 1 334 ? -80.523 -4.923 158.090 1.00 69.81 334 GLN A O 1
ATOM 2442 N N . ASP A 1 335 ? -82.715 -5.396 158.214 1.00 65.44 335 ASP A N 1
ATOM 2443 C CA . ASP A 1 335 ? -82.649 -6.270 159.383 1.00 65.44 335 ASP A CA 1
ATOM 2444 C C . ASP A 1 335 ? -83.536 -7.512 159.163 1.00 65.44 335 ASP A C 1
ATOM 2446 O O . ASP A 1 335 ? -83.928 -7.812 158.032 1.00 65.44 335 ASP A O 1
ATOM 2450 N N . ASP A 1 336 ? -83.864 -8.240 160.225 1.00 62.94 336 ASP A N 1
ATOM 2451 C CA . ASP A 1 336 ? -84.626 -9.485 160.155 1.00 62.94 336 ASP A CA 1
ATOM 2452 C C . ASP A 1 336 ? -86.070 -9.323 159.628 1.00 62.94 336 ASP A C 1
ATOM 2454 O O . ASP A 1 336 ? -86.872 -8.528 160.127 1.00 62.94 336 ASP A O 1
ATOM 2458 N N . ALA A 1 337 ? -86.446 -10.179 158.670 1.00 70.12 337 ALA A N 1
ATOM 2459 C CA . ALA A 1 337 ? -87.831 -10.390 158.251 1.00 70.12 337 ALA A CA 1
ATOM 2460 C C . ALA A 1 337 ? -88.378 -11.695 158.864 1.00 70.12 337 ALA A C 1
ATOM 2462 O O . ALA A 1 337 ? -88.014 -12.794 158.442 1.00 70.12 337 ALA A O 1
ATOM 2463 N N . PHE A 1 338 ? -89.261 -11.589 159.863 1.00 62.91 338 PHE A N 1
ATOM 2464 C CA . PHE A 1 338 ? -89.909 -12.734 160.517 1.00 62.91 338 PHE A CA 1
ATOM 2465 C C . PHE A 1 338 ? -91.351 -12.915 160.016 1.00 62.91 338 PHE A C 1
ATOM 2467 O O . PHE A 1 338 ? -92.206 -12.064 160.259 1.00 62.91 338 PHE A O 1
ATOM 2474 N N . PHE A 1 339 ? -91.637 -14.044 159.359 1.00 74.25 339 PHE A N 1
ATOM 2475 C CA . PHE A 1 339 ? -92.990 -14.441 158.948 1.00 74.25 339 PHE A CA 1
ATOM 2476 C C . PHE A 1 339 ? -93.490 -15.558 159.878 1.00 74.25 339 PHE A C 1
ATOM 2478 O O . PHE A 1 339 ? -92.948 -16.661 159.872 1.00 74.25 339 PHE A O 1
ATOM 2485 N N . ALA A 1 340 ? -94.498 -15.264 160.710 1.00 57.09 340 ALA A N 1
ATOM 2486 C CA . ALA A 1 340 ? -95.039 -16.198 161.710 1.00 57.09 340 ALA A CA 1
ATOM 2487 C C . ALA A 1 340 ? -95.881 -17.343 161.106 1.00 57.09 340 ALA A C 1
ATOM 2489 O O . ALA A 1 340 ? -96.161 -18.325 161.793 1.00 57.09 340 ALA A O 1
ATOM 2490 N N . ASP A 1 341 ? -96.250 -17.211 159.831 1.00 61.81 341 ASP A N 1
ATOM 2491 C CA . ASP A 1 341 ? -97.094 -18.128 159.069 1.00 61.81 341 ASP A CA 1
ATOM 2492 C C . ASP A 1 341 ? -96.384 -18.607 157.790 1.00 61.81 341 ASP A C 1
ATOM 2494 O O . ASP A 1 341 ? -95.297 -18.143 157.439 1.00 61.81 341 ASP A O 1
ATOM 2498 N N . ALA A 1 342 ? -97.006 -19.558 157.087 1.00 59.22 342 ALA A N 1
ATOM 2499 C CA . ALA A 1 342 ? -96.481 -20.115 155.844 1.00 59.22 342 ALA A CA 1
ATOM 2500 C C . ALA A 1 342 ? -96.193 -19.022 154.797 1.00 59.22 342 ALA A C 1
ATOM 2502 O O . ALA A 1 342 ? -97.063 -18.220 154.462 1.00 59.22 342 ALA A O 1
ATOM 2503 N N . VAL A 1 343 ? -94.975 -19.036 154.247 1.00 68.19 343 VAL A N 1
ATOM 2504 C CA . VAL A 1 343 ? -94.564 -18.139 153.161 1.00 68.19 343 VAL A CA 1
ATOM 2505 C C . VAL A 1 343 ? -94.820 -18.831 151.824 1.00 68.19 343 VAL A C 1
ATOM 2507 O O . VAL A 1 343 ? -94.118 -19.773 151.457 1.00 68.19 343 VAL A O 1
ATOM 2510 N N . GLU A 1 344 ? -95.825 -18.364 151.087 1.00 68.44 344 GLU A N 1
ATOM 2511 C CA . GLU A 1 344 ? -96.064 -18.774 149.703 1.00 68.44 344 GLU A CA 1
ATOM 2512 C C . GLU A 1 344 ? -95.287 -17.847 148.761 1.00 68.44 344 GLU A C 1
ATOM 2514 O O . GLU A 1 344 ? -95.662 -16.693 148.549 1.00 68.44 344 GLU A O 1
ATOM 2519 N N . ILE A 1 345 ? -94.177 -18.339 148.203 1.00 70.00 345 ILE A N 1
ATOM 2520 C CA . ILE A 1 345 ? -93.413 -17.606 147.189 1.00 70.00 345 ILE A CA 1
ATOM 2521 C C . ILE A 1 345 ? -93.872 -18.087 145.818 1.00 70.00 345 ILE A C 1
ATOM 2523 O O . ILE A 1 345 ? -93.526 -19.176 145.369 1.00 70.00 345 ILE A O 1
ATOM 2527 N N . THR A 1 346 ? -94.668 -17.259 145.152 1.00 64.50 346 THR A N 1
ATOM 2528 C CA . THR A 1 346 ? -95.164 -17.523 143.794 1.00 64.50 346 THR A CA 1
ATOM 2529 C C . THR A 1 346 ? -94.167 -17.105 142.706 1.00 64.50 346 THR A C 1
ATOM 2531 O O . THR A 1 346 ? -94.384 -17.382 141.528 1.00 64.50 346 THR A O 1
ATOM 2534 N N . GLY A 1 347 ? -93.066 -16.455 143.103 1.00 65.25 347 GLY A N 1
ATOM 2535 C CA . GLY A 1 347 ? -91.943 -16.062 142.252 1.00 65.25 347 GLY A CA 1
ATOM 2536 C C . GLY A 1 347 ? -90.635 -16.794 142.577 1.00 65.25 347 GLY A C 1
ATOM 2537 O O . GLY A 1 347 ? -90.584 -17.699 143.407 1.00 65.25 347 GLY A O 1
ATOM 2538 N N . SER A 1 348 ? -89.552 -16.394 141.911 1.00 58.88 348 SER A N 1
ATOM 2539 C CA . SER A 1 348 ? -88.217 -16.936 142.177 1.00 58.88 348 SER A CA 1
ATOM 2540 C C . SER A 1 348 ? -87.693 -16.451 143.529 1.00 58.88 348 SER A C 1
ATOM 2542 O O . SER A 1 348 ? -87.567 -15.248 143.747 1.00 58.88 348 SER A O 1
ATOM 2544 N N . LEU A 1 349 ? -87.336 -17.385 144.412 1.00 71.12 349 LEU A N 1
ATOM 2545 C CA . LEU A 1 349 ? -86.522 -17.097 145.591 1.00 71.12 349 LEU A CA 1
ATOM 2546 C C . LEU A 1 349 ? -85.041 -17.216 145.213 1.00 71.12 349 LEU A C 1
ATOM 2548 O O . LEU A 1 349 ? -84.544 -18.318 144.979 1.00 71.12 349 LEU A O 1
ATOM 2552 N N . THR A 1 350 ? -84.334 -16.088 145.181 1.00 60.69 350 THR A N 1
ATOM 2553 C CA . THR A 1 350 ? -82.868 -16.060 145.111 1.00 60.69 350 THR A CA 1
ATOM 2554 C C . THR A 1 350 ? -82.315 -16.041 146.532 1.00 60.69 350 THR A C 1
ATOM 2556 O O . THR A 1 350 ? -82.635 -15.141 147.304 1.00 60.69 350 THR A O 1
ATOM 2559 N N . VAL A 1 351 ? -81.486 -17.027 146.879 1.00 66.88 351 VAL A N 1
ATOM 2560 C CA . VAL A 1 351 ? -80.749 -17.069 148.150 1.00 66.88 351 VAL A CA 1
ATOM 2561 C C . VAL A 1 351 ? -79.288 -16.767 147.846 1.00 66.88 351 VAL A C 1
ATOM 2563 O O . VAL A 1 351 ? -78.597 -17.605 147.271 1.00 66.88 351 VAL A O 1
ATOM 2566 N N . ASP A 1 352 ? -78.823 -15.576 148.218 1.00 56.97 352 ASP A N 1
ATOM 2567 C CA . ASP A 1 352 ? -77.400 -15.231 148.165 1.00 56.97 352 ASP A CA 1
ATOM 2568 C C . ASP A 1 352 ? -76.715 -15.776 149.428 1.00 56.97 352 ASP A C 1
ATOM 2570 O O . ASP A 1 352 ? -76.586 -15.105 150.451 1.00 56.97 352 ASP A O 1
ATOM 2574 N N . GLY A 1 353 ? -76.429 -17.080 149.409 1.00 64.00 353 GLY A N 1
ATOM 2575 C CA . GLY A 1 353 ? -75.915 -17.813 150.561 1.00 64.00 353 GLY A CA 1
ATOM 2576 C C . GLY A 1 353 ? -76.173 -19.318 150.493 1.00 64.00 353 GLY A C 1
ATOM 2577 O O . GLY A 1 353 ? -76.521 -19.889 149.461 1.00 64.00 353 GLY A O 1
ATOM 2578 N N . THR A 1 354 ? -75.978 -19.994 151.619 1.00 54.53 354 THR A N 1
ATOM 2579 C CA . THR A 1 354 ? -76.128 -21.447 151.739 1.00 54.53 354 THR A CA 1
ATOM 2580 C C . THR A 1 354 ? -77.583 -21.855 151.985 1.00 54.53 354 THR A C 1
ATOM 2582 O O . THR A 1 354 ? -78.113 -21.666 153.077 1.00 54.53 354 THR A O 1
ATOM 2585 N N . ALA A 1 355 ? -78.209 -22.502 150.998 1.00 64.81 355 ALA A N 1
ATOM 2586 C CA . ALA A 1 355 ? -79.480 -23.212 151.160 1.00 64.81 355 ALA A CA 1
ATOM 2587 C C . ALA A 1 355 ? -79.227 -24.677 151.581 1.00 64.81 355 ALA A C 1
ATOM 2589 O O . ALA A 1 355 ? -78.536 -25.414 150.878 1.00 64.81 355 ALA A O 1
ATOM 2590 N N . SER A 1 356 ? -79.770 -25.118 152.724 1.00 60.06 356 SER A N 1
ATOM 2591 C CA . SER A 1 356 ? -79.600 -26.484 153.256 1.00 60.06 356 SER A CA 1
ATOM 2592 C C . SER A 1 356 ? -80.957 -27.143 153.516 1.00 60.06 356 SER A C 1
ATOM 2594 O O . SER A 1 356 ? -81.770 -26.605 154.265 1.00 60.06 356 SER A O 1
ATOM 2596 N N . ALA A 1 357 ? -81.202 -28.309 152.907 1.00 60.22 357 ALA A N 1
ATOM 2597 C CA . ALA A 1 357 ? -82.414 -29.108 153.097 1.00 60.22 357 ALA A CA 1
ATOM 2598 C C . ALA A 1 357 ? -82.048 -30.523 153.569 1.00 60.22 357 ALA A C 1
ATOM 2600 O O . ALA A 1 357 ? -81.230 -31.202 152.952 1.00 60.22 357 ALA A O 1
ATOM 2601 N N . ALA A 1 358 ? -82.669 -30.982 154.657 1.00 51.47 358 ALA A N 1
ATOM 2602 C CA . ALA A 1 358 ? -82.260 -32.202 155.354 1.00 51.47 358 ALA A CA 1
ATOM 2603 C C . ALA A 1 358 ? -82.536 -33.516 154.585 1.00 51.47 358 ALA A C 1
ATOM 2605 O O . ALA A 1 358 ? -81.956 -34.536 154.944 1.00 51.47 358 ALA A O 1
ATOM 2606 N N . THR A 1 359 ? -83.395 -33.527 153.549 1.00 53.78 359 THR A N 1
ATOM 2607 C CA . THR A 1 359 ? -83.744 -34.739 152.764 1.00 53.78 359 THR A CA 1
ATOM 2608 C C . THR A 1 359 ? -84.306 -34.431 151.349 1.00 53.78 359 THR A C 1
ATOM 2610 O O . THR A 1 359 ? -85.517 -34.283 151.197 1.00 53.78 359 THR A O 1
ATOM 2613 N N . PRO A 1 360 ? -83.502 -34.372 150.264 1.00 57.41 360 PRO A N 1
ATOM 2614 C CA . PRO A 1 360 ? -84.039 -34.195 148.910 1.00 57.41 360 PRO A CA 1
ATOM 2615 C C . PRO A 1 360 ? -84.255 -35.557 148.223 1.00 57.41 360 PRO A C 1
ATOM 2617 O O . PRO A 1 360 ? -83.319 -36.155 147.701 1.00 57.41 360 PRO A O 1
ATOM 2620 N N . THR A 1 361 ? -85.487 -36.078 148.240 1.00 55.88 361 THR A N 1
ATOM 2621 C CA . THR A 1 361 ? -85.857 -37.363 147.593 1.00 55.88 361 THR A CA 1
ATOM 2622 C C . THR A 1 361 ? -86.976 -37.246 146.553 1.00 55.88 361 THR A C 1
ATOM 2624 O O . THR A 1 361 ? -87.691 -38.210 146.295 1.00 55.88 361 THR A O 1
ATOM 2627 N N . GLN A 1 362 ? -87.117 -36.104 145.879 1.00 48.97 362 GLN A N 1
ATOM 2628 C CA . GLN A 1 362 ? -88.023 -35.988 144.731 1.00 48.97 362 GLN A CA 1
ATOM 2629 C C . GLN A 1 362 ? -87.373 -35.264 143.553 1.00 48.97 362 GLN A C 1
ATOM 2631 O O . GLN A 1 362 ? -86.556 -34.360 143.725 1.00 48.97 362 GLN A O 1
ATOM 2636 N N . ASN A 1 363 ? -87.726 -35.734 142.353 1.00 45.88 363 ASN A N 1
ATOM 2637 C CA . ASN A 1 363 ? -87.259 -35.216 141.073 1.00 45.88 363 ASN A CA 1
ATOM 2638 C C . ASN A 1 363 ? -87.462 -33.694 140.990 1.00 45.88 363 ASN A C 1
ATOM 2640 O O . ASN A 1 363 ? -88.509 -33.196 141.393 1.00 45.88 363 ASN A O 1
ATOM 2644 N N . SER A 1 364 ? -86.462 -33.011 140.419 1.00 56.66 364 SER A N 1
ATOM 2645 C CA . SER A 1 364 ? -86.323 -31.545 140.285 1.00 56.66 364 SER A CA 1
ATOM 2646 C C . SER A 1 364 ? -85.590 -30.800 141.408 1.00 56.66 364 SER A C 1
ATOM 2648 O O . SER A 1 364 ? -85.711 -29.585 141.522 1.00 56.66 364 SER A O 1
ATOM 2650 N N . HIS A 1 365 ? -84.729 -31.481 142.164 1.00 53.75 365 HIS A N 1
ATOM 2651 C CA . HIS A 1 365 ? -83.542 -30.832 142.740 1.00 53.75 365 HIS A CA 1
ATOM 2652 C C . HIS A 1 365 ? -82.382 -30.891 141.734 1.00 53.75 365 HIS A C 1
ATOM 2654 O O . HIS A 1 365 ? -82.358 -31.798 140.903 1.00 53.75 365 HIS A O 1
ATOM 2660 N N . LEU A 1 366 ? -81.459 -29.920 141.799 1.00 61.31 366 LEU A N 1
ATOM 2661 C CA . LEU A 1 366 ? -80.286 -29.740 140.925 1.00 61.31 366 LEU A CA 1
ATOM 2662 C C . LEU A 1 366 ? -79.833 -31.038 140.212 1.00 61.31 366 LEU A C 1
ATOM 2664 O O . LEU A 1 366 ? -79.421 -32.010 140.839 1.00 61.31 366 LEU A O 1
ATOM 2668 N N . THR A 1 367 ? -79.980 -31.030 138.888 1.00 49.84 367 THR A N 1
ATOM 2669 C CA . THR A 1 367 ? -80.019 -32.152 137.934 1.00 49.84 367 THR A CA 1
ATOM 2670 C C . THR A 1 367 ? -78.949 -33.251 138.080 1.00 49.84 367 THR A C 1
ATOM 2672 O O . THR A 1 367 ? -77.774 -33.000 138.316 1.00 49.84 367 THR A O 1
ATOM 2675 N N . THR A 1 368 ? -79.376 -34.491 137.828 1.00 54.62 368 THR A N 1
ATOM 2676 C CA . THR A 1 368 ? -78.656 -35.781 137.863 1.00 54.62 368 THR A CA 1
ATOM 2677 C C . THR A 1 368 ? -77.360 -35.866 137.030 1.00 54.62 368 THR A C 1
ATOM 2679 O O . THR A 1 368 ? -77.345 -35.421 135.883 1.00 54.62 368 THR A O 1
ATOM 2682 N N . LYS A 1 369 ? -76.339 -36.595 137.524 1.00 59.72 369 LYS A N 1
ATOM 2683 C CA . LYS A 1 369 ? -75.071 -36.958 136.833 1.00 59.72 369 LYS A CA 1
ATOM 2684 C C . LYS A 1 369 ? -75.229 -37.398 135.357 1.00 59.72 369 LYS A C 1
ATOM 2686 O O . LYS A 1 369 ? -74.361 -37.110 134.546 1.00 59.72 369 LYS A O 1
ATOM 2691 N N . LEU A 1 370 ? -76.347 -38.038 134.995 1.00 63.75 370 LEU A N 1
ATOM 2692 C CA . LEU A 1 370 ? -76.627 -38.528 133.636 1.00 63.75 370 LEU A CA 1
ATOM 2693 C C . LEU A 1 370 ? -76.797 -37.413 132.584 1.00 63.75 370 LEU A C 1
ATOM 2695 O O . LEU A 1 370 ? -76.398 -37.595 131.437 1.00 63.75 370 LEU A O 1
ATOM 2699 N N . TYR A 1 371 ? -77.373 -36.266 132.963 1.00 64.31 371 TYR A N 1
ATOM 2700 C CA . TYR A 1 371 ? -77.535 -35.115 132.063 1.00 64.31 371 TYR A CA 1
ATOM 2701 C C . TYR A 1 371 ? -76.165 -34.511 131.721 1.00 64.31 371 TYR A C 1
ATOM 2703 O O . TYR A 1 371 ? -75.831 -34.333 130.554 1.00 64.31 371 TYR A O 1
ATOM 2711 N N . VAL A 1 372 ? -75.321 -34.340 132.743 1.00 69.56 372 VAL A N 1
ATOM 2712 C CA . VAL A 1 372 ? -73.934 -33.881 132.591 1.00 69.56 372 VAL A CA 1
ATOM 2713 C C . VAL A 1 372 ? -73.099 -34.876 131.769 1.00 69.56 372 VAL A C 1
ATOM 2715 O O . VAL A 1 372 ? -72.364 -34.457 130.883 1.00 69.56 372 VAL A O 1
ATOM 2718 N N . ASP A 1 373 ? -73.245 -36.189 131.985 1.00 77.25 373 ASP A N 1
ATOM 2719 C CA . ASP A 1 373 ? -72.548 -37.214 131.187 1.00 77.25 373 ASP A CA 1
ATOM 2720 C C . ASP A 1 373 ? -73.001 -37.214 129.704 1.00 77.25 373 ASP A C 1
ATOM 2722 O O . ASP A 1 373 ? -72.192 -37.458 128.803 1.00 77.25 373 ASP A O 1
ATOM 2726 N N . THR A 1 374 ? -74.280 -36.919 129.435 1.00 82.44 374 THR A N 1
ATOM 2727 C CA . THR A 1 374 ? -74.835 -36.828 128.070 1.00 82.44 374 THR A CA 1
ATOM 2728 C C . THR A 1 374 ? -74.273 -35.616 127.330 1.00 82.44 374 THR A C 1
ATOM 2730 O O . THR A 1 374 ? -73.758 -35.764 126.221 1.00 82.44 374 THR A O 1
ATOM 2733 N N . ASP A 1 375 ? -74.283 -34.442 127.964 1.00 83.06 375 ASP A N 1
ATOM 2734 C CA . ASP A 1 375 ? -73.716 -33.217 127.393 1.00 83.06 375 ASP A CA 1
ATOM 2735 C C . ASP A 1 375 ? -72.198 -33.342 127.183 1.00 83.06 375 ASP A C 1
ATOM 2737 O O . ASP A 1 375 ? -71.691 -32.965 126.127 1.00 83.06 375 ASP A O 1
ATOM 2741 N N . ILE A 1 376 ? -71.464 -33.960 128.120 1.00 86.38 376 ILE A N 1
ATOM 2742 C CA . ILE A 1 376 ? -70.027 -34.258 127.962 1.00 86.38 376 ILE A CA 1
ATOM 2743 C C . ILE A 1 376 ? -69.779 -35.186 126.766 1.00 86.38 376 ILE A C 1
ATOM 2745 O O . ILE A 1 376 ? -68.831 -34.971 126.010 1.00 86.38 376 ILE A O 1
ATOM 2749 N N . THR A 1 377 ? -70.626 -36.197 126.558 1.00 87.94 377 THR A N 1
ATOM 2750 C CA . THR A 1 377 ? -70.504 -37.119 125.417 1.00 87.94 377 THR A CA 1
ATOM 2751 C C . THR A 1 377 ? -70.738 -36.396 124.088 1.00 87.94 377 THR A C 1
ATOM 2753 O O . THR A 1 377 ? -69.970 -36.585 123.144 1.00 87.94 377 THR A O 1
ATOM 2756 N N . ILE A 1 378 ? -71.752 -35.525 124.017 1.00 89.06 378 ILE A N 1
ATOM 2757 C CA . ILE A 1 378 ? -72.035 -34.696 122.834 1.00 89.06 378 ILE A CA 1
ATOM 2758 C C . ILE A 1 378 ? -70.860 -33.758 122.549 1.00 89.06 378 ILE A C 1
ATOM 2760 O O . ILE A 1 378 ? -70.355 -33.729 121.426 1.00 89.06 378 ILE A O 1
ATOM 2764 N N . VAL A 1 379 ? -70.377 -33.037 123.563 1.00 88.94 379 VAL A N 1
ATOM 2765 C CA . VAL A 1 379 ? -69.234 -32.122 123.439 1.00 88.94 379 VAL A CA 1
ATOM 2766 C C . VAL A 1 379 ? -67.972 -32.875 123.008 1.00 88.94 379 VAL A C 1
ATOM 2768 O O . VAL A 1 379 ? -67.276 -32.416 122.109 1.00 88.94 379 VAL A O 1
ATOM 2771 N N . SER A 1 380 ? -67.701 -34.063 123.555 1.00 90.56 380 SER A N 1
ATOM 2772 C CA . SER A 1 380 ? -66.571 -34.904 123.135 1.00 90.56 380 SER A CA 1
ATOM 2773 C C . SER A 1 380 ? -66.682 -35.357 121.675 1.00 90.56 380 SER A C 1
ATOM 2775 O O . SER A 1 380 ? -65.670 -35.423 120.972 1.00 90.56 380 SER A O 1
ATOM 2777 N N . GLY A 1 381 ? -67.892 -35.664 121.199 1.00 92.19 381 GLY A N 1
ATOM 2778 C CA . GLY A 1 381 ? -68.148 -35.989 119.795 1.00 92.19 381 GLY A CA 1
ATOM 2779 C C . GLY A 1 381 ? -67.909 -34.794 118.871 1.00 92.19 381 GLY A C 1
ATOM 2780 O O . GLY A 1 381 ? -67.237 -34.933 117.851 1.00 92.19 381 GLY A O 1
ATOM 2781 N N . LEU A 1 382 ? -68.379 -33.605 119.261 1.00 93.44 382 LEU A N 1
ATOM 2782 C CA . LEU A 1 382 ? -68.111 -32.355 118.542 1.00 93.44 382 LEU A CA 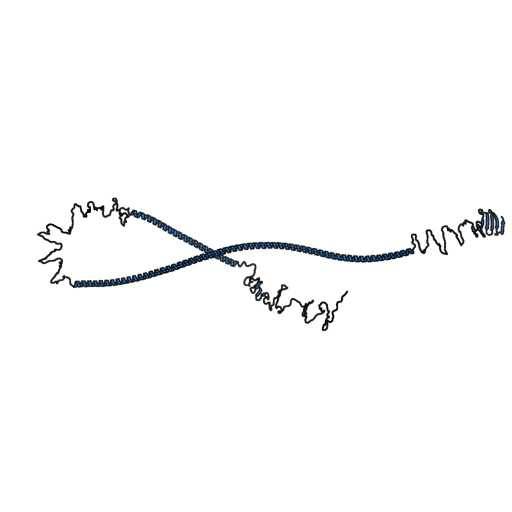1
ATOM 2783 C C . LEU A 1 382 ? -66.613 -32.032 118.500 1.00 93.44 382 LEU A C 1
ATOM 2785 O O . LEU A 1 382 ? -66.108 -31.674 117.443 1.00 93.44 382 LEU A O 1
ATOM 2789 N N . ILE A 1 383 ? -65.888 -32.218 119.607 1.00 93.06 383 ILE A N 1
ATOM 2790 C CA . ILE A 1 383 ? -64.427 -32.051 119.653 1.00 93.06 383 ILE A CA 1
ATOM 2791 C C . ILE A 1 383 ? -63.743 -33.022 118.685 1.00 93.06 383 ILE A C 1
ATOM 2793 O O . ILE A 1 383 ? -62.897 -32.604 117.905 1.00 93.06 383 ILE A O 1
ATOM 2797 N N . THR A 1 384 ? -64.157 -34.291 118.659 1.00 93.50 384 THR A N 1
ATOM 2798 C CA . THR A 1 384 ? -63.590 -35.299 117.741 1.00 93.50 384 THR A CA 1
ATOM 2799 C C . THR A 1 384 ? -63.845 -34.948 116.269 1.00 93.50 384 THR A C 1
ATOM 2801 O O . THR A 1 384 ? -62.966 -35.117 115.417 1.00 93.50 384 THR A O 1
ATOM 2804 N N . ASN A 1 385 ? -65.038 -34.435 115.953 1.00 93.00 385 ASN A N 1
ATOM 2805 C CA . ASN A 1 385 ? -65.368 -33.951 114.612 1.00 93.00 385 ASN A CA 1
ATOM 2806 C C . ASN A 1 385 ? -64.517 -32.731 114.244 1.00 93.00 385 ASN A C 1
ATOM 2808 O O . ASN A 1 385 ? -63.883 -32.739 113.191 1.00 93.00 385 ASN A O 1
ATOM 2812 N N . ASN A 1 386 ? -64.418 -31.744 115.138 1.00 93.81 386 ASN A N 1
ATOM 2813 C CA . ASN A 1 386 ? -63.572 -30.567 114.948 1.00 93.81 386 ASN A CA 1
ATOM 2814 C C . ASN A 1 386 ? -62.099 -30.959 114.743 1.00 93.81 386 ASN A C 1
ATOM 2816 O O . ASN A 1 386 ? -61.446 -30.419 113.856 1.00 93.81 386 ASN A O 1
ATOM 2820 N N . ASP A 1 387 ? -61.573 -31.932 115.492 1.00 95.56 387 ASP A N 1
ATOM 2821 C CA . ASP A 1 387 ? -60.208 -32.450 115.315 1.00 95.56 387 ASP A CA 1
ATOM 2822 C C . ASP A 1 387 ? -60.017 -33.108 113.940 1.00 95.56 387 ASP A C 1
ATOM 2824 O O . ASP A 1 387 ? -58.969 -32.965 113.299 1.00 95.56 387 ASP A O 1
ATOM 2828 N N . THR A 1 388 ? -61.038 -33.813 113.451 1.00 95.06 388 THR A N 1
ATOM 2829 C CA . THR A 1 388 ? -61.033 -34.436 112.119 1.00 95.06 388 THR A CA 1
ATOM 2830 C C . THR A 1 388 ? -61.072 -33.382 111.007 1.00 95.06 388 THR A C 1
ATOM 2832 O O . THR A 1 388 ? -60.321 -33.478 110.028 1.00 95.06 388 THR A O 1
ATOM 2835 N N . GLU A 1 389 ? -61.896 -32.346 111.161 1.00 95.44 389 GLU A N 1
ATOM 2836 C CA . GLU A 1 389 ? -61.980 -31.204 110.246 1.00 95.44 389 GLU A CA 1
ATOM 2837 C C . GLU A 1 389 ? -60.677 -30.396 110.233 1.00 95.44 389 GLU A C 1
ATOM 2839 O O . GLU A 1 389 ? -60.145 -30.105 109.161 1.00 95.44 389 GLU A O 1
ATOM 2844 N N . LEU A 1 390 ? -60.096 -30.115 111.403 1.00 94.94 390 LEU A N 1
ATOM 2845 C CA . LEU A 1 390 ? -58.800 -29.444 111.539 1.00 94.94 390 LEU A CA 1
ATOM 2846 C C . LEU A 1 390 ? -57.673 -30.250 110.888 1.00 94.94 390 LEU A C 1
ATOM 2848 O O . LEU A 1 390 ? -56.825 -29.682 110.197 1.00 94.94 390 LEU A O 1
ATOM 2852 N N . ASN A 1 391 ? -57.670 -31.576 111.045 1.00 94.56 391 ASN A N 1
ATOM 2853 C CA . ASN A 1 391 ? -56.720 -32.444 110.350 1.00 94.56 391 ASN A CA 1
ATOM 2854 C C . ASN A 1 391 ? -56.891 -32.387 108.830 1.00 94.56 391 ASN A C 1
ATOM 2856 O O . ASN A 1 391 ? -55.896 -32.288 108.111 1.00 94.56 391 ASN A O 1
ATOM 2860 N N . SER A 1 392 ? -58.131 -32.407 108.340 1.00 95.81 392 SER A N 1
ATOM 2861 C CA . SER A 1 392 ? -58.432 -32.291 106.909 1.00 95.81 392 SER A CA 1
ATOM 2862 C C . SER A 1 392 ? -57.983 -30.939 106.349 1.00 95.81 392 SER A C 1
ATOM 2864 O O . SER A 1 392 ? -57.335 -30.886 105.302 1.00 95.81 392 SER A O 1
ATOM 2866 N N . LEU A 1 393 ? -58.234 -29.850 107.083 1.00 95.12 393 LEU A N 1
ATOM 2867 C CA . LEU A 1 393 ? -57.782 -28.503 106.739 1.00 95.12 393 LEU A CA 1
ATOM 2868 C C . LEU A 1 393 ? -56.251 -28.409 106.716 1.00 95.12 393 LEU A C 1
ATOM 2870 O O . LEU A 1 393 ? -55.682 -27.830 105.791 1.00 95.12 393 LEU A O 1
ATOM 2874 N N . ARG A 1 394 ? -55.559 -29.020 107.684 1.00 96.00 394 ARG A N 1
ATOM 2875 C CA . ARG A 1 394 ? -54.090 -29.102 107.707 1.00 96.00 394 ARG A CA 1
ATOM 2876 C C . ARG A 1 394 ? -53.535 -29.852 106.494 1.00 96.00 394 ARG A C 1
ATOM 2878 O O . ARG A 1 394 ? -52.551 -29.416 105.902 1.00 96.00 394 ARG A O 1
ATOM 2885 N N . THR A 1 395 ? -54.165 -30.952 106.088 1.00 96.06 395 THR A N 1
ATOM 2886 C CA . THR A 1 395 ? -53.768 -31.671 104.869 1.00 96.06 395 THR A CA 1
ATOM 2887 C C . THR A 1 395 ? -54.011 -30.822 103.618 1.00 96.06 395 THR A C 1
ATOM 2889 O O . THR A 1 395 ? -53.110 -30.700 102.790 1.00 96.06 395 THR A O 1
ATOM 2892 N N . ALA A 1 396 ? -55.176 -30.177 103.489 1.00 95.50 396 ALA A N 1
ATOM 2893 C CA . ALA A 1 396 ? -55.498 -29.313 102.349 1.00 95.50 396 ALA A CA 1
ATOM 2894 C C . ALA A 1 396 ? -54.548 -28.108 102.238 1.00 95.50 396 ALA A C 1
ATOM 2896 O O . ALA A 1 396 ? -54.051 -27.802 101.156 1.00 95.50 396 ALA A O 1
ATOM 2897 N N . THR A 1 397 ? -54.241 -27.457 103.362 1.00 95.31 397 THR A N 1
ATOM 2898 C CA . THR A 1 397 ? -53.256 -26.364 103.426 1.00 95.31 397 THR A CA 1
ATOM 2899 C C . THR A 1 397 ? -51.838 -26.845 103.123 1.00 95.31 397 THR A C 1
ATOM 2901 O O . THR A 1 397 ? -51.097 -26.134 102.448 1.00 95.31 397 THR A O 1
ATOM 2904 N N . GLY A 1 398 ? -51.470 -28.065 103.526 1.00 96.31 398 GLY A N 1
ATOM 2905 C CA . GLY A 1 398 ? -50.220 -28.711 103.118 1.00 96.31 398 GLY A CA 1
ATOM 2906 C C . GLY A 1 398 ? -50.125 -28.905 101.602 1.00 96.31 398 GLY A C 1
ATOM 2907 O O . GLY A 1 398 ? -49.139 -28.494 100.996 1.00 96.31 398 GLY A O 1
ATOM 2908 N N . VAL A 1 399 ? -51.174 -29.446 100.971 1.00 96.62 399 VAL A N 1
ATOM 2909 C CA . VAL A 1 399 ? -51.257 -29.600 99.505 1.00 96.62 399 VAL A CA 1
ATOM 2910 C C . VAL A 1 399 ? -51.194 -28.243 98.799 1.00 96.62 399 VAL A C 1
ATOM 2912 O O . VAL A 1 399 ? -50.449 -28.092 97.831 1.00 96.62 399 VAL A O 1
ATOM 2915 N N . LEU A 1 400 ? -51.926 -27.239 99.295 1.00 96.25 400 LEU A N 1
ATOM 2916 C CA . LEU A 1 400 ? -51.899 -25.882 98.747 1.00 96.25 400 LEU A CA 1
ATOM 2917 C C . LEU A 1 400 ? -50.498 -25.267 98.841 1.00 96.25 400 LEU A C 1
ATOM 2919 O O . LEU A 1 400 ? -50.036 -24.652 97.877 1.00 96.25 400 LEU A O 1
ATOM 2923 N N . LYS A 1 401 ? -49.795 -25.480 99.960 1.00 96.88 401 LYS A N 1
ATOM 2924 C CA . LYS A 1 401 ? -48.407 -25.046 100.122 1.00 96.88 401 LYS A CA 1
ATOM 2925 C C . LYS A 1 401 ? -47.508 -25.722 99.091 1.00 96.88 401 LYS A C 1
ATOM 2927 O O . LYS A 1 401 ? -46.793 -25.026 98.384 1.00 96.88 401 LYS A O 1
ATOM 2932 N N . THR A 1 402 ? -47.585 -27.044 98.945 1.00 96.75 402 THR A N 1
ATOM 2933 C CA . THR A 1 402 ? -46.802 -27.772 97.935 1.00 96.75 402 THR A CA 1
ATOM 2934 C C . THR A 1 402 ? -47.096 -27.276 96.518 1.00 96.75 402 THR A C 1
ATOM 2936 O O . THR A 1 402 ? -46.169 -27.063 95.744 1.00 96.75 402 THR A O 1
ATOM 2939 N N . SER A 1 403 ? -48.363 -27.028 96.169 1.00 97.06 403 SER A N 1
ATOM 2940 C CA . SER A 1 403 ? -48.723 -26.458 94.864 1.00 97.06 403 SER A CA 1
ATOM 2941 C C . SER A 1 403 ? -48.153 -25.051 94.672 1.00 97.06 403 SER A C 1
ATOM 2943 O O . SER A 1 403 ? -47.713 -24.716 93.575 1.00 97.06 403 SER A O 1
ATOM 2945 N N . THR A 1 404 ? -48.156 -24.232 95.724 1.00 97.00 404 THR A N 1
ATOM 2946 C CA . THR A 1 404 ? -47.580 -22.881 95.704 1.00 97.00 404 THR A CA 1
ATOM 2947 C C . THR A 1 404 ? -46.067 -22.934 95.516 1.00 97.00 404 THR A C 1
ATOM 2949 O O . THR A 1 404 ? -45.538 -22.237 94.654 1.00 97.00 404 THR A O 1
ATOM 2952 N N . ASP A 1 405 ? -45.381 -23.808 96.255 1.00 96.56 405 ASP A N 1
ATOM 2953 C CA . ASP A 1 405 ? -43.934 -24.014 96.156 1.00 96.56 405 ASP A CA 1
ATOM 2954 C C . ASP A 1 405 ? -43.537 -24.521 94.750 1.00 96.56 405 ASP A C 1
ATOM 2956 O O . ASP A 1 405 ? -42.571 -24.037 94.154 1.00 96.56 405 ASP A O 1
ATOM 2960 N N . ASN A 1 406 ? -44.314 -25.449 94.175 1.00 97.12 406 ASN A N 1
ATOM 2961 C CA . ASN A 1 406 ? -44.107 -25.939 92.808 1.00 97.12 406 ASN A CA 1
ATOM 2962 C C . ASN A 1 406 ? -44.299 -24.825 91.771 1.00 97.12 406 ASN A C 1
ATOM 2964 O O . ASN A 1 406 ? -43.474 -24.675 90.872 1.00 97.12 406 ASN A O 1
ATOM 2968 N N . ASN A 1 407 ? -45.350 -24.011 91.904 1.00 96.06 407 ASN A N 1
ATOM 2969 C CA . ASN A 1 407 ? -45.574 -22.874 91.011 1.00 96.06 407 ASN A CA 1
ATOM 2970 C C . ASN A 1 407 ? -44.444 -21.843 91.116 1.00 96.06 407 ASN A C 1
ATOM 2972 O O . ASN A 1 407 ? -43.982 -21.358 90.088 1.00 96.06 407 ASN A O 1
ATOM 2976 N N . ALA A 1 408 ? -43.951 -21.553 92.323 1.00 96.19 408 ALA A N 1
ATOM 2977 C CA . ALA A 1 408 ? -42.807 -20.666 92.523 1.00 96.19 408 ALA A CA 1
ATOM 2978 C C . ALA A 1 408 ? -41.535 -21.212 91.851 1.00 96.19 408 ALA A C 1
ATOM 2980 O O . ALA A 1 408 ? -40.810 -20.462 91.201 1.00 96.19 408 ALA A O 1
ATOM 2981 N N . THR A 1 409 ? -41.302 -22.523 91.944 1.00 96.94 409 THR A N 1
ATOM 2982 C CA . THR A 1 409 ? -40.172 -23.192 91.279 1.00 96.94 409 THR A CA 1
ATOM 2983 C C . THR A 1 409 ? -40.292 -23.115 89.752 1.00 96.94 409 THR A C 1
ATOM 2985 O O . THR A 1 409 ? -39.322 -22.780 89.076 1.00 96.94 409 THR A O 1
ATOM 2988 N N . ASN A 1 410 ? -41.486 -23.352 89.200 1.00 96.38 410 ASN A N 1
ATOM 2989 C CA . ASN A 1 410 ? -41.741 -23.238 87.761 1.00 96.38 410 ASN A CA 1
ATOM 2990 C C . ASN A 1 410 ? -41.573 -21.800 87.256 1.00 96.38 410 ASN A C 1
ATOM 2992 O O . ASN A 1 410 ? -40.990 -21.596 86.196 1.00 96.38 410 ASN A O 1
ATOM 2996 N N . ILE A 1 411 ? -42.052 -20.805 88.011 1.00 97.19 411 ILE A N 1
ATOM 2997 C CA . ILE A 1 411 ? -41.866 -19.385 87.681 1.00 97.19 411 ILE A CA 1
ATOM 2998 C C . ILE A 1 411 ? -40.373 -19.050 87.641 1.00 97.19 411 ILE A C 1
ATOM 3000 O O . ILE A 1 411 ? -39.914 -18.493 86.652 1.00 97.19 411 ILE A O 1
ATOM 3004 N N . ALA A 1 412 ? -39.602 -19.463 88.651 1.00 95.94 412 ALA A N 1
ATOM 3005 C CA . ALA A 1 412 ? -38.158 -19.234 88.676 1.00 95.94 412 ALA A CA 1
ATOM 3006 C C . ALA A 1 412 ? -37.428 -19.904 87.493 1.00 95.94 412 ALA A C 1
ATOM 3008 O O . ALA A 1 412 ? -36.504 -19.320 86.928 1.00 95.94 412 ALA A O 1
ATOM 3009 N N . SER A 1 413 ? -37.854 -21.107 87.087 1.00 97.31 413 SER A N 1
ATOM 3010 C CA . SER A 1 413 ? -37.330 -21.779 85.889 1.00 97.31 413 SER A CA 1
ATOM 3011 C C . SER A 1 413 ? -37.663 -21.005 84.613 1.00 97.31 413 SER A C 1
ATOM 3013 O O . SER A 1 413 ? -36.774 -20.740 83.809 1.00 97.31 413 SER A O 1
ATOM 3015 N N . ASN A 1 414 ? -38.923 -20.596 84.445 1.00 96.19 414 ASN A N 1
ATOM 3016 C CA . ASN A 1 414 ? -39.361 -19.828 83.282 1.00 96.19 414 ASN A CA 1
ATOM 3017 C C . ASN A 1 414 ? -38.639 -18.474 83.192 1.00 96.19 414 ASN A C 1
ATOM 3019 O O . ASN A 1 414 ? -38.244 -18.074 82.101 1.00 96.19 414 ASN A O 1
ATOM 3023 N N . ASP A 1 415 ? -38.415 -17.793 84.319 1.00 97.62 415 ASP A N 1
ATOM 3024 C CA . ASP A 1 415 ? -37.643 -16.546 84.371 1.00 97.62 415 ASP A CA 1
ATOM 3025 C C . ASP A 1 415 ? -36.197 -16.763 83.897 1.00 97.62 415 ASP A C 1
ATOM 3027 O O . ASP A 1 415 ? -35.667 -15.962 83.123 1.00 97.62 415 ASP A O 1
ATOM 3031 N N . SER A 1 416 ? -35.568 -17.872 84.301 1.00 96.44 416 SER A N 1
ATOM 3032 C CA . SER A 1 416 ? -34.228 -18.255 83.837 1.00 96.44 416 SER A CA 1
ATOM 3033 C C . SER A 1 416 ? -34.191 -18.542 82.330 1.00 96.44 416 SER A C 1
ATOM 3035 O O . SER A 1 416 ? -33.267 -18.105 81.631 1.00 96.44 416 SER A O 1
ATOM 3037 N N . ASP A 1 417 ? -35.197 -19.241 81.802 1.00 97.94 417 ASP A N 1
ATOM 3038 C CA . ASP A 1 417 ? -35.317 -19.524 80.368 1.00 97.94 417 ASP A CA 1
ATOM 3039 C C . ASP A 1 417 ? -35.525 -18.237 79.561 1.00 97.94 417 ASP A C 1
ATOM 3041 O O . ASP A 1 417 ? -34.845 -18.018 78.555 1.00 97.94 417 ASP A O 1
ATOM 3045 N N . ILE A 1 418 ? -36.398 -17.338 80.028 1.00 97.56 418 ILE A N 1
ATOM 3046 C CA . ILE A 1 418 ? -36.642 -16.024 79.416 1.00 97.56 418 ILE A CA 1
ATOM 3047 C C . ILE A 1 418 ? -35.363 -15.181 79.418 1.00 97.56 418 ILE A C 1
ATOM 3049 O O . ILE A 1 418 ? -35.030 -14.576 78.395 1.00 97.56 418 ILE A O 1
ATOM 3053 N N . ALA A 1 419 ? -34.609 -15.153 80.519 1.00 96.88 419 ALA A N 1
ATOM 3054 C CA . ALA A 1 419 ? -33.338 -14.431 80.601 1.00 96.88 419 ALA A CA 1
ATOM 3055 C C . ALA A 1 419 ? -32.301 -14.977 79.602 1.00 96.88 419 ALA A C 1
ATOM 3057 O O . ALA A 1 419 ? -31.608 -14.211 78.920 1.00 96.88 419 ALA A O 1
ATOM 3058 N N . THR A 1 420 ? -32.237 -16.302 79.461 1.00 97.56 420 THR A N 1
ATOM 3059 C CA . THR A 1 420 ? -31.358 -16.980 78.499 1.00 97.56 420 THR A CA 1
ATOM 3060 C C . THR A 1 420 ? -31.765 -16.672 77.059 1.00 97.56 420 THR A C 1
ATOM 3062 O O . THR A 1 420 ? -30.924 -16.269 76.255 1.00 97.56 420 THR A O 1
ATOM 3065 N N . LEU A 1 421 ? -33.055 -16.780 76.727 1.00 97.19 421 LEU A N 1
ATOM 3066 C CA . LEU A 1 421 ? -33.608 -16.401 75.422 1.00 97.19 421 LEU A CA 1
ATOM 3067 C C . LEU A 1 421 ? -33.323 -14.936 75.093 1.00 97.19 421 LEU A C 1
ATOM 3069 O O . LEU A 1 421 ? -32.890 -14.639 73.983 1.00 97.19 421 LEU A O 1
ATOM 3073 N N . THR A 1 422 ? -33.493 -14.039 76.063 1.00 97.50 422 THR A N 1
ATOM 3074 C CA . THR A 1 422 ? -33.208 -12.605 75.907 1.00 97.50 422 THR A CA 1
ATOM 3075 C C . THR A 1 422 ? -31.739 -12.374 75.556 1.00 97.50 422 THR A C 1
ATOM 3077 O O . THR A 1 422 ? -31.427 -11.628 74.627 1.00 97.50 422 THR A O 1
ATOM 3080 N N . THR A 1 423 ? -30.829 -13.070 76.239 1.00 97.56 423 THR A N 1
ATOM 3081 C CA . THR A 1 423 ? -29.385 -12.983 75.980 1.00 97.56 423 THR A CA 1
ATOM 3082 C C . THR A 1 423 ? -29.017 -13.567 74.614 1.00 97.56 423 THR A C 1
ATOM 3084 O O . THR A 1 423 ? -28.267 -12.947 73.859 1.00 97.56 423 THR A O 1
ATOM 3087 N N . ASN A 1 424 ? -29.578 -14.721 74.250 1.00 97.12 424 ASN A N 1
ATOM 3088 C CA . ASN A 1 424 ? -29.356 -15.350 72.947 1.00 97.12 424 ASN A CA 1
ATOM 3089 C C . ASN A 1 424 ? -29.862 -14.472 71.798 1.00 97.12 424 ASN A C 1
ATOM 3091 O O . ASN A 1 424 ? -29.177 -14.333 70.782 1.00 97.12 424 ASN A O 1
ATOM 3095 N N . LEU A 1 425 ? -31.032 -13.849 71.960 1.00 97.44 425 LEU A N 1
ATOM 3096 C CA . LEU A 1 425 ? -31.612 -12.957 70.961 1.00 97.44 425 LEU A CA 1
ATOM 3097 C C . LEU A 1 425 ? -30.756 -11.697 70.790 1.00 97.44 425 LEU A C 1
ATOM 3099 O O . LEU A 1 425 ? -30.454 -11.319 69.660 1.00 97.44 425 LEU A O 1
ATOM 3103 N N . ALA A 1 426 ? -30.281 -11.106 71.891 1.00 97.62 426 ALA A N 1
ATOM 3104 C CA . ALA A 1 426 ? -29.357 -9.972 71.858 1.00 97.62 426 ALA A CA 1
ATOM 3105 C C . ALA A 1 426 ? -28.019 -10.333 71.189 1.00 97.62 426 ALA A C 1
ATOM 3107 O O . ALA A 1 426 ? -27.526 -9.589 70.344 1.00 97.62 426 ALA A O 1
ATOM 3108 N N . SER A 1 427 ? -27.443 -11.496 71.508 1.00 97.75 427 SER A N 1
ATOM 3109 C CA . SER A 1 427 ? -26.199 -11.974 70.890 1.00 97.75 427 SER A CA 1
ATOM 3110 C C . SER A 1 427 ? -26.365 -12.248 69.391 1.00 97.75 427 SER A C 1
ATOM 3112 O O . SER A 1 427 ? -25.519 -11.852 68.588 1.00 97.75 427 SER A O 1
ATOM 3114 N N . THR A 1 428 ? -27.478 -12.869 68.994 1.00 97.69 428 THR A N 1
ATOM 3115 C CA . THR A 1 428 ? -27.816 -13.104 67.581 1.00 97.69 428 THR A CA 1
ATOM 3116 C C . THR A 1 428 ? -27.998 -11.779 66.842 1.00 97.69 428 THR A C 1
ATOM 3118 O O . THR A 1 428 ? -27.427 -11.599 65.769 1.00 97.69 428 THR A O 1
ATOM 3121 N N . GLY A 1 429 ? -28.715 -10.823 67.442 1.00 98.06 429 GLY A N 1
ATOM 3122 C CA . GLY A 1 429 ? -28.880 -9.474 66.902 1.00 98.06 429 GLY A CA 1
ATOM 3123 C C . GLY A 1 429 ? -27.545 -8.751 66.709 1.00 98.06 429 GLY A C 1
ATOM 3124 O O . GLY A 1 429 ? -27.293 -8.216 65.634 1.00 98.06 429 GLY A O 1
ATOM 3125 N N . ASN A 1 430 ? -26.649 -8.812 67.698 1.00 97.38 430 ASN A N 1
ATOM 3126 C CA . ASN A 1 430 ? -25.313 -8.216 67.608 1.00 97.38 430 ASN A CA 1
ATOM 3127 C C . ASN A 1 430 ? -24.451 -8.862 66.509 1.00 97.38 430 ASN A C 1
ATOM 3129 O O . ASN A 1 430 ? -23.758 -8.149 65.785 1.00 97.38 430 ASN A O 1
ATOM 3133 N N . ASN A 1 431 ? -24.504 -10.190 66.349 1.00 97.88 431 ASN A N 1
ATOM 3134 C CA . ASN A 1 431 ? -23.790 -10.892 65.276 1.00 97.88 431 ASN A CA 1
ATOM 3135 C C . ASN A 1 431 ? -24.312 -10.501 63.888 1.00 97.88 431 ASN A C 1
ATOM 3137 O O . ASN A 1 431 ? -23.518 -10.180 63.006 1.00 97.88 431 ASN A O 1
ATOM 3141 N N . LEU A 1 432 ? -25.636 -10.475 63.705 1.00 97.56 432 LEU A N 1
ATOM 3142 C CA . LEU A 1 432 ? -26.251 -10.039 62.450 1.00 97.56 432 LEU A CA 1
ATOM 3143 C C . LEU A 1 432 ? -25.900 -8.581 62.140 1.00 97.56 432 LEU A C 1
ATOM 3145 O O . LEU A 1 432 ? -25.543 -8.268 61.009 1.00 97.56 432 LEU A O 1
ATOM 3149 N N . GLN A 1 433 ? -25.924 -7.700 63.143 1.00 97.75 433 GLN A N 1
ATOM 3150 C CA . GLN A 1 433 ? -25.540 -6.301 62.970 1.00 97.75 433 GLN A CA 1
ATOM 3151 C C . GLN A 1 433 ? -24.070 -6.158 62.558 1.00 97.75 433 GLN A C 1
ATOM 3153 O O . GLN A 1 433 ? -23.768 -5.361 61.674 1.00 97.75 433 GLN A O 1
ATOM 3158 N N . ALA A 1 434 ? -23.159 -6.937 63.150 1.00 97.25 434 ALA A N 1
ATOM 3159 C CA . ALA A 1 434 ? -21.750 -6.943 62.762 1.00 97.25 434 ALA A CA 1
ATOM 3160 C C . ALA A 1 434 ? -21.550 -7.433 61.318 1.00 97.25 434 ALA A C 1
ATOM 3162 O O . ALA A 1 434 ? -20.766 -6.842 60.576 1.00 97.25 434 ALA A O 1
ATOM 3163 N N . GLN A 1 435 ? -22.287 -8.468 60.898 1.00 98.00 435 GLN A N 1
ATOM 3164 C CA . GLN A 1 435 ? -22.268 -8.950 59.514 1.00 98.00 435 GLN A CA 1
ATOM 3165 C C . GLN A 1 435 ? -22.808 -7.909 58.532 1.00 98.00 435 GLN A C 1
ATOM 3167 O O . GLN A 1 435 ? -22.189 -7.691 57.497 1.00 98.00 435 GLN A O 1
ATOM 3172 N N . VAL A 1 436 ? -23.917 -7.237 58.861 1.00 97.94 436 VAL A N 1
ATOM 3173 C CA . VAL A 1 436 ? -24.467 -6.144 58.041 1.00 97.94 436 VAL A CA 1
ATOM 3174 C C . VAL A 1 436 ? -23.438 -5.028 57.889 1.00 97.94 436 VAL A C 1
ATOM 3176 O O . VAL A 1 436 ? -23.120 -4.659 56.768 1.00 97.94 436 VAL A O 1
ATOM 3179 N N . THR A 1 437 ? -22.828 -4.578 58.987 1.00 97.50 437 THR A N 1
ATOM 3180 C CA . THR A 1 437 ? -21.781 -3.546 58.945 1.00 97.50 437 THR A CA 1
ATOM 3181 C C . THR A 1 437 ? -20.575 -3.972 58.098 1.00 97.50 437 THR A C 1
ATOM 3183 O O . THR A 1 437 ? -20.018 -3.154 57.368 1.00 97.50 437 THR A O 1
ATOM 3186 N N . SER A 1 438 ? -20.165 -5.245 58.167 1.00 98.12 438 SER A N 1
ATOM 3187 C CA . SER A 1 438 ? -19.089 -5.783 57.322 1.00 98.12 438 SER A CA 1
ATOM 3188 C C . SER A 1 438 ? -19.476 -5.771 55.845 1.00 98.12 438 SER A C 1
ATOM 3190 O O . SER A 1 438 ? -18.718 -5.271 55.018 1.00 98.12 438 SER A O 1
ATOM 3192 N N . ASN A 1 439 ? -20.670 -6.271 55.520 1.00 96.44 439 ASN A N 1
ATOM 3193 C CA . ASN A 1 439 ? -21.178 -6.310 54.153 1.00 96.44 439 ASN A CA 1
ATOM 3194 C C . ASN A 1 439 ? -21.330 -4.896 53.572 1.00 96.44 439 ASN A C 1
ATOM 3196 O O . ASN A 1 439 ? -20.988 -4.678 52.413 1.00 96.44 439 ASN A O 1
ATOM 3200 N N . ASP A 1 440 ? -21.779 -3.924 54.369 1.00 98.31 440 ASP A N 1
ATOM 3201 C CA . ASP A 1 440 ? -21.855 -2.516 53.965 1.00 98.31 440 ASP A CA 1
ATOM 3202 C C . ASP A 1 440 ? -20.462 -1.952 53.627 1.00 98.31 440 ASP A C 1
ATOM 3204 O O . ASP A 1 440 ? -20.296 -1.221 52.644 1.00 98.31 440 ASP A O 1
ATOM 3208 N N . GLY A 1 441 ? -19.434 -2.331 54.397 1.00 97.19 441 GLY A N 1
ATOM 3209 C CA . GLY A 1 441 ? -18.035 -1.996 54.119 1.00 97.19 441 GLY A CA 1
ATOM 3210 C C . GLY A 1 441 ? -17.512 -2.610 52.815 1.00 97.19 441 GLY A C 1
ATOM 3211 O O . GLY A 1 441 ? -16.881 -1.914 52.009 1.00 97.19 441 GLY A O 1
ATOM 3212 N N . ASP A 1 442 ? -17.821 -3.884 52.569 1.00 98.31 442 ASP A N 1
ATOM 3213 C CA . ASP A 1 442 ? -17.464 -4.585 51.331 1.00 98.31 442 ASP A CA 1
ATOM 3214 C C . ASP A 1 442 ? -18.157 -3.957 50.116 1.00 98.31 442 ASP A C 1
ATOM 3216 O O . ASP A 1 442 ? -17.502 -3.664 49.114 1.00 98.31 442 ASP A O 1
ATOM 3220 N N . ILE A 1 443 ? -19.461 -3.671 50.212 1.00 97.81 443 ILE A N 1
ATOM 3221 C CA . ILE A 1 443 ? -20.245 -3.014 49.154 1.00 97.81 443 ILE A CA 1
ATOM 3222 C C . ILE A 1 443 ? -19.670 -1.631 48.839 1.00 97.81 443 ILE A C 1
ATOM 3224 O O . ILE A 1 443 ? -19.496 -1.292 47.666 1.00 97.81 443 ILE A O 1
ATOM 3228 N N . SER A 1 444 ? -19.335 -0.839 49.858 1.00 97.75 444 SER A N 1
ATOM 3229 C CA . SER A 1 444 ? -18.713 0.480 49.684 1.00 97.75 444 SER A CA 1
ATOM 3230 C C . SER A 1 444 ? -17.366 0.382 48.957 1.00 97.75 444 SER A C 1
ATOM 3232 O O . SER A 1 444 ? -17.110 1.110 47.992 1.00 97.75 444 SER A O 1
ATOM 3234 N N . THR A 1 445 ? -16.531 -0.584 49.349 1.00 97.81 445 THR A N 1
ATOM 3235 C CA . THR A 1 445 ? -15.235 -0.848 48.708 1.00 97.81 445 THR A CA 1
ATOM 3236 C C . THR A 1 445 ? -15.409 -1.277 47.253 1.00 97.81 445 THR A C 1
ATOM 3238 O O . THR A 1 445 ? -14.750 -0.738 46.362 1.00 97.81 445 THR A O 1
ATOM 3241 N N . LEU A 1 446 ? -16.328 -2.207 46.985 1.00 97.44 446 LEU A N 1
ATOM 3242 C CA . LEU A 1 446 ? -16.614 -2.698 45.639 1.00 97.44 446 LEU A CA 1
ATOM 3243 C C . LEU A 1 446 ? -17.151 -1.578 44.740 1.00 97.44 446 LEU A C 1
ATOM 3245 O O . LEU A 1 446 ? -16.737 -1.460 43.589 1.00 97.44 446 LEU A O 1
ATOM 3249 N N . THR A 1 447 ? -18.002 -0.712 45.292 1.00 97.50 447 THR A N 1
ATOM 3250 C CA . THR A 1 447 ? -18.534 0.472 44.607 1.00 97.50 447 THR A CA 1
ATOM 3251 C C . THR A 1 447 ? -17.408 1.434 44.225 1.00 97.50 447 THR A C 1
ATOM 3253 O O . THR A 1 447 ? -17.310 1.832 43.064 1.00 97.50 447 THR A O 1
ATOM 3256 N N . SER A 1 448 ? -16.502 1.752 45.156 1.00 97.62 448 SER A N 1
ATOM 3257 C CA . SER A 1 448 ? -15.320 2.584 44.878 1.00 97.62 448 SER A CA 1
ATOM 3258 C C . SER A 1 448 ? -14.405 1.971 43.816 1.00 97.62 448 SER A C 1
ATOM 3260 O O . SER A 1 448 ? -13.976 2.664 42.891 1.00 97.62 448 SER A O 1
ATOM 3262 N N . ASN A 1 449 ? -14.133 0.668 43.905 1.00 97.19 449 ASN A N 1
ATOM 3263 C CA . ASN A 1 449 ? -13.300 -0.039 42.932 1.00 97.19 449 ASN A CA 1
ATOM 3264 C C . ASN A 1 449 ? -13.924 -0.020 41.533 1.00 97.19 449 ASN A C 1
ATOM 3266 O O . ASN A 1 449 ? -13.215 0.208 40.550 1.00 97.19 449 ASN A O 1
ATOM 3270 N N . LEU A 1 450 ? -15.242 -0.219 41.439 1.00 97.62 450 LEU A N 1
ATOM 3271 C CA . LEU A 1 450 ? -15.966 -0.189 40.172 1.00 97.62 450 LEU A CA 1
ATOM 3272 C C . LEU A 1 450 ? -15.934 1.211 39.546 1.00 97.62 450 LEU A C 1
ATOM 3274 O O . LEU A 1 450 ? -15.634 1.335 38.361 1.00 97.62 450 LEU A O 1
ATOM 3278 N N . ILE A 1 451 ? -16.149 2.263 40.345 1.00 97.44 451 ILE A N 1
ATOM 3279 C CA . ILE A 1 451 ? -16.035 3.660 39.897 1.00 97.44 451 ILE A CA 1
ATOM 3280 C C . ILE A 1 451 ? -14.615 3.953 39.392 1.00 97.44 451 ILE A C 1
ATOM 3282 O O . ILE A 1 451 ? -14.449 4.487 38.297 1.00 97.44 451 ILE A O 1
ATOM 3286 N N . SER A 1 452 ? -13.584 3.583 40.154 1.00 97.75 452 SER A N 1
ATOM 3287 C CA . SER A 1 452 ? -12.179 3.820 39.788 1.00 97.75 452 SER A CA 1
ATOM 3288 C C . SER A 1 452 ? -11.778 3.086 38.502 1.00 97.75 452 SER A C 1
ATOM 3290 O O . SER A 1 452 ? -11.177 3.670 37.595 1.00 97.75 452 SER A O 1
ATOM 3292 N N . THR A 1 453 ? -12.180 1.818 38.380 1.00 97.69 453 THR A N 1
ATOM 3293 C CA . THR A 1 453 ? -11.947 1.006 37.177 1.00 97.69 453 THR A CA 1
ATOM 3294 C C . THR A 1 453 ? -12.669 1.605 35.972 1.00 97.69 453 THR A C 1
ATOM 3296 O O . THR A 1 453 ? -12.064 1.759 34.914 1.00 97.69 453 THR A O 1
ATOM 3299 N N . GLY A 1 454 ? -13.928 2.022 36.143 1.00 98.00 454 GLY A N 1
ATOM 3300 C CA . GLY A 1 454 ? -14.702 2.702 35.106 1.00 98.00 454 GLY A CA 1
ATOM 3301 C C . GLY A 1 454 ? -14.041 3.997 34.628 1.00 98.00 454 GLY A C 1
ATOM 3302 O O . GLY A 1 454 ? -13.896 4.194 33.425 1.00 98.00 454 GLY A O 1
ATOM 3303 N N . GLN A 1 455 ? -13.556 4.844 35.543 1.00 97.31 455 GLN A N 1
ATOM 3304 C CA . GLN A 1 455 ? -12.836 6.073 35.178 1.00 97.31 455 GLN A CA 1
ATOM 3305 C C . GLN A 1 455 ? -11.502 5.797 34.470 1.00 97.31 455 GLN A C 1
ATOM 3307 O O . GLN A 1 455 ? -11.139 6.511 33.531 1.00 97.31 455 GLN A O 1
ATOM 3312 N N . THR A 1 456 ? -10.785 4.747 34.877 1.00 97.94 456 THR A N 1
ATOM 3313 C CA . THR A 1 456 ? -9.534 4.329 34.225 1.00 97.94 456 THR A CA 1
ATOM 3314 C C . THR A 1 456 ? -9.791 3.882 32.787 1.00 97.94 456 THR A C 1
ATOM 3316 O O . THR A 1 456 ? -9.142 4.379 31.865 1.00 97.94 456 THR A O 1
ATOM 3319 N N . LEU A 1 457 ? -10.782 3.009 32.578 1.00 97.81 457 LEU A N 1
ATOM 3320 C CA . LEU A 1 457 ? -11.182 2.553 31.246 1.00 97.81 457 LEU A CA 1
ATOM 3321 C C . LEU A 1 457 ? -11.676 3.715 30.381 1.00 97.81 457 LEU A C 1
ATOM 3323 O O . LEU A 1 457 ? -11.282 3.822 29.224 1.00 97.81 457 LEU A O 1
ATOM 3327 N N . GLN A 1 458 ? -12.470 4.628 30.945 1.00 98.06 458 GLN A N 1
ATOM 3328 C CA . GLN A 1 458 ? -12.947 5.804 30.220 1.00 98.06 458 GLN A CA 1
ATOM 3329 C C . GLN A 1 458 ? -11.793 6.705 29.763 1.00 98.06 458 GLN A C 1
ATOM 3331 O O . GLN A 1 458 ? -11.814 7.203 28.641 1.00 98.06 458 GLN A O 1
ATOM 3336 N N . THR A 1 459 ? -10.765 6.883 30.596 1.00 97.62 459 THR A N 1
ATOM 3337 C CA . THR A 1 459 ? -9.563 7.651 30.234 1.00 97.62 459 THR A CA 1
ATOM 3338 C C . THR A 1 459 ? -8.792 6.976 29.098 1.00 97.62 459 THR A C 1
ATOM 3340 O O . THR A 1 459 ? -8.374 7.647 28.156 1.00 97.62 459 THR A O 1
ATOM 3343 N N . GLN A 1 460 ? -8.637 5.648 29.152 1.00 98.12 460 GLN A N 1
ATOM 3344 C CA . GLN A 1 460 ? -7.987 4.876 28.088 1.00 98.12 460 GLN A CA 1
ATOM 3345 C C . GLN A 1 460 ? -8.758 4.947 26.768 1.00 98.12 460 GLN A C 1
ATOM 3347 O O . GLN A 1 460 ? -8.140 5.142 25.725 1.00 98.12 460 GLN A O 1
ATOM 3352 N N . ILE A 1 461 ? -10.090 4.841 26.807 1.00 98.00 461 ILE A N 1
ATOM 3353 C CA . ILE A 1 461 ? -10.951 4.982 25.624 1.00 98.00 461 ILE A CA 1
ATOM 3354 C C . ILE A 1 461 ? -10.751 6.360 24.993 1.00 98.00 461 ILE A C 1
ATOM 3356 O O . ILE A 1 461 ? -10.417 6.439 23.818 1.00 98.00 461 ILE A O 1
ATOM 3360 N N . THR A 1 462 ? -10.838 7.433 25.783 1.00 97.50 462 THR A N 1
ATOM 3361 C CA . THR A 1 462 ? -10.639 8.800 25.281 1.00 97.50 462 THR A CA 1
ATOM 3362 C C . THR A 1 462 ? -9.250 8.997 24.660 1.00 97.50 462 THR A C 1
ATOM 3364 O O . THR A 1 462 ? -9.121 9.679 23.645 1.00 97.50 462 THR A O 1
ATOM 3367 N N . SER A 1 463 ? -8.203 8.398 25.242 1.00 98.19 463 SER A N 1
ATOM 3368 C CA . SER A 1 463 ? -6.846 8.440 24.676 1.00 98.19 463 SER A CA 1
ATOM 3369 C C . SER A 1 463 ? -6.765 7.698 23.343 1.00 98.19 463 SER A C 1
ATOM 3371 O O . SER A 1 463 ? -6.249 8.239 22.368 1.00 98.19 463 SER A O 1
ATOM 3373 N N . ASN A 1 464 ? -7.307 6.481 23.284 1.00 96.88 464 ASN A N 1
ATOM 3374 C CA . ASN A 1 464 ? -7.319 5.681 22.063 1.00 96.88 464 ASN A CA 1
ATOM 3375 C C . ASN A 1 464 ? -8.121 6.371 20.952 1.00 96.88 464 ASN A C 1
ATOM 3377 O O . ASN A 1 464 ? -7.689 6.368 19.803 1.00 96.88 464 ASN A O 1
ATOM 3381 N N . ASP A 1 465 ? -9.247 7.008 21.281 1.00 98.44 465 ASP A N 1
ATOM 3382 C CA . ASP A 1 465 ? -10.049 7.779 20.327 1.00 98.44 465 ASP A CA 1
ATOM 3383 C C . ASP A 1 465 ? -9.251 8.955 19.736 1.00 98.44 465 ASP A C 1
ATOM 3385 O O . ASP A 1 465 ? -9.307 9.208 18.527 1.00 98.44 465 ASP A O 1
ATOM 3389 N N . ALA A 1 466 ? -8.449 9.646 20.554 1.00 96.31 466 ALA A N 1
ATOM 3390 C CA . ALA A 1 466 ? -7.569 10.722 20.094 1.00 96.31 466 ALA A CA 1
ATOM 3391 C C . ALA A 1 466 ? -6.440 10.210 19.175 1.00 96.31 466 ALA A C 1
ATOM 3393 O O . ALA A 1 466 ? -6.159 10.819 18.132 1.00 96.31 466 ALA A O 1
ATOM 3394 N N . ASP A 1 467 ? -5.829 9.072 19.514 1.00 98.31 467 ASP A N 1
ATOM 3395 C CA . ASP A 1 467 ? -4.809 8.418 18.685 1.00 98.31 467 ASP A CA 1
ATOM 3396 C C . ASP A 1 467 ? -5.393 7.960 17.341 1.00 98.31 467 ASP A C 1
ATOM 3398 O O . ASP A 1 467 ? -4.810 8.209 16.281 1.00 98.31 467 ASP A O 1
ATOM 3402 N N . ILE A 1 468 ? -6.584 7.351 17.356 1.00 97.62 468 ILE A N 1
ATOM 3403 C CA . ILE A 1 468 ? -7.316 6.945 16.149 1.00 97.62 468 ILE A CA 1
ATOM 3404 C C . ILE A 1 468 ? -7.593 8.163 15.266 1.00 97.62 468 ILE A C 1
ATOM 3406 O O . ILE A 1 468 ? -7.295 8.123 14.071 1.00 97.62 468 ILE A O 1
ATOM 3410 N N . SER A 1 469 ? -8.093 9.263 15.833 1.00 97.94 469 SER A N 1
ATOM 3411 C CA . SER A 1 469 ? -8.343 10.502 15.086 1.00 97.94 469 SER A CA 1
ATOM 3412 C C . SER A 1 469 ? -7.068 11.045 14.427 1.00 97.94 469 SER A C 1
ATOM 3414 O O . SER A 1 469 ? -7.091 11.475 13.270 1.00 97.94 469 SER A O 1
ATOM 3416 N N . THR A 1 470 ? -5.935 10.996 15.131 1.00 98.12 470 THR A N 1
ATOM 3417 C CA . THR A 1 470 ? -4.629 11.429 14.607 1.00 98.12 470 THR A CA 1
ATOM 3418 C C . THR A 1 470 ? -4.155 10.536 13.457 1.00 98.12 470 THR A C 1
ATOM 3420 O O . THR A 1 470 ? -3.699 11.026 12.416 1.00 98.12 470 THR A O 1
ATOM 3423 N N . ASN A 1 471 ? -4.311 9.220 13.603 1.00 97.38 471 ASN A N 1
ATOM 3424 C CA . ASN A 1 471 ? -3.979 8.252 12.561 1.00 97.38 471 ASN A CA 1
ATOM 3425 C C . ASN A 1 471 ? -4.852 8.441 11.315 1.00 97.38 471 ASN A C 1
ATOM 3427 O O . ASN A 1 471 ? -4.324 8.440 10.202 1.00 97.38 471 ASN A O 1
ATOM 3431 N N . VAL A 1 472 ? -6.156 8.684 11.479 1.00 97.75 472 VAL A N 1
ATOM 3432 C CA . VAL A 1 472 ? -7.075 8.998 10.371 1.00 97.75 472 VAL A CA 1
ATOM 3433 C C . VAL A 1 472 ? -6.611 10.243 9.606 1.00 97.75 472 VAL A C 1
ATOM 3435 O O . VAL A 1 472 ? -6.529 10.208 8.376 1.00 97.75 472 VAL A O 1
ATOM 3438 N N . GLY A 1 473 ? -6.228 11.317 10.304 1.00 97.50 473 GLY A N 1
ATOM 3439 C CA . GLY A 1 473 ? -5.686 12.527 9.670 1.00 97.50 473 GLY A CA 1
ATOM 3440 C C . GLY A 1 473 ? -4.382 12.279 8.897 1.00 97.50 473 GLY A C 1
ATOM 3441 O O . GLY A 1 473 ? -4.199 12.773 7.778 1.00 97.50 473 GLY A O 1
ATOM 3442 N N . SER A 1 474 ? -3.492 11.454 9.451 1.00 98.12 474 SER A N 1
ATOM 3443 C CA . SER A 1 474 ? -2.230 11.071 8.803 1.00 98.12 474 SER A CA 1
ATOM 3444 C C . SER A 1 474 ? -2.466 10.228 7.545 1.00 98.12 474 SER A C 1
ATOM 3446 O O . SER A 1 474 ? -1.851 10.473 6.505 1.00 98.12 474 SER A O 1
ATOM 3448 N N . ILE A 1 475 ? -3.407 9.280 7.597 1.00 97.88 475 ILE A N 1
ATOM 3449 C CA . ILE A 1 475 ? -3.820 8.464 6.446 1.00 97.88 475 ILE A CA 1
ATOM 3450 C C . ILE A 1 475 ? -4.395 9.349 5.334 1.00 97.88 475 ILE A C 1
ATOM 3452 O O . ILE A 1 475 ? -4.004 9.195 4.177 1.00 97.88 475 ILE A O 1
ATOM 3456 N N . ALA A 1 476 ? -5.263 10.308 5.666 1.00 97.69 476 ALA A N 1
ATOM 3457 C CA . ALA A 1 476 ? -5.831 11.240 4.689 1.00 97.69 476 ALA A CA 1
ATOM 3458 C C . ALA A 1 476 ? -4.751 12.099 4.000 1.00 97.69 476 ALA A C 1
ATOM 3460 O O . ALA A 1 476 ? -4.781 12.304 2.781 1.00 97.69 476 ALA A O 1
ATOM 3461 N N . THR A 1 477 ? -3.751 12.547 4.763 1.00 97.94 477 THR A N 1
ATOM 3462 C CA . THR A 1 477 ? -2.593 13.281 4.228 1.00 97.94 477 THR A CA 1
ATOM 3463 C C . THR A 1 477 ? -1.774 12.406 3.278 1.00 97.94 477 THR A C 1
ATOM 3465 O O . THR A 1 477 ? -1.470 12.816 2.158 1.00 97.94 477 THR A O 1
ATOM 3468 N N . ASN A 1 478 ? -1.473 11.167 3.675 1.00 97.25 478 ASN A N 1
ATOM 3469 C CA . ASN A 1 478 ? -0.749 10.218 2.829 1.00 97.25 478 ASN A CA 1
ATOM 3470 C C . ASN A 1 478 ? -1.507 9.898 1.535 1.00 97.25 478 ASN A C 1
ATOM 3472 O O . ASN A 1 478 ? -0.894 9.867 0.470 1.00 97.25 478 ASN A O 1
ATOM 3476 N N . ALA A 1 479 ? -2.830 9.725 1.597 1.00 97.25 479 ALA A N 1
ATOM 3477 C CA . ALA A 1 479 ? -3.663 9.512 0.414 1.00 97.25 479 ALA A CA 1
ATOM 3478 C C . ALA A 1 479 ? -3.568 10.691 -0.572 1.00 97.25 479 ALA A C 1
ATOM 3480 O O . ALA A 1 479 ? -3.394 10.485 -1.774 1.00 97.25 479 ALA A O 1
ATOM 3481 N N . THR A 1 480 ? -3.590 11.924 -0.058 1.00 97.88 480 THR A N 1
ATOM 3482 C CA . THR A 1 480 ? -3.420 13.142 -0.867 1.00 97.88 480 THR A CA 1
ATOM 3483 C C . THR A 1 480 ? -2.034 13.197 -1.520 1.00 97.88 480 THR A C 1
ATOM 3485 O O . THR A 1 480 ? -1.920 13.453 -2.720 1.00 97.88 480 THR A O 1
ATOM 3488 N N . ASN A 1 481 ? -0.974 12.888 -0.765 1.00 98.06 481 ASN A N 1
ATOM 3489 C CA . ASN A 1 481 ? 0.397 12.846 -1.284 1.00 98.06 481 ASN A CA 1
ATOM 3490 C C . ASN A 1 481 ? 0.568 11.788 -2.384 1.00 98.06 481 ASN A C 1
ATOM 3492 O O . ASN A 1 481 ? 1.188 12.064 -3.410 1.00 98.06 481 ASN A O 1
ATOM 3496 N N . ILE A 1 482 ? -0.009 10.596 -2.208 1.00 98.06 482 ILE A N 1
ATOM 3497 C CA . ILE A 1 482 ? 0.017 9.522 -3.213 1.00 98.06 482 ILE A CA 1
ATOM 3498 C C . ILE A 1 482 ? -0.693 9.962 -4.499 1.00 98.06 482 ILE A C 1
ATOM 3500 O O . ILE A 1 482 ? -0.155 9.759 -5.589 1.00 98.06 482 ILE A O 1
ATOM 3504 N N . ALA A 1 483 ? -1.863 10.597 -4.395 1.00 97.56 483 ALA A N 1
ATOM 3505 C CA . ALA A 1 483 ? -2.593 11.109 -5.556 1.00 97.56 483 ALA A CA 1
ATOM 3506 C C . ALA A 1 483 ? -1.787 12.180 -6.319 1.00 97.56 483 ALA A C 1
ATOM 3508 O O . ALA A 1 483 ? -1.709 12.155 -7.551 1.00 97.56 483 ALA A O 1
ATOM 3509 N N . SER A 1 484 ? -1.123 13.077 -5.587 1.00 98.12 484 SER A N 1
ATOM 3510 C CA . SER A 1 484 ? -0.258 14.111 -6.165 1.00 98.12 484 SER A CA 1
ATOM 3511 C C . SER A 1 484 ? 0.967 13.505 -6.863 1.00 98.12 484 SER A C 1
ATOM 3513 O O . SER A 1 484 ? 1.236 13.799 -8.027 1.00 98.12 484 SER A O 1
ATOM 3515 N N . ASN A 1 485 ? 1.654 12.559 -6.213 1.00 96.94 485 ASN A N 1
ATOM 3516 C CA . ASN A 1 485 ? 2.782 11.833 -6.805 1.00 96.94 485 ASN A CA 1
ATOM 3517 C C . ASN A 1 485 ? 2.374 11.053 -8.059 1.00 96.94 485 ASN A C 1
ATOM 3519 O O . ASN A 1 485 ? 3.105 11.061 -9.047 1.00 96.94 485 ASN A O 1
ATOM 3523 N N . THR A 1 486 ? 1.197 10.426 -8.046 1.00 97.75 486 THR A N 1
ATOM 3524 C CA . THR A 1 486 ? 0.640 9.734 -9.217 1.00 97.75 486 THR A CA 1
ATOM 3525 C C . THR A 1 486 ? 0.455 10.708 -10.381 1.00 97.75 486 THR A C 1
ATOM 3527 O O . THR A 1 486 ? 0.897 10.433 -11.494 1.00 97.75 486 THR A O 1
ATOM 3530 N N . THR A 1 487 ? -0.121 11.883 -10.118 1.00 97.94 487 THR A N 1
ATOM 3531 C CA . THR A 1 487 ? -0.330 12.933 -11.129 1.00 97.94 487 THR A CA 1
ATOM 3532 C C . THR A 1 487 ? 0.992 13.451 -11.702 1.00 97.94 487 THR A C 1
ATOM 3534 O O . THR A 1 487 ? 1.124 13.610 -12.920 1.00 97.94 487 THR A O 1
ATOM 3537 N N . ASN A 1 488 ? 1.995 13.666 -10.846 1.00 97.56 488 ASN A N 1
ATOM 3538 C CA . ASN A 1 488 ? 3.328 14.102 -11.259 1.00 97.56 488 ASN A CA 1
ATOM 3539 C C . ASN A 1 488 ? 4.010 13.056 -12.148 1.00 97.56 488 ASN A C 1
ATOM 3541 O O . ASN A 1 488 ? 4.489 13.400 -13.224 1.00 97.56 488 ASN A O 1
ATOM 3545 N N . LEU A 1 489 ? 3.996 11.780 -11.748 1.00 97.94 489 LEU A N 1
ATOM 3546 C CA . LEU A 1 489 ? 4.587 10.690 -12.529 1.00 97.94 489 LEU A CA 1
ATOM 3547 C C . LEU A 1 489 ? 3.921 10.533 -13.899 1.00 97.94 489 LEU A C 1
ATOM 3549 O O . LEU A 1 489 ? 4.622 10.382 -14.897 1.00 97.94 489 LEU A O 1
ATOM 3553 N N . VAL A 1 490 ? 2.588 10.621 -13.968 1.00 98.06 490 VAL A N 1
ATOM 3554 C CA . VAL A 1 490 ? 1.851 10.600 -15.243 1.00 98.06 490 VAL A CA 1
ATOM 3555 C C . VAL A 1 490 ? 2.277 11.769 -16.130 1.00 98.06 490 VAL A C 1
ATOM 3557 O O . VAL A 1 490 ? 2.576 11.572 -17.306 1.00 98.06 490 VAL A O 1
ATOM 3560 N N . SER A 1 491 ? 2.360 12.977 -15.568 1.00 98.12 491 SER A N 1
ATOM 3561 C CA . SER A 1 491 ? 2.751 14.179 -16.314 1.00 98.12 491 SER A CA 1
ATOM 3562 C C . SER A 1 491 ? 4.184 14.083 -16.844 1.00 98.12 491 SER A C 1
ATOM 3564 O O . SER A 1 491 ? 4.420 14.331 -18.025 1.00 98.12 491 SER A O 1
ATOM 3566 N N . THR A 1 492 ? 5.133 13.653 -16.007 1.00 97.81 492 THR A N 1
ATOM 3567 C CA . THR A 1 492 ? 6.523 13.403 -16.413 1.00 97.81 492 THR A CA 1
ATOM 3568 C C . THR A 1 492 ? 6.609 12.316 -17.482 1.00 97.81 492 THR A C 1
ATOM 3570 O O . THR A 1 492 ? 7.329 12.489 -18.462 1.00 97.81 492 THR A O 1
ATOM 3573 N N . GLY A 1 493 ? 5.849 11.226 -17.345 1.00 97.88 493 GLY A N 1
ATOM 3574 C CA . GLY A 1 493 ? 5.790 10.160 -18.344 1.00 97.88 493 GLY A CA 1
ATOM 3575 C C . GLY A 1 493 ? 5.301 10.652 -19.710 1.00 97.88 493 GLY A C 1
ATOM 3576 O O . GLY A 1 493 ? 5.907 10.326 -20.728 1.00 97.88 493 GLY A O 1
ATOM 3577 N N . GLN A 1 494 ? 4.259 11.489 -19.748 1.00 97.62 494 GLN A N 1
ATOM 3578 C CA . GLN A 1 494 ? 3.763 12.073 -21.002 1.00 97.62 494 GLN A CA 1
ATOM 3579 C C . GLN A 1 494 ? 4.752 13.058 -21.639 1.00 97.62 494 GLN A C 1
ATOM 3581 O O . GLN A 1 494 ? 4.902 13.065 -22.864 1.00 97.62 494 GLN A O 1
ATOM 3586 N N . ALA A 1 495 ? 5.453 13.856 -20.827 1.00 97.50 495 ALA A N 1
ATOM 3587 C CA . ALA A 1 495 ? 6.507 14.747 -21.310 1.00 97.50 495 ALA A CA 1
ATOM 3588 C C . ALA A 1 495 ? 7.656 13.949 -21.949 1.00 97.50 495 ALA A C 1
ATOM 3590 O O . ALA A 1 495 ? 7.990 14.182 -23.107 1.00 97.50 495 ALA A O 1
ATOM 3591 N N . LEU A 1 496 ? 8.167 12.925 -21.255 1.00 98.00 496 LEU A N 1
ATOM 3592 C CA . LEU A 1 496 ? 9.215 12.047 -21.787 1.00 98.00 496 LEU A CA 1
ATOM 3593 C C . LEU A 1 496 ? 8.778 11.328 -23.067 1.00 98.00 496 LEU A C 1
ATOM 3595 O O . LEU A 1 496 ? 9.564 11.207 -24.000 1.00 98.00 496 LEU A O 1
ATOM 3599 N N . ASN A 1 497 ? 7.525 10.878 -23.148 1.00 98.06 497 ASN A N 1
ATOM 3600 C CA . ASN A 1 497 ? 7.009 10.251 -24.363 1.00 98.06 497 ASN A CA 1
ATOM 3601 C C . ASN A 1 497 ? 6.973 11.232 -25.550 1.00 98.06 497 ASN A C 1
ATOM 3603 O O . ASN A 1 497 ? 7.290 10.854 -26.676 1.00 98.06 497 ASN A O 1
ATOM 3607 N N . THR A 1 498 ? 6.640 12.501 -25.298 1.00 98.12 498 THR A N 1
ATOM 3608 C CA . THR A 1 498 ? 6.677 13.569 -26.313 1.00 98.12 498 THR A CA 1
ATOM 3609 C C . THR A 1 498 ? 8.105 13.830 -26.795 1.00 98.12 498 THR A C 1
ATOM 3611 O O . THR A 1 498 ? 8.342 13.927 -28.004 1.00 98.12 498 THR A O 1
ATOM 3614 N N . ASP A 1 499 ? 9.067 13.878 -25.872 1.00 98.50 499 ASP A N 1
ATOM 3615 C CA . ASP A 1 499 ? 10.486 14.040 -26.197 1.00 98.50 499 ASP A CA 1
ATOM 3616 C C . ASP A 1 499 ? 11.008 12.851 -27.018 1.00 98.50 499 ASP A C 1
ATOM 3618 O O . ASP A 1 499 ? 11.661 13.051 -28.041 1.00 98.50 499 ASP A O 1
ATOM 3622 N N . ILE A 1 500 ? 10.661 11.615 -26.637 1.00 98.38 500 ILE A N 1
ATOM 3623 C CA . ILE A 1 500 ? 11.025 10.394 -27.375 1.00 98.38 500 ILE A CA 1
ATOM 3624 C C . ILE A 1 500 ? 10.475 10.432 -28.802 1.00 98.38 500 ILE A C 1
ATOM 3626 O O . ILE A 1 500 ? 11.219 10.166 -29.744 1.00 98.38 500 ILE A O 1
ATOM 3630 N N . ILE A 1 501 ? 9.199 10.787 -28.982 1.00 97.88 501 ILE A N 1
ATOM 3631 C CA . ILE A 1 501 ? 8.584 10.911 -30.313 1.00 97.88 501 ILE A CA 1
ATOM 3632 C C . ILE A 1 501 ? 9.327 11.958 -31.149 1.00 97.88 501 ILE A C 1
ATOM 3634 O O . ILE A 1 501 ? 9.635 11.713 -32.316 1.00 97.88 501 ILE A O 1
ATOM 3638 N N . THR A 1 502 ? 9.664 13.101 -30.549 1.00 98.25 502 THR A N 1
ATOM 3639 C CA . THR A 1 502 ? 10.397 14.181 -31.223 1.00 98.25 502 THR A CA 1
ATOM 3640 C C . THR A 1 502 ? 11.785 13.719 -31.665 1.00 98.25 502 THR A C 1
ATOM 3642 O O . THR A 1 502 ? 12.145 13.868 -32.833 1.00 98.25 502 THR A O 1
ATOM 3645 N N . VAL A 1 503 ? 12.551 13.103 -30.761 1.00 98.19 503 VAL A N 1
ATOM 3646 C CA . VAL A 1 503 ? 13.885 12.561 -31.058 1.00 98.19 503 VAL A CA 1
ATOM 3647 C C . VAL A 1 503 ? 13.808 11.463 -32.119 1.00 98.19 503 VAL A C 1
ATOM 3649 O O . VAL A 1 503 ? 14.608 11.465 -33.050 1.00 98.19 503 VAL A O 1
ATOM 3652 N N . SER A 1 504 ? 12.818 10.572 -32.046 1.00 98.00 504 SER A N 1
ATOM 3653 C CA . SER A 1 504 ? 12.592 9.533 -33.057 1.00 98.00 504 SER A CA 1
ATOM 3654 C C . SER A 1 504 ? 12.313 10.126 -34.443 1.00 98.00 504 SER A C 1
ATOM 3656 O O . SER A 1 504 ? 12.800 9.601 -35.446 1.00 98.00 504 SER A O 1
ATOM 3658 N N . GLY A 1 505 ? 11.559 11.227 -34.514 1.00 98.00 505 GLY A N 1
ATOM 3659 C CA . GLY A 1 505 ? 11.327 11.962 -35.758 1.00 98.00 505 GLY A CA 1
ATOM 3660 C C . GLY A 1 505 ? 12.613 12.563 -36.332 1.00 98.00 505 GLY A C 1
ATOM 3661 O O . GLY A 1 505 ? 12.884 12.411 -37.520 1.00 98.00 505 GLY A O 1
ATOM 3662 N N . LEU A 1 506 ? 13.447 13.179 -35.487 1.00 98.19 506 LEU A N 1
ATOM 3663 C CA . LEU A 1 506 ? 14.750 13.718 -35.900 1.00 98.19 506 LEU A CA 1
ATOM 3664 C C . LEU A 1 506 ? 15.702 12.625 -36.402 1.00 98.19 506 LEU A C 1
ATOM 3666 O O . LEU A 1 506 ? 16.356 12.818 -37.421 1.00 98.19 506 LEU A O 1
ATOM 3670 N N . ILE A 1 507 ? 15.754 11.472 -35.727 1.00 98.06 507 ILE A N 1
ATOM 3671 C CA . ILE A 1 507 ? 16.556 10.318 -36.167 1.00 98.06 507 ILE A CA 1
ATOM 3672 C C . ILE A 1 507 ? 16.111 9.863 -37.559 1.00 98.06 507 ILE A C 1
ATOM 3674 O O . ILE A 1 507 ? 16.944 9.710 -38.445 1.00 98.06 507 ILE A O 1
ATOM 3678 N N . THR A 1 508 ? 14.800 9.736 -37.778 1.00 97.81 508 THR A N 1
ATOM 3679 C CA . THR A 1 508 ? 14.245 9.325 -39.079 1.00 97.81 508 THR A CA 1
ATOM 3680 C C . THR A 1 508 ? 14.621 10.304 -40.199 1.00 97.81 508 THR A C 1
ATOM 3682 O O . THR A 1 508 ? 14.964 9.889 -41.310 1.00 97.81 508 THR A O 1
ATOM 3685 N N . ASN A 1 509 ? 14.597 11.610 -39.913 1.00 97.50 509 ASN A N 1
ATOM 3686 C CA . ASN A 1 509 ? 15.032 12.633 -40.865 1.00 97.50 509 ASN A CA 1
ATOM 3687 C C . ASN A 1 509 ? 16.530 12.507 -41.175 1.00 97.50 509 ASN A C 1
ATOM 3689 O O . ASN A 1 509 ? 16.902 12.459 -42.345 1.00 97.50 509 ASN A O 1
ATOM 3693 N N . ASN A 1 510 ? 17.373 12.374 -40.148 1.00 97.50 510 ASN A N 1
ATOM 3694 C CA . ASN A 1 510 ? 18.816 12.203 -40.323 1.00 97.50 510 ASN A CA 1
ATOM 3695 C C . ASN A 1 510 ? 19.153 10.934 -41.125 1.00 97.50 510 ASN A C 1
ATOM 3697 O O . ASN A 1 510 ? 20.041 10.966 -41.973 1.00 97.50 510 ASN A O 1
ATOM 3701 N N . ASP A 1 511 ? 18.443 9.826 -40.898 1.00 98.38 511 ASP A N 1
ATOM 3702 C CA . ASP A 1 511 ? 18.623 8.586 -41.663 1.00 98.38 511 ASP A CA 1
ATOM 3703 C C . ASP A 1 511 ? 18.297 8.782 -43.150 1.00 98.38 511 ASP A C 1
ATOM 3705 O O . ASP A 1 511 ? 19.003 8.267 -44.024 1.00 98.38 511 ASP A O 1
ATOM 3709 N N . THR A 1 512 ? 17.260 9.572 -43.445 1.00 97.56 512 THR A N 1
ATOM 3710 C CA . THR A 1 512 ? 16.887 9.938 -44.818 1.00 97.56 512 THR A CA 1
ATOM 3711 C C . THR A 1 512 ? 17.982 10.787 -45.468 1.00 97.56 512 THR A C 1
ATOM 3713 O O . THR A 1 512 ? 18.474 10.437 -46.541 1.00 97.56 512 THR A O 1
ATOM 3716 N N . GLU A 1 513 ? 18.446 11.840 -44.789 1.00 98.31 513 GLU A N 1
ATOM 3717 C CA . GLU A 1 513 ? 19.533 12.700 -45.276 1.00 98.31 513 GLU A CA 1
ATOM 3718 C C . GLU A 1 513 ? 20.835 11.914 -45.507 1.00 98.31 513 GLU A C 1
ATOM 3720 O O . GLU A 1 513 ? 21.509 12.087 -46.525 1.00 98.31 513 GLU A O 1
ATOM 3725 N N . LEU A 1 514 ? 21.186 10.996 -44.600 1.00 98.12 514 LEU A N 1
ATOM 3726 C CA . LEU A 1 514 ? 22.355 10.128 -44.749 1.00 98.12 514 LEU A CA 1
ATOM 3727 C C . LEU A 1 514 ? 22.221 9.185 -45.948 1.00 98.12 514 LEU A C 1
ATOM 3729 O O . LEU A 1 514 ? 23.210 8.942 -46.645 1.00 98.12 514 LEU A O 1
ATOM 3733 N N . SER A 1 515 ? 21.027 8.655 -46.211 1.00 98.00 515 SER A N 1
ATOM 3734 C CA . SER A 1 515 ? 20.758 7.835 -47.396 1.00 98.00 515 SER A CA 1
ATOM 3735 C C . SER A 1 515 ? 20.950 8.631 -48.692 1.00 98.00 515 SER A C 1
ATOM 3737 O O . SER A 1 515 ? 21.607 8.154 -49.627 1.00 98.00 515 SER A O 1
ATOM 3739 N N . ASP A 1 516 ? 20.459 9.869 -48.733 1.00 98.25 516 ASP A N 1
ATOM 3740 C CA . ASP A 1 516 ? 20.619 10.764 -49.880 1.00 98.25 516 ASP A CA 1
ATOM 3741 C C . ASP A 1 516 ? 22.094 11.116 -50.113 1.00 98.25 516 ASP A C 1
ATOM 3743 O O . ASP A 1 516 ? 22.598 10.999 -51.234 1.00 98.25 516 ASP A O 1
ATOM 3747 N N . ILE A 1 517 ? 22.836 11.444 -49.051 1.00 98.00 517 ILE A N 1
ATOM 3748 C CA . ILE A 1 517 ? 24.282 11.706 -49.119 1.00 98.00 517 ILE A CA 1
ATOM 3749 C C . ILE A 1 517 ? 25.043 10.468 -49.605 1.00 98.00 517 ILE A C 1
ATOM 3751 O O . ILE A 1 517 ? 25.928 10.579 -50.459 1.00 98.00 517 ILE A O 1
ATOM 3755 N N . ARG A 1 518 ? 24.713 9.270 -49.110 1.00 98.31 518 ARG A N 1
ATOM 3756 C CA . ARG A 1 518 ? 25.324 8.009 -49.573 1.00 98.31 518 ARG A CA 1
ATOM 3757 C C . ARG A 1 518 ? 25.065 7.764 -51.057 1.00 98.31 518 ARG A C 1
ATOM 3759 O O . ARG A 1 518 ? 25.964 7.333 -51.775 1.00 98.31 518 ARG A O 1
ATOM 3766 N N . THR A 1 519 ? 23.866 8.081 -51.531 1.00 97.88 519 THR A N 1
ATOM 3767 C CA . THR A 1 519 ? 23.520 7.976 -52.952 1.00 97.88 519 THR A CA 1
ATOM 3768 C C . THR A 1 519 ? 24.321 8.978 -53.785 1.00 97.88 519 THR A C 1
ATOM 3770 O O . THR A 1 519 ? 24.968 8.594 -54.761 1.00 97.88 519 THR A O 1
ATOM 3773 N N . ALA A 1 520 ? 24.361 10.246 -53.370 1.00 98.00 520 ALA A N 1
ATOM 3774 C CA . ALA A 1 520 ? 25.103 11.302 -54.058 1.00 98.00 520 ALA A CA 1
ATOM 3775 C C . ALA A 1 520 ? 26.614 11.017 -54.110 1.00 98.00 520 ALA A C 1
ATOM 3777 O O . ALA A 1 520 ? 27.246 11.168 -55.156 1.00 98.00 520 ALA A O 1
ATOM 3778 N N . THR A 1 521 ? 27.197 10.547 -53.006 1.00 97.50 521 THR A N 1
ATOM 3779 C CA . THR A 1 521 ? 28.611 10.143 -52.947 1.00 97.50 521 THR A CA 1
ATOM 3780 C C . THR A 1 521 ? 28.900 8.920 -53.820 1.00 97.50 521 THR A C 1
ATOM 3782 O O . THR A 1 521 ? 29.943 8.883 -54.473 1.00 97.50 521 THR A O 1
ATOM 3785 N N . GLY A 1 522 ? 27.970 7.964 -53.929 1.00 98.12 522 GLY A N 1
ATOM 3786 C CA . GLY A 1 522 ? 28.058 6.853 -54.884 1.00 98.12 522 GLY A CA 1
ATOM 3787 C C . GLY A 1 522 ? 28.077 7.311 -56.350 1.00 98.12 522 GLY A C 1
ATOM 3788 O O . GLY A 1 522 ? 28.900 6.837 -57.142 1.00 98.12 522 GLY A O 1
ATOM 3789 N N . VAL A 1 523 ? 27.231 8.283 -56.711 1.00 98.06 523 VAL A N 1
ATOM 3790 C CA . VAL A 1 523 ? 27.231 8.906 -58.049 1.00 98.06 523 VAL A CA 1
ATOM 3791 C C . VAL A 1 523 ? 28.545 9.640 -58.313 1.00 98.06 523 VAL A C 1
ATOM 3793 O O . VAL A 1 523 ? 29.163 9.433 -59.358 1.00 98.06 523 VAL A O 1
ATOM 3796 N N . LEU A 1 524 ? 29.015 10.453 -57.362 1.00 97.75 524 LEU A N 1
ATOM 3797 C CA . LEU A 1 524 ? 30.279 11.180 -57.487 1.00 97.75 524 LEU A CA 1
ATOM 3798 C C . LEU A 1 524 ? 31.465 10.225 -57.657 1.00 97.75 524 LEU A C 1
ATOM 3800 O O . LEU A 1 524 ? 32.328 10.468 -58.504 1.00 97.75 524 LEU A O 1
ATOM 3804 N N . LYS A 1 525 ? 31.493 9.121 -56.900 1.00 98.25 525 LYS A N 1
ATOM 3805 C CA . LYS A 1 525 ? 32.511 8.079 -57.047 1.00 98.25 525 LYS A CA 1
ATOM 3806 C C . LYS A 1 525 ? 32.498 7.505 -58.461 1.00 98.25 525 LYS A C 1
ATOM 3808 O O . LYS A 1 525 ? 33.536 7.484 -59.107 1.00 98.25 525 LYS A O 1
ATOM 3813 N N . THR A 1 526 ? 31.325 7.125 -58.963 1.00 97.94 526 THR A N 1
ATOM 3814 C CA . THR A 1 526 ? 31.175 6.590 -60.326 1.00 97.94 526 THR A CA 1
ATOM 3815 C C . THR A 1 526 ? 31.661 7.591 -61.377 1.00 97.94 526 THR A C 1
ATOM 3817 O O . THR A 1 526 ? 32.407 7.234 -62.284 1.00 97.94 526 THR A O 1
ATOM 3820 N N . SER A 1 527 ? 31.297 8.870 -61.239 1.00 98.19 527 SER A N 1
ATOM 3821 C CA . SER A 1 527 ? 31.779 9.924 -62.139 1.00 98.19 527 SER A CA 1
ATOM 3822 C C . SER A 1 527 ? 33.296 10.106 -62.063 1.00 98.19 527 SER A C 1
ATOM 3824 O O . SER A 1 527 ? 33.931 10.356 -63.085 1.00 98.19 527 SER A O 1
ATOM 3826 N N . THR A 1 528 ? 33.877 9.995 -60.869 1.00 98.12 528 THR A N 1
ATOM 3827 C CA . THR A 1 528 ? 35.325 10.103 -60.657 1.00 98.12 528 THR A CA 1
ATOM 3828 C C . THR A 1 528 ? 36.057 8.924 -61.294 1.00 98.12 528 THR A C 1
ATOM 3830 O O . THR A 1 528 ? 37.027 9.139 -62.015 1.00 98.12 528 THR A O 1
ATOM 3833 N N . ASP A 1 529 ? 35.555 7.701 -61.111 1.00 97.81 529 ASP A N 1
ATOM 3834 C CA . ASP A 1 529 ? 36.105 6.484 -61.718 1.00 97.81 529 ASP A CA 1
ATOM 3835 C C . ASP A 1 529 ? 36.041 6.549 -63.261 1.00 97.81 529 ASP A C 1
ATOM 3837 O O . ASP A 1 529 ? 37.009 6.214 -63.953 1.00 97.81 529 ASP A O 1
ATOM 3841 N N . ASN A 1 530 ? 34.934 7.056 -63.818 1.00 97.62 530 ASN A N 1
ATOM 3842 C CA . ASN A 1 530 ? 34.788 7.281 -65.261 1.00 97.62 530 ASN A CA 1
ATOM 3843 C C . ASN A 1 530 ? 35.793 8.317 -65.780 1.00 97.62 530 ASN A C 1
ATOM 3845 O O . ASN A 1 530 ? 36.449 8.089 -66.795 1.00 97.62 530 ASN A O 1
ATOM 3849 N N . ASN A 1 531 ? 35.954 9.442 -65.078 1.00 97.38 531 ASN A N 1
ATOM 3850 C CA . ASN A 1 531 ? 36.939 10.456 -65.449 1.00 97.38 531 ASN A CA 1
ATOM 3851 C C . ASN A 1 531 ? 38.370 9.908 -65.379 1.00 97.38 531 ASN A C 1
ATOM 3853 O O . ASN A 1 531 ? 39.154 10.180 -66.283 1.00 97.38 531 ASN A O 1
ATOM 3857 N N . ALA A 1 532 ? 38.702 9.105 -64.364 1.00 97.94 532 ALA A N 1
ATOM 3858 C CA . ALA A 1 532 ? 40.003 8.445 -64.264 1.00 97.94 532 ALA A CA 1
ATOM 3859 C C . ALA A 1 532 ? 40.263 7.513 -65.461 1.00 97.94 532 ALA A C 1
ATOM 3861 O O . ALA A 1 532 ? 41.350 7.533 -66.034 1.00 97.94 532 ALA A O 1
ATOM 3862 N N . THR A 1 533 ? 39.246 6.759 -65.889 1.00 97.69 533 THR A N 1
ATOM 3863 C CA . THR A 1 533 ? 39.320 5.896 -67.081 1.00 97.69 533 THR A CA 1
ATOM 3864 C C . THR A 1 533 ? 39.520 6.711 -68.361 1.00 97.69 533 THR A C 1
ATOM 3866 O O . THR A 1 533 ? 40.387 6.387 -69.171 1.00 97.69 533 THR A O 1
ATOM 3869 N N . ASN A 1 534 ? 38.767 7.803 -68.530 1.00 97.44 534 ASN A N 1
ATOM 3870 C CA . ASN A 1 534 ? 38.906 8.700 -69.680 1.00 97.44 534 ASN A CA 1
ATOM 3871 C C . ASN A 1 534 ? 40.300 9.338 -69.741 1.00 97.44 534 ASN A C 1
ATOM 3873 O O . ASN A 1 534 ? 40.892 9.413 -70.813 1.00 97.44 534 ASN A O 1
ATOM 3877 N N . ILE A 1 535 ? 40.840 9.774 -68.598 1.00 98.06 535 ILE A N 1
ATOM 3878 C CA . ILE A 1 535 ? 42.200 10.323 -68.508 1.00 98.06 535 ILE A CA 1
ATOM 3879 C C . ILE A 1 535 ? 43.226 9.267 -68.922 1.00 98.06 535 ILE A C 1
ATOM 3881 O O . ILE A 1 535 ? 44.059 9.553 -69.772 1.00 98.06 535 ILE A O 1
ATOM 3885 N N . ALA A 1 536 ? 43.125 8.040 -68.404 1.00 97.38 536 ALA A N 1
ATOM 3886 C CA . ALA A 1 536 ? 44.034 6.957 -68.781 1.00 97.38 536 ALA A CA 1
ATOM 3887 C C . ALA A 1 536 ? 43.986 6.643 -70.290 1.00 97.38 536 ALA A C 1
ATOM 3889 O O . ALA A 1 536 ? 45.023 6.396 -70.905 1.00 97.38 536 ALA A O 1
ATOM 3890 N N . SER A 1 537 ? 42.797 6.692 -70.903 1.00 98.00 537 SER A N 1
ATOM 3891 C CA . SER A 1 537 ? 42.645 6.557 -72.359 1.00 98.00 537 SER A CA 1
ATOM 3892 C C . SER A 1 537 ? 43.339 7.697 -73.104 1.00 98.00 537 SER A C 1
ATOM 3894 O O . SER A 1 537 ? 44.124 7.446 -74.016 1.00 98.00 537 SER A O 1
ATOM 3896 N N . ASN A 1 538 ? 43.102 8.943 -72.689 1.00 97.06 538 ASN A N 1
ATOM 3897 C CA . ASN A 1 538 ? 43.734 10.111 -73.297 1.00 97.06 538 ASN A CA 1
ATOM 3898 C C . ASN A 1 538 ? 45.266 10.071 -73.159 1.00 97.06 538 ASN A C 1
ATOM 3900 O O . ASN A 1 538 ? 45.966 10.412 -74.107 1.00 97.06 538 ASN A O 1
ATOM 3904 N N . ASP A 1 539 ? 45.801 9.622 -72.020 1.00 98.31 539 ASP A N 1
ATOM 3905 C CA . ASP A 1 539 ? 47.246 9.455 -71.805 1.00 98.31 539 ASP A CA 1
ATOM 3906 C C . ASP A 1 539 ? 47.853 8.423 -72.774 1.00 98.31 539 ASP A C 1
ATOM 3908 O O . ASP A 1 539 ? 48.950 8.626 -73.309 1.00 98.31 539 ASP A O 1
ATOM 3912 N N . SER A 1 540 ? 47.130 7.332 -73.050 1.00 96.88 540 SER A N 1
ATOM 3913 C CA . SER A 1 540 ? 47.518 6.335 -74.055 1.00 96.88 540 SER A CA 1
ATOM 3914 C C . SER A 1 540 ? 47.516 6.927 -75.468 1.00 96.88 540 SER A C 1
ATOM 3916 O O . SER A 1 540 ? 48.480 6.738 -76.216 1.00 96.88 540 SER A O 1
ATOM 3918 N N . ASP A 1 541 ? 46.476 7.684 -75.829 1.00 98.00 541 ASP A N 1
ATOM 3919 C CA . ASP A 1 541 ? 46.388 8.361 -77.127 1.00 98.00 541 ASP A CA 1
ATOM 3920 C C . ASP A 1 541 ? 47.528 9.372 -77.308 1.00 98.00 541 ASP A C 1
ATOM 3922 O O . ASP A 1 541 ? 48.207 9.367 -78.338 1.00 98.00 541 ASP A O 1
ATOM 3926 N N . ILE A 1 542 ? 47.807 10.190 -76.287 1.00 97.81 542 ILE A N 1
ATOM 3927 C CA . ILE A 1 542 ? 48.931 11.138 -76.273 1.00 97.81 542 ILE A CA 1
ATOM 3928 C C . ILE A 1 542 ? 50.256 10.399 -76.473 1.00 97.81 542 ILE A C 1
ATOM 3930 O O . ILE A 1 542 ? 51.064 10.825 -77.299 1.00 97.81 542 ILE A O 1
ATOM 3934 N N . SER A 1 543 ? 50.473 9.282 -75.777 1.00 97.31 543 SER A N 1
ATOM 3935 C CA . SER A 1 543 ? 51.693 8.473 -75.910 1.00 97.31 543 SER A CA 1
ATOM 3936 C C . SER A 1 543 ? 51.864 7.921 -77.331 1.00 97.31 543 SER A C 1
ATOM 3938 O O . SER A 1 543 ? 52.958 7.964 -77.898 1.00 97.31 543 SER A O 1
ATOM 3940 N N . SER A 1 544 ? 50.775 7.454 -77.947 1.00 97.38 544 SER A N 1
ATOM 3941 C CA . SER A 1 544 ? 50.766 6.960 -79.329 1.00 97.38 544 SER A CA 1
ATOM 3942 C C . SER A 1 544 ? 51.062 8.070 -80.345 1.00 97.38 544 SER A C 1
ATOM 3944 O O . SER A 1 544 ? 51.879 7.902 -81.259 1.00 97.38 544 SER A O 1
ATOM 3946 N N . ILE A 1 545 ? 50.467 9.251 -80.149 1.00 97.19 545 ILE A N 1
ATOM 3947 C CA . ILE A 1 545 ? 50.739 10.445 -80.958 1.00 97.19 545 ILE A CA 1
ATOM 3948 C C . ILE A 1 545 ? 52.204 10.869 -80.810 1.00 97.19 545 ILE A C 1
ATOM 3950 O O . ILE A 1 545 ? 52.864 11.131 -81.814 1.00 97.19 545 ILE A O 1
ATOM 3954 N N . GLN A 1 546 ? 52.745 10.895 -79.589 1.00 97.88 546 GLN A N 1
ATOM 3955 C CA . GLN A 1 546 ? 54.157 11.200 -79.341 1.00 97.88 546 GLN A CA 1
ATOM 3956 C C . GLN A 1 546 ? 55.086 10.214 -80.059 1.00 97.88 546 GLN A C 1
ATOM 3958 O O . GLN A 1 546 ? 56.052 10.646 -80.690 1.00 97.88 546 GLN A O 1
ATOM 3963 N N . GLY A 1 547 ? 54.774 8.915 -80.033 1.00 96.69 547 GLY A N 1
ATOM 3964 C CA . GLY A 1 547 ? 55.507 7.897 -80.790 1.00 96.69 547 GLY A CA 1
ATOM 3965 C C . GLY A 1 547 ? 55.455 8.134 -82.303 1.00 96.69 547 GLY A C 1
ATOM 3966 O O . GLY A 1 547 ? 56.485 8.088 -82.978 1.00 96.69 547 GLY A O 1
ATOM 3967 N N . SER A 1 548 ? 54.278 8.475 -82.831 1.00 97.25 548 SER A N 1
ATOM 3968 C CA . SER A 1 548 ? 54.095 8.807 -84.250 1.00 97.25 548 SER A CA 1
ATOM 3969 C C . SER A 1 548 ? 54.896 10.049 -84.658 1.00 97.25 548 SER A C 1
ATOM 3971 O O . SER A 1 548 ? 55.596 10.028 -85.669 1.00 97.25 548 SER A O 1
ATOM 3973 N N . ILE A 1 549 ? 54.867 11.114 -83.848 1.00 97.00 549 ILE A N 1
ATOM 3974 C CA . ILE A 1 549 ? 55.668 12.332 -84.055 1.00 97.00 549 ILE A CA 1
ATOM 3975 C C . ILE A 1 549 ? 57.164 12.009 -84.034 1.00 97.00 549 ILE A C 1
ATOM 3977 O O . ILE A 1 549 ? 57.912 12.521 -84.867 1.00 97.00 549 ILE A O 1
ATOM 3981 N N . TYR A 1 550 ? 57.611 11.157 -83.109 1.00 96.44 550 TYR A N 1
ATOM 3982 C CA . TYR A 1 550 ? 59.011 10.744 -83.027 1.00 96.44 550 TYR A CA 1
ATOM 3983 C C . TYR A 1 550 ? 59.472 10.056 -84.320 1.00 96.44 550 TYR A C 1
ATOM 3985 O O . TYR A 1 550 ? 60.530 10.397 -84.849 1.00 96.44 550 TYR A O 1
ATOM 3993 N N . SER A 1 551 ? 58.647 9.160 -84.872 1.00 96.75 551 SER A N 1
ATOM 3994 C CA . SER A 1 551 ? 58.914 8.510 -86.161 1.00 96.75 551 SER A CA 1
ATOM 3995 C C . SER A 1 551 ? 58.979 9.519 -87.307 1.00 96.75 551 SER A C 1
ATOM 3997 O O . SER A 1 551 ? 59.958 9.536 -88.048 1.00 96.75 551 SER A O 1
ATOM 3999 N N . ILE A 1 552 ? 57.987 10.410 -87.415 1.00 96.56 552 ILE A N 1
ATOM 4000 C CA . ILE A 1 552 ? 57.935 11.437 -88.467 1.00 96.56 552 ILE A CA 1
ATOM 4001 C C . ILE A 1 552 ? 59.161 12.353 -88.403 1.00 96.56 552 ILE A C 1
ATOM 4003 O O . ILE A 1 552 ? 59.743 12.680 -89.433 1.00 96.56 552 ILE A O 1
ATOM 4007 N N . ASN A 1 553 ? 59.595 12.754 -87.208 1.00 97.06 553 ASN A N 1
ATOM 4008 C CA . ASN A 1 553 ? 60.813 13.550 -87.051 1.00 97.06 553 ASN A CA 1
ATOM 4009 C C . ASN A 1 553 ? 62.062 12.784 -87.517 1.00 97.06 553 ASN A C 1
ATOM 4011 O O . ASN A 1 553 ? 62.954 13.383 -88.121 1.00 97.06 553 ASN A O 1
ATOM 4015 N N . GLY A 1 554 ? 62.118 11.470 -87.284 1.00 95.44 554 GLY A N 1
ATOM 4016 C CA . GLY A 1 554 ? 63.152 10.592 -87.837 1.00 95.44 554 GLY A CA 1
ATOM 4017 C C . GLY A 1 554 ? 63.132 10.550 -89.369 1.00 95.44 554 GLY A C 1
ATOM 4018 O O . GLY A 1 554 ? 64.182 10.695 -90.005 1.00 95.44 554 GLY A O 1
ATOM 4019 N N . ASP A 1 555 ? 61.945 10.441 -89.967 1.00 96.88 555 ASP A N 1
ATOM 4020 C CA . ASP A 1 555 ? 61.759 10.466 -91.421 1.00 96.88 555 ASP A CA 1
ATOM 4021 C C . ASP A 1 555 ? 62.170 11.820 -92.020 1.00 96.88 555 ASP A C 1
ATOM 4023 O O . ASP A 1 555 ? 62.920 11.865 -92.995 1.00 96.88 555 ASP A O 1
ATOM 4027 N N . ILE A 1 556 ? 61.752 12.936 -91.410 1.00 96.81 556 ILE A N 1
ATOM 4028 C CA . ILE A 1 556 ? 62.134 14.299 -91.815 1.00 96.81 556 ILE A CA 1
ATOM 4029 C C . ILE A 1 556 ? 63.649 14.486 -91.734 1.00 96.81 556 ILE A C 1
ATOM 4031 O O . ILE A 1 556 ? 64.244 15.052 -92.652 1.00 96.81 556 ILE A O 1
ATOM 4035 N N . SER A 1 557 ? 64.287 14.016 -90.661 1.00 96.06 557 SER A N 1
ATOM 4036 C CA . SER A 1 557 ? 65.744 14.076 -90.503 1.00 96.06 557 SER A CA 1
ATOM 4037 C C . SER A 1 557 ? 66.447 13.321 -91.633 1.00 96.06 557 SER A C 1
ATOM 4039 O O . SER A 1 557 ? 67.302 13.879 -92.324 1.00 96.06 557 SER A O 1
ATOM 4041 N N . THR A 1 558 ? 66.001 12.092 -91.909 1.00 95.31 558 THR A N 1
ATOM 4042 C CA . THR A 1 558 ? 66.514 11.267 -93.011 1.00 95.31 558 THR A CA 1
ATOM 4043 C C . THR A 1 558 ? 66.330 11.955 -94.364 1.00 95.31 558 THR A C 1
ATOM 4045 O O . THR A 1 558 ? 67.268 12.045 -95.158 1.00 95.31 558 THR A O 1
ATOM 4048 N N . LEU A 1 559 ? 65.139 12.500 -94.629 1.00 95.94 559 LEU A N 1
ATOM 4049 C CA . LEU A 1 559 ? 64.853 13.245 -95.852 1.00 95.94 559 LEU A CA 1
ATOM 4050 C C . LEU A 1 559 ? 65.745 14.486 -95.974 1.00 95.94 559 LEU A C 1
ATOM 4052 O O . LEU A 1 559 ? 66.259 14.760 -97.055 1.00 95.94 559 LEU A O 1
ATOM 4056 N N . THR A 1 560 ? 65.978 15.199 -94.873 1.00 96.44 560 THR A N 1
ATOM 4057 C CA . THR A 1 560 ? 66.869 16.367 -94.816 1.00 96.44 560 THR A CA 1
ATOM 4058 C C . THR A 1 560 ? 68.299 15.977 -95.183 1.00 96.44 560 THR A C 1
ATOM 4060 O O . THR A 1 560 ? 68.928 16.645 -96.008 1.00 96.44 560 THR A O 1
ATOM 4063 N N . THR A 1 561 ? 68.808 14.866 -94.641 1.00 95.19 561 THR A N 1
ATOM 4064 C CA . THR A 1 561 ? 70.118 14.311 -95.015 1.00 95.19 561 THR A CA 1
ATOM 4065 C C . THR A 1 561 ? 70.168 13.950 -96.501 1.00 95.19 561 THR A C 1
ATOM 4067 O O . THR A 1 561 ? 71.108 14.347 -97.194 1.00 95.19 561 THR A O 1
ATOM 4070 N N . ASN A 1 562 ? 69.141 13.272 -97.020 1.00 95.31 562 ASN A N 1
ATOM 4071 C CA . ASN A 1 562 ? 69.060 12.880 -98.430 1.00 95.31 562 ASN A CA 1
ATOM 4072 C C . ASN A 1 562 ? 69.023 14.090 -99.377 1.00 95.31 562 ASN A C 1
ATOM 4074 O O . ASN A 1 562 ? 69.749 14.109 -100.373 1.00 95.31 562 ASN A O 1
ATOM 4078 N N . LEU A 1 563 ? 68.222 15.116 -99.070 1.00 95.56 563 LEU A N 1
ATOM 4079 C CA . LEU A 1 563 ? 68.155 16.354 -99.854 1.00 95.56 563 LEU A CA 1
ATOM 4080 C C . LEU A 1 563 ? 69.488 17.099 -99.831 1.00 95.56 563 LEU A C 1
ATOM 4082 O O . LEU A 1 563 ? 69.953 17.540 -100.876 1.00 95.56 563 LEU A O 1
ATOM 4086 N N . THR A 1 564 ? 70.124 17.198 -98.663 1.00 94.62 564 THR A N 1
ATOM 4087 C CA . THR A 1 564 ? 71.439 17.843 -98.518 1.00 94.62 564 THR A CA 1
ATOM 4088 C C . THR A 1 564 ? 72.496 17.126 -99.358 1.00 94.62 564 THR A C 1
ATOM 4090 O O . THR A 1 564 ? 73.268 17.765 -100.076 1.00 94.62 564 THR A O 1
ATOM 4093 N N . SER A 1 565 ? 72.506 15.790 -99.320 1.00 94.44 565 SER A N 1
ATOM 4094 C CA . SER A 1 565 ? 73.398 14.962 -100.135 1.00 94.44 565 SER A CA 1
ATOM 4095 C C . SER A 1 565 ? 73.133 15.140 -101.634 1.00 94.44 565 SER A C 1
ATOM 4097 O O . SER A 1 565 ? 74.060 15.419 -102.395 1.00 94.44 565 SER A O 1
ATOM 4099 N N . THR A 1 566 ? 71.867 15.072 -102.054 1.00 94.44 566 THR A N 1
ATOM 4100 C CA . THR A 1 566 ? 71.456 15.262 -103.456 1.00 94.44 566 THR A CA 1
ATOM 4101 C C . THR A 1 566 ? 71.817 16.658 -103.960 1.00 94.44 566 THR A C 1
ATOM 4103 O O . THR A 1 566 ? 72.385 16.795 -105.040 1.00 94.44 566 THR A O 1
ATOM 4106 N N . GLY A 1 567 ? 71.549 17.697 -103.165 1.00 94.44 567 GLY A N 1
ATOM 4107 C CA . GLY A 1 567 ? 71.915 19.076 -103.478 1.00 94.44 567 GLY A CA 1
ATOM 4108 C C . GLY A 1 567 ? 73.426 19.250 -103.625 1.00 94.44 567 GLY A C 1
ATOM 4109 O O . GLY A 1 567 ? 73.880 19.870 -104.583 1.00 94.44 567 GLY A O 1
ATOM 4110 N N . SER A 1 568 ? 74.212 18.629 -102.740 1.00 92.44 568 SER A N 1
ATOM 4111 C CA . SER A 1 568 ? 75.678 18.630 -102.835 1.00 92.44 568 SER A CA 1
ATOM 4112 C C . SER A 1 568 ? 76.168 17.919 -104.102 1.00 92.44 568 SER A C 1
ATOM 4114 O O . SER A 1 568 ? 77.097 18.391 -104.756 1.00 92.44 568 SER A O 1
ATOM 4116 N N . ASN A 1 569 ? 75.524 16.811 -104.485 1.00 91.81 569 ASN A N 1
ATOM 4117 C CA . ASN A 1 569 ? 75.839 16.072 -105.708 1.00 91.81 569 ASN A CA 1
ATOM 4118 C C . ASN A 1 569 ? 75.531 16.895 -106.971 1.00 91.81 569 ASN A C 1
ATOM 4120 O O . ASN A 1 569 ? 76.398 17.045 -107.829 1.00 91.81 569 ASN A O 1
ATOM 4124 N N . LEU A 1 570 ? 74.342 17.500 -107.049 1.00 90.50 570 LEU A N 1
ATOM 4125 C CA . LEU A 1 570 ? 73.956 18.384 -108.153 1.00 90.50 570 LEU A CA 1
ATOM 4126 C C . LEU A 1 570 ? 74.876 19.604 -108.251 1.00 90.50 570 LEU A C 1
ATOM 4128 O O . LEU A 1 570 ? 75.297 19.964 -109.347 1.00 90.50 570 LEU A O 1
ATOM 4132 N N . GLN A 1 571 ? 75.243 20.216 -107.121 1.00 90.69 571 GLN A N 1
ATOM 4133 C CA . GLN A 1 571 ? 76.187 21.332 -107.104 1.00 90.69 571 GLN A CA 1
ATOM 4134 C C . GLN A 1 571 ? 77.550 20.921 -107.673 1.00 90.69 571 GLN A C 1
ATOM 4136 O O . GLN A 1 571 ? 78.127 21.671 -108.459 1.00 90.69 571 GLN A O 1
ATOM 4141 N N . ALA A 1 572 ? 78.046 19.728 -107.327 1.00 84.12 572 ALA A N 1
ATOM 4142 C CA . ALA A 1 572 ? 79.280 19.189 -107.893 1.00 84.12 572 ALA A CA 1
ATOM 4143 C C . ALA A 1 572 ? 79.165 18.957 -109.411 1.00 84.12 572 ALA A C 1
ATOM 4145 O O . ALA A 1 572 ? 80.074 19.327 -110.157 1.00 84.12 572 ALA A O 1
ATOM 4146 N N . GLN A 1 573 ? 78.037 18.415 -109.882 1.00 87.06 573 GLN A N 1
ATOM 4147 C CA . GLN A 1 573 ? 77.770 18.235 -111.314 1.00 87.06 573 GLN A CA 1
ATOM 4148 C C . GLN A 1 573 ? 77.724 19.573 -112.075 1.00 87.06 573 GLN A C 1
ATOM 4150 O O . GLN A 1 573 ? 78.346 19.691 -113.130 1.00 87.06 573 GLN A O 1
ATOM 4155 N N . VAL A 1 574 ? 77.054 20.600 -111.538 1.00 85.12 574 VAL A N 1
ATOM 4156 C CA . VAL A 1 574 ? 76.992 21.949 -112.141 1.00 85.12 574 VAL A CA 1
ATOM 4157 C C . VAL A 1 574 ? 78.379 22.584 -112.229 1.00 85.12 574 VAL A C 1
ATOM 4159 O O . VAL A 1 574 ? 78.743 23.114 -113.280 1.00 85.12 574 VAL A O 1
ATOM 4162 N N . THR A 1 575 ? 79.177 22.492 -111.160 1.00 77.56 575 THR A N 1
ATOM 4163 C CA . THR A 1 575 ? 80.562 22.983 -111.162 1.00 77.56 575 THR A CA 1
ATOM 4164 C C . THR A 1 575 ? 81.380 22.305 -112.264 1.00 77.56 575 THR A C 1
ATOM 4166 O O . THR A 1 575 ? 82.094 22.991 -112.993 1.00 77.56 575 THR A O 1
ATOM 4169 N N . SER A 1 576 ? 81.220 20.991 -112.460 1.00 77.75 576 SER A N 1
ATOM 4170 C CA . SER A 1 576 ? 81.886 20.256 -113.544 1.00 77.75 576 SER A CA 1
ATOM 4171 C C . SER A 1 576 ? 81.471 20.749 -114.937 1.00 77.75 576 SER A C 1
ATOM 4173 O O . SER A 1 576 ? 82.338 21.025 -115.761 1.00 77.75 576 SER A O 1
ATOM 4175 N N . LEU A 1 577 ? 80.169 20.920 -115.205 1.00 75.38 577 LEU A N 1
ATOM 4176 C CA . LEU A 1 577 ? 79.686 21.403 -116.510 1.00 75.38 577 LEU A CA 1
ATOM 4177 C C . LEU A 1 577 ? 80.202 22.810 -116.848 1.00 75.38 577 LEU A C 1
ATOM 4179 O O . LEU A 1 577 ? 80.502 23.086 -118.008 1.00 75.38 577 LEU A O 1
ATOM 4183 N N . SER A 1 578 ? 80.324 23.692 -115.851 1.00 67.75 578 SER A N 1
ATOM 4184 C CA . SER A 1 578 ? 80.819 25.061 -116.055 1.00 67.75 578 SER A CA 1
ATOM 4185 C C . SER A 1 578 ? 82.295 25.143 -116.474 1.00 67.75 578 SER A C 1
ATOM 4187 O O . SER A 1 578 ? 82.700 26.149 -117.049 1.00 67.75 578 SER A O 1
ATOM 4189 N N . GLY A 1 579 ? 83.092 24.095 -116.233 1.00 65.88 579 GLY A N 1
ATOM 4190 C CA . GLY A 1 579 ? 84.474 24.010 -116.724 1.00 65.88 579 GLY A CA 1
ATOM 4191 C C . GLY A 1 579 ? 84.579 23.581 -118.194 1.00 65.88 579 GLY A C 1
ATOM 4192 O O . GLY A 1 579 ? 85.457 24.046 -118.929 1.00 65.88 579 GLY A O 1
ATOM 4193 N N . ASP A 1 580 ? 83.656 22.734 -118.655 1.00 66.69 580 ASP A N 1
ATOM 4194 C CA . ASP A 1 580 ? 83.753 22.094 -119.970 1.00 66.69 580 ASP A CA 1
ATOM 4195 C C . ASP A 1 580 ? 82.912 22.778 -121.061 1.00 66.69 580 ASP A C 1
ATOM 4197 O O . ASP A 1 580 ? 83.351 22.820 -122.215 1.00 66.69 580 ASP A O 1
ATOM 4201 N N . ALA A 1 581 ? 81.766 23.379 -120.727 1.00 69.62 581 ALA A N 1
ATOM 4202 C CA . ALA A 1 581 ? 80.817 23.928 -121.700 1.00 69.62 581 ALA A CA 1
ATOM 4203 C C . ALA A 1 581 ? 81.047 25.413 -122.062 1.00 69.62 581 ALA A C 1
ATOM 4205 O O . ALA A 1 581 ? 81.420 26.224 -121.219 1.00 69.62 581 ALA A O 1
ATOM 4206 N N . VAL A 1 582 ? 80.737 25.781 -123.315 1.00 70.94 582 VAL A N 1
ATOM 4207 C CA . VAL A 1 582 ? 80.498 27.173 -123.749 1.00 70.94 582 VAL A CA 1
ATOM 4208 C C . VAL A 1 582 ? 78.983 27.381 -123.806 1.00 70.94 582 VAL A C 1
ATOM 4210 O O . VAL A 1 582 ? 78.281 26.652 -124.505 1.00 70.94 582 VAL A O 1
ATOM 4213 N N . LEU A 1 583 ? 78.458 28.332 -123.036 1.00 71.56 583 LEU A N 1
ATOM 4214 C CA . LEU A 1 583 ? 77.025 28.611 -122.916 1.00 71.56 583 LEU A CA 1
ATOM 4215 C C . LEU A 1 583 ? 76.485 29.349 -124.154 1.00 71.56 583 LEU A C 1
ATOM 4217 O O . LEU A 1 583 ? 77.234 29.922 -124.941 1.00 71.56 583 LEU A O 1
ATOM 4221 N N . LEU A 1 584 ? 75.163 29.362 -124.320 1.00 69.81 584 LEU A N 1
ATOM 4222 C CA . LEU A 1 584 ? 74.506 29.967 -125.488 1.00 69.81 584 LEU A CA 1
ATOM 4223 C C . LEU A 1 584 ? 74.187 31.466 -125.319 1.00 69.81 584 LEU A C 1
ATOM 4225 O O . LEU A 1 584 ? 73.688 32.087 -126.255 1.00 69.81 584 LEU A O 1
ATOM 4229 N N . ALA A 1 585 ? 74.428 32.056 -124.144 1.00 72.31 585 ALA A N 1
ATOM 4230 C CA . ALA A 1 585 ? 74.048 33.439 -123.859 1.00 72.31 585 ALA A CA 1
ATOM 4231 C C . ALA A 1 585 ? 75.058 34.159 -122.956 1.00 72.31 585 ALA A C 1
ATOM 4233 O O . ALA A 1 585 ? 75.646 33.558 -122.057 1.00 72.31 585 ALA A O 1
ATOM 4234 N N . GLY A 1 586 ? 75.199 35.470 -123.180 1.00 73.06 586 GLY A N 1
ATOM 4235 C CA . GLY A 1 586 ? 76.144 36.341 -122.479 1.00 73.06 586 GLY A CA 1
ATOM 4236 C C . GLY A 1 586 ? 77.558 36.308 -123.068 1.00 73.06 586 GLY A C 1
ATOM 4237 O O . GLY A 1 586 ? 77.956 35.349 -123.730 1.00 73.06 586 GLY A O 1
ATOM 4238 N N . ASN A 1 587 ? 78.326 37.372 -122.815 1.00 75.62 587 ASN A N 1
ATOM 4239 C CA . ASN A 1 587 ? 79.750 37.401 -123.144 1.00 75.62 587 ASN A CA 1
ATOM 4240 C C . ASN A 1 587 ? 80.477 36.374 -122.266 1.00 75.62 587 ASN A C 1
ATOM 4242 O O . ASN A 1 587 ? 80.335 36.407 -121.044 1.00 75.62 587 ASN A O 1
ATOM 4246 N N . GLN A 1 588 ? 81.258 35.483 -122.875 1.00 71.56 588 GLN A N 1
ATOM 4247 C CA . GLN A 1 588 ? 81.990 34.439 -122.160 1.00 71.56 588 GLN A CA 1
ATOM 4248 C C . GLN A 1 588 ? 83.483 34.514 -122.442 1.00 71.56 588 GLN A C 1
ATOM 4250 O O . GLN A 1 588 ? 83.904 34.612 -123.593 1.00 71.56 588 GLN A O 1
ATOM 4255 N N . THR A 1 589 ? 84.277 34.397 -121.379 1.00 76.12 589 THR A N 1
ATOM 4256 C CA . THR A 1 589 ? 85.708 34.117 -121.484 1.00 76.12 589 THR A CA 1
ATOM 4257 C C . THR A 1 589 ? 85.881 32.608 -121.583 1.00 76.12 589 THR A C 1
ATOM 4259 O O . THR A 1 589 ? 85.739 31.894 -120.592 1.00 76.12 589 THR A O 1
ATOM 4262 N N . VAL A 1 590 ? 86.164 32.118 -122.786 1.00 74.56 590 VAL A N 1
ATOM 4263 C CA . VAL A 1 590 ? 86.396 30.695 -123.043 1.00 74.56 590 VAL A CA 1
ATOM 4264 C C . VAL A 1 590 ? 87.882 30.400 -122.843 1.00 74.56 590 VAL A C 1
ATOM 4266 O O . VAL A 1 590 ? 88.713 30.847 -123.627 1.00 74.56 590 VAL A O 1
ATOM 4269 N N . ALA A 1 591 ? 88.219 29.677 -121.774 1.00 68.50 591 ALA A N 1
ATOM 4270 C CA . ALA A 1 591 ? 89.590 29.269 -121.476 1.00 68.50 591 ALA A CA 1
ATOM 4271 C C . ALA A 1 591 ? 89.871 27.827 -121.941 1.00 68.50 591 ALA A C 1
ATOM 4273 O O . ALA A 1 591 ? 88.979 26.975 -121.948 1.00 68.50 591 ALA A O 1
ATOM 4274 N N . GLY A 1 592 ? 91.133 27.552 -122.284 1.00 71.88 592 GLY A N 1
ATOM 4275 C CA . GLY A 1 592 ? 91.590 26.246 -122.767 1.00 71.88 592 GLY A CA 1
ATOM 4276 C C . GLY A 1 592 ? 91.208 25.945 -124.221 1.00 71.88 592 GLY A C 1
ATOM 4277 O O . GLY A 1 592 ? 90.576 26.751 -124.901 1.00 71.88 592 GLY A O 1
ATOM 4278 N N . ASN A 1 593 ? 91.602 24.762 -124.701 1.00 74.88 593 ASN A N 1
ATOM 4279 C CA . ASN A 1 593 ? 91.277 24.315 -126.056 1.00 74.88 593 ASN A CA 1
ATOM 4280 C C . ASN A 1 593 ? 89.798 23.927 -126.133 1.00 74.88 593 ASN A C 1
ATOM 4282 O O . ASN A 1 593 ? 89.353 23.047 -125.392 1.00 74.88 593 ASN A O 1
ATOM 4286 N N . LYS A 1 594 ? 89.050 24.542 -127.053 1.00 78.75 594 LYS A N 1
ATOM 4287 C CA . LYS A 1 594 ? 87.687 24.125 -127.398 1.00 78.75 594 LYS A CA 1
ATOM 4288 C C . LYS A 1 594 ? 87.633 23.695 -128.857 1.00 78.75 594 LYS A C 1
ATOM 4290 O O . LYS A 1 594 ? 88.174 24.363 -129.732 1.00 78.75 594 LYS A O 1
ATOM 4295 N N . THR A 1 595 ? 86.960 22.579 -129.098 1.00 76.38 595 THR A N 1
ATOM 4296 C CA . THR A 1 595 ? 86.746 22.024 -130.434 1.00 76.38 595 THR A CA 1
ATOM 4297 C C . THR A 1 595 ? 85.259 22.097 -130.751 1.00 76.38 595 THR A C 1
ATOM 4299 O O . THR A 1 595 ? 84.448 21.542 -130.010 1.00 76.38 595 THR A O 1
ATOM 4302 N N . PHE A 1 596 ? 84.903 22.773 -131.844 1.00 76.75 596 PHE A N 1
ATOM 4303 C CA . PHE A 1 596 ? 83.541 22.797 -132.376 1.00 76.75 596 PHE A CA 1
ATOM 4304 C C . PHE A 1 596 ? 83.451 21.782 -133.519 1.00 76.75 596 PHE A C 1
ATOM 4306 O O . PHE A 1 596 ? 84.254 21.820 -134.445 1.00 76.75 596 PHE A O 1
ATOM 4313 N N . SER A 1 597 ? 82.501 20.849 -133.440 1.00 78.19 597 SER A N 1
ATOM 4314 C CA . SER A 1 597 ? 82.305 19.791 -134.447 1.00 78.19 597 SER A CA 1
ATOM 4315 C C . SER A 1 597 ? 81.643 20.275 -135.740 1.00 78.19 597 SER A C 1
ATOM 4317 O O . SER A 1 597 ? 81.521 19.512 -136.694 1.00 78.19 597 SER A O 1
ATOM 4319 N N . ASN A 1 598 ? 81.166 21.516 -135.752 1.00 81.94 598 ASN A N 1
ATOM 4320 C CA . ASN A 1 598 ? 80.443 22.140 -136.848 1.00 81.94 598 ASN A CA 1
ATOM 4321 C C . ASN A 1 598 ? 81.010 23.536 -137.103 1.00 81.94 598 ASN A C 1
ATOM 4323 O O . ASN A 1 598 ? 81.752 24.070 -136.275 1.00 81.94 598 ASN A O 1
ATOM 4327 N N . ASP A 1 599 ? 80.615 24.121 -138.230 1.00 78.88 599 ASP A N 1
ATOM 4328 C CA . ASP A 1 599 ? 81.060 25.443 -138.651 1.00 78.88 599 ASP A CA 1
ATOM 4329 C C . ASP A 1 599 ? 80.837 26.498 -137.563 1.00 78.88 599 ASP A C 1
ATOM 4331 O O . ASP A 1 599 ? 79.754 26.627 -136.982 1.00 78.88 599 ASP A O 1
ATOM 4335 N N . VAL A 1 600 ? 81.874 27.296 -137.318 1.00 80.50 600 VAL A N 1
ATOM 4336 C CA . VAL A 1 600 ? 81.813 28.433 -136.402 1.00 80.50 600 VAL A CA 1
ATOM 4337 C C . VAL A 1 600 ? 81.455 29.677 -137.204 1.00 80.50 600 VAL A C 1
ATOM 4339 O O . VAL A 1 600 ? 82.222 30.130 -138.049 1.00 80.50 600 VAL A O 1
ATOM 4342 N N . THR A 1 601 ? 80.288 30.256 -136.922 1.00 78.44 601 THR A N 1
ATOM 4343 C CA . THR A 1 601 ? 79.887 31.552 -137.483 1.00 78.44 601 THR A CA 1
ATOM 4344 C C . THR A 1 601 ? 80.155 32.661 -136.470 1.00 78.44 601 THR A C 1
ATOM 4346 O O . THR A 1 601 ? 79.582 32.659 -135.381 1.00 78.44 601 THR A O 1
ATOM 4349 N N . VAL A 1 602 ? 80.984 33.640 -136.838 1.00 80.69 602 VAL A N 1
ATOM 4350 C CA . VAL A 1 602 ? 81.230 34.851 -136.040 1.00 80.69 602 VAL A CA 1
ATOM 4351 C C . VAL A 1 602 ? 80.465 36.008 -136.681 1.00 80.69 602 VAL A C 1
ATOM 4353 O O . VAL A 1 602 ? 80.786 36.436 -137.782 1.00 80.69 602 VAL A O 1
ATOM 4356 N N . LEU A 1 603 ? 79.419 36.497 -136.010 1.00 77.31 603 LEU A N 1
ATOM 4357 C CA . LEU A 1 603 ? 78.531 37.548 -136.540 1.00 77.31 603 LEU A CA 1
ATOM 4358 C C . LEU A 1 603 ? 79.056 38.982 -136.311 1.00 77.31 603 LEU A C 1
ATOM 4360 O O . LEU A 1 603 ? 78.417 39.943 -136.730 1.00 77.31 603 LEU A O 1
ATOM 4364 N N . GLY A 1 604 ? 80.199 39.130 -135.634 1.00 79.19 604 GLY A N 1
ATOM 4365 C CA . GLY A 1 604 ? 80.872 40.405 -135.372 1.00 79.19 604 GLY A CA 1
ATOM 4366 C C . GLY A 1 604 ? 82.313 40.415 -135.886 1.00 79.19 604 GLY A C 1
ATOM 4367 O O . GLY A 1 604 ? 82.705 39.566 -136.681 1.00 79.19 604 GLY A O 1
ATOM 4368 N N . GLY A 1 605 ? 83.115 41.370 -135.411 1.00 76.94 605 GLY A N 1
ATOM 4369 C CA . GLY A 1 605 ? 84.539 41.416 -135.741 1.00 76.94 605 GLY A CA 1
ATOM 4370 C C . GLY A 1 605 ? 85.279 40.198 -135.187 1.00 76.94 605 GLY A C 1
ATOM 4371 O O . GLY A 1 605 ? 85.207 39.921 -133.990 1.00 76.94 605 GLY A O 1
ATOM 4372 N N . LEU A 1 606 ? 86.007 39.494 -136.052 1.00 80.75 606 LEU A N 1
ATOM 4373 C CA . LEU A 1 606 ? 86.983 38.491 -135.646 1.00 80.75 606 LEU A CA 1
ATOM 4374 C C . LEU A 1 606 ? 88.354 39.170 -135.564 1.00 80.75 606 LEU A C 1
ATOM 4376 O O . LEU A 1 606 ? 88.908 39.563 -136.586 1.00 80.75 606 LEU A O 1
ATOM 4380 N N . SER A 1 607 ? 88.882 39.325 -134.348 1.00 78.06 607 SER A N 1
ATOM 4381 C CA . SER A 1 607 ? 90.263 39.757 -134.118 1.00 78.06 607 SER A CA 1
ATOM 4382 C C . SER A 1 607 ? 91.052 38.581 -133.559 1.00 78.06 607 SER A C 1
ATOM 4384 O O . SER A 1 607 ? 90.742 38.082 -132.476 1.00 78.06 607 SER A O 1
ATOM 4386 N N . VAL A 1 608 ? 92.043 38.117 -134.317 1.00 79.81 608 VAL A N 1
ATOM 4387 C CA . VAL A 1 608 ? 92.964 37.053 -133.911 1.00 79.81 608 VAL A CA 1
ATOM 4388 C C . VAL A 1 608 ? 94.318 37.711 -133.692 1.00 79.81 608 VAL A C 1
ATOM 4390 O O . VAL A 1 608 ? 94.913 38.235 -134.624 1.00 79.81 608 VAL A O 1
ATOM 4393 N N . SER A 1 609 ? 94.800 37.730 -132.449 1.00 73.19 609 SER A N 1
ATOM 4394 C CA . SER A 1 609 ? 96.077 38.369 -132.093 1.00 73.19 609 SER A CA 1
ATOM 4395 C C . SER A 1 609 ? 97.299 37.465 -132.320 1.00 73.19 609 SER A C 1
ATOM 4397 O O . SER A 1 609 ? 98.361 37.713 -131.757 1.00 73.19 609 SER A O 1
ATOM 4399 N N . GLY A 1 610 ? 97.136 36.387 -133.082 1.00 76.44 610 GLY A N 1
ATOM 4400 C CA . GLY A 1 610 ? 98.163 35.409 -133.426 1.00 76.44 610 GLY A CA 1
ATOM 4401 C C . GLY A 1 610 ? 97.902 34.858 -134.824 1.00 76.44 610 GLY A C 1
ATOM 4402 O O . GLY A 1 610 ? 97.133 35.447 -135.583 1.00 76.44 610 GLY A O 1
ATOM 4403 N N . ASP A 1 611 ? 98.519 33.728 -135.151 1.00 74.75 611 ASP A N 1
ATOM 4404 C CA . ASP A 1 611 ? 98.411 33.147 -136.488 1.00 74.75 611 ASP A CA 1
ATOM 4405 C C . ASP A 1 611 ? 96.960 32.773 -136.824 1.00 74.75 611 ASP A C 1
ATOM 4407 O O . ASP A 1 611 ? 96.276 32.080 -136.064 1.00 74.75 611 ASP A O 1
ATOM 4411 N N . PHE A 1 612 ? 96.492 33.241 -137.983 1.00 77.19 612 PHE A N 1
ATOM 4412 C CA . PHE A 1 612 ? 95.181 32.907 -138.523 1.00 77.19 612 PHE A CA 1
ATOM 4413 C C . PHE A 1 612 ? 95.344 31.988 -139.734 1.00 77.19 612 PHE A C 1
ATOM 4415 O O . PHE A 1 612 ? 95.679 32.430 -140.831 1.00 77.19 612 PHE A O 1
ATOM 4422 N N . THR A 1 613 ? 95.117 30.693 -139.522 1.00 67.12 613 THR A N 1
ATOM 4423 C CA . THR A 1 613 ? 95.120 29.674 -140.578 1.00 67.12 613 THR A CA 1
ATOM 4424 C C . THR A 1 613 ? 93.679 29.315 -140.931 1.00 67.12 613 THR A C 1
ATOM 4426 O O . THR A 1 613 ? 92.918 28.877 -140.068 1.00 67.12 613 THR A O 1
ATOM 4429 N N . LEU A 1 614 ? 93.293 29.515 -142.194 1.00 70.12 614 LEU A N 1
ATOM 4430 C CA . LEU A 1 614 ? 91.990 29.125 -142.731 1.00 70.12 614 LEU A CA 1
ATOM 4431 C C . LEU A 1 614 ? 92.152 27.887 -143.612 1.00 70.12 614 LEU A C 1
ATOM 4433 O O . LEU A 1 614 ? 92.719 28.004 -144.690 1.00 70.12 614 LEU A O 1
ATOM 4437 N N . GLY A 1 615 ? 91.586 26.768 -143.155 1.00 63.50 615 GLY A N 1
ATOM 4438 C CA . GLY A 1 615 ? 91.438 25.522 -143.911 1.00 63.50 615 GLY A CA 1
ATOM 4439 C C . GLY A 1 615 ? 92.620 24.544 -143.810 1.00 63.50 615 GLY A C 1
ATOM 4440 O O . GLY A 1 615 ? 93.373 24.569 -142.833 1.00 63.50 615 GLY A O 1
ATOM 4441 N N . ASP A 1 616 ? 92.686 23.597 -144.749 1.00 62.78 616 ASP A N 1
ATOM 4442 C CA . ASP A 1 616 ? 93.699 22.542 -144.818 1.00 62.78 616 ASP A CA 1
ATOM 4443 C C . ASP A 1 616 ? 94.587 22.716 -146.048 1.00 62.78 616 ASP A C 1
ATOM 4445 O O . ASP A 1 616 ? 94.185 23.301 -147.045 1.00 62.78 616 ASP A O 1
ATOM 4449 N N . ALA A 1 617 ? 95.779 22.117 -146.016 1.00 63.69 617 ALA A N 1
ATOM 4450 C CA . ALA A 1 617 ? 96.804 22.295 -147.046 1.00 63.69 617 ALA A CA 1
ATOM 4451 C C . ALA A 1 617 ? 96.380 21.949 -148.495 1.00 63.69 617 ALA A C 1
ATOM 4453 O O . ALA A 1 617 ? 97.201 22.072 -149.404 1.00 63.69 617 ALA A O 1
ATOM 4454 N N . THR A 1 618 ? 95.157 21.462 -148.732 1.00 57.00 618 THR A N 1
ATOM 4455 C CA . THR A 1 618 ? 94.698 20.955 -150.025 1.00 57.00 618 THR A CA 1
ATOM 4456 C C . THR A 1 618 ? 93.431 21.605 -150.586 1.00 57.00 618 THR A C 1
ATOM 4458 O O . THR A 1 618 ? 93.172 21.418 -151.775 1.00 57.00 618 THR A O 1
ATOM 4461 N N . THR A 1 619 ? 92.640 22.364 -149.814 1.00 65.81 619 THR A N 1
ATOM 4462 C CA . THR A 1 619 ? 91.329 22.875 -150.290 1.00 65.81 619 THR A CA 1
ATOM 4463 C C . THR A 1 619 ? 91.002 24.331 -149.929 1.00 65.81 619 THR A C 1
ATOM 4465 O O . THR A 1 619 ? 89.850 24.762 -150.051 1.00 65.81 619 THR A O 1
ATOM 4468 N N . ASP A 1 620 ? 92.008 25.120 -149.553 1.00 68.12 620 ASP A N 1
ATOM 4469 C CA . ASP A 1 620 ? 91.807 26.481 -149.052 1.00 68.12 620 ASP A CA 1
ATOM 4470 C C . ASP A 1 620 ? 91.202 27.440 -150.082 1.00 68.12 620 ASP A C 1
ATOM 4472 O O . ASP A 1 620 ? 91.684 27.598 -151.206 1.00 68.12 620 ASP A O 1
ATOM 4476 N N . ARG A 1 621 ? 90.133 28.135 -149.673 1.00 67.62 621 ARG A N 1
ATOM 4477 C CA . ARG A 1 621 ? 89.468 29.152 -150.492 1.00 67.62 621 ARG A CA 1
ATOM 4478 C C . ARG A 1 621 ? 89.024 30.337 -149.646 1.00 67.62 621 ARG A C 1
ATOM 4480 O O . ARG A 1 621 ? 88.065 30.242 -148.882 1.00 67.62 621 ARG A O 1
ATOM 4487 N N . ILE A 1 622 ? 89.649 31.492 -149.862 1.00 75.00 622 ILE A N 1
ATOM 4488 C CA . ILE A 1 622 ? 89.167 32.771 -149.332 1.00 75.00 622 ILE A CA 1
ATOM 4489 C C . ILE A 1 622 ? 88.132 33.329 -150.313 1.00 75.00 622 ILE A C 1
ATOM 4491 O O . ILE A 1 6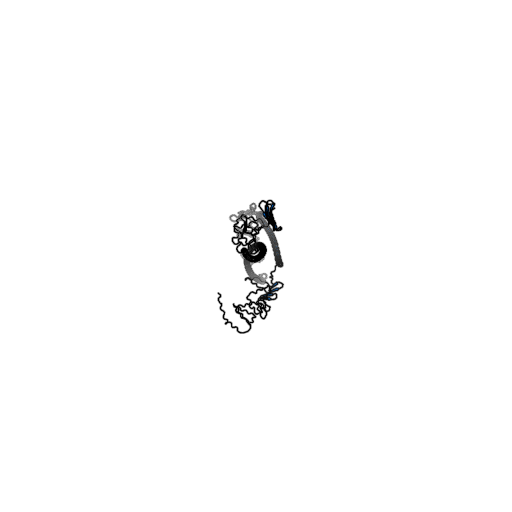22 ? 88.415 33.533 -151.489 1.00 75.00 622 ILE A O 1
ATOM 4495 N N . THR A 1 623 ? 86.903 33.550 -149.839 1.00 69.94 623 THR A N 1
ATOM 4496 C CA . THR A 1 623 ? 85.856 34.241 -150.611 1.00 69.94 623 THR A CA 1
ATOM 4497 C C . THR A 1 623 ? 85.498 35.534 -149.908 1.00 69.94 623 THR A C 1
ATOM 4499 O O . THR A 1 623 ? 84.746 35.516 -148.934 1.00 69.94 623 THR A O 1
ATOM 4502 N N . THR A 1 624 ? 86.004 36.660 -150.396 1.00 73.06 624 THR A N 1
ATOM 4503 C CA . THR A 1 624 ? 85.529 37.974 -149.965 1.00 73.06 624 THR A CA 1
ATOM 4504 C C . THR A 1 624 ? 84.344 38.372 -150.844 1.00 73.06 624 THR A C 1
ATOM 4506 O O . THR A 1 624 ? 84.364 38.212 -152.061 1.00 73.06 624 THR A O 1
ATOM 4509 N N . ARG A 1 625 ? 83.252 38.845 -150.231 1.00 71.56 625 ARG A N 1
ATOM 4510 C CA . ARG A 1 625 ? 82.074 39.358 -150.966 1.00 71.56 625 ARG A CA 1
ATOM 4511 C C . ARG A 1 625 ? 82.217 40.827 -151.382 1.00 71.56 625 ARG A C 1
ATOM 4513 O O . ARG A 1 625 ? 81.283 41.391 -151.941 1.00 71.56 625 ARG A O 1
ATOM 4520 N N . GLY A 1 626 ? 83.360 41.424 -151.077 1.00 74.25 626 GLY A N 1
ATOM 4521 C CA . GLY A 1 626 ? 83.763 42.762 -151.473 1.00 74.25 626 GLY A CA 1
ATOM 4522 C C . GLY A 1 626 ? 85.269 42.775 -151.690 1.00 74.25 626 GLY A C 1
ATOM 4523 O O . GLY A 1 626 ? 85.872 41.719 -151.913 1.00 74.25 626 GLY A O 1
ATOM 4524 N N . ASP A 1 627 ? 85.855 43.957 -151.584 1.00 72.38 627 ASP A N 1
ATOM 4525 C CA . ASP A 1 627 ? 87.266 44.162 -151.878 1.00 72.38 627 ASP A CA 1
ATOM 4526 C C . ASP A 1 627 ? 88.157 43.323 -150.958 1.00 72.38 627 ASP A C 1
ATOM 4528 O O . ASP A 1 627 ? 87.965 43.259 -149.740 1.00 72.38 627 ASP A O 1
ATOM 4532 N N . LEU A 1 628 ? 89.144 42.668 -151.564 1.00 81.56 628 LEU A N 1
ATOM 4533 C CA . LEU A 1 628 ? 90.292 42.145 -150.844 1.00 81.56 628 LEU A CA 1
ATOM 4534 C C . LEU A 1 628 ? 91.343 43.258 -150.815 1.00 81.56 628 LEU A C 1
ATOM 4536 O O . LEU A 1 628 ? 91.964 43.541 -151.836 1.00 81.56 628 LEU A O 1
ATOM 4540 N N . TYR A 1 629 ? 91.508 43.901 -149.658 1.00 72.88 629 TYR A N 1
ATOM 4541 C CA . TYR A 1 629 ? 92.554 44.897 -149.437 1.00 72.88 629 TYR A CA 1
ATOM 4542 C C . TYR A 1 629 ? 93.743 44.229 -148.744 1.00 72.88 629 TYR A C 1
ATOM 4544 O O . TYR A 1 629 ? 93.626 43.775 -147.605 1.00 72.88 629 TYR A O 1
ATOM 4552 N N . VAL A 1 630 ? 94.867 44.139 -149.452 1.00 78.06 630 VAL A N 1
ATOM 4553 C CA . VAL A 1 630 ? 96.156 43.698 -148.909 1.00 78.06 630 VAL A CA 1
ATOM 4554 C C . VAL A 1 630 ? 97.022 44.949 -148.809 1.00 78.06 630 VAL A C 1
ATOM 4556 O O . VAL A 1 630 ? 97.236 45.619 -149.813 1.00 78.06 630 VAL A O 1
ATOM 4559 N N . GLU A 1 631 ? 97.439 45.311 -147.593 1.00 73.31 631 GLU A N 1
ATOM 4560 C CA . GLU A 1 631 ? 98.192 46.554 -147.337 1.00 73.31 631 GLU A CA 1
ATOM 4561 C C . GLU A 1 631 ? 99.649 46.506 -147.814 1.00 73.31 631 GLU A C 1
ATOM 4563 O O . GLU A 1 631 ? 100.275 47.554 -147.950 1.00 73.31 631 GLU A O 1
ATOM 4568 N N . ASP A 1 632 ? 100.173 45.310 -148.066 1.00 75.31 632 ASP A N 1
ATOM 4569 C CA . ASP A 1 632 ? 101.560 45.069 -148.466 1.00 75.31 632 ASP A CA 1
ATOM 4570 C C . ASP A 1 632 ? 101.593 44.184 -149.730 1.00 75.31 632 ASP A C 1
ATOM 4572 O O . ASP A 1 632 ? 100.661 44.208 -150.539 1.00 75.31 632 ASP A O 1
ATOM 4576 N N . ASP A 1 633 ? 102.636 43.384 -149.923 1.00 75.06 633 ASP A N 1
ATOM 4577 C CA . ASP A 1 633 ? 102.776 42.555 -151.119 1.00 75.06 633 ASP A CA 1
ATOM 4578 C C . ASP A 1 633 ? 101.750 41.407 -151.215 1.00 75.06 633 ASP A C 1
ATOM 4580 O O . ASP A 1 633 ? 101.594 40.578 -150.313 1.00 75.06 633 ASP A O 1
ATOM 4584 N N . ALA A 1 634 ? 101.107 41.297 -152.382 1.00 77.94 634 ALA A N 1
ATOM 4585 C CA . ALA A 1 634 ? 100.347 40.119 -152.790 1.00 77.94 634 ALA A CA 1
ATOM 4586 C C . ALA A 1 634 ? 101.151 39.312 -153.821 1.00 77.94 634 ALA A C 1
ATOM 4588 O O . ALA A 1 634 ? 101.398 39.774 -154.935 1.00 77.94 634 ALA A O 1
ATOM 4589 N N . VAL A 1 635 ? 101.541 38.086 -153.463 1.00 74.62 635 VAL A N 1
ATOM 4590 C CA . VAL A 1 635 ? 102.278 37.179 -154.355 1.00 74.62 635 VAL A CA 1
ATOM 4591 C C . VAL A 1 635 ? 101.353 36.064 -154.837 1.00 74.62 635 VAL A C 1
ATOM 4593 O O . VAL A 1 635 ? 100.938 35.211 -154.053 1.00 74.62 635 VAL A O 1
ATOM 4596 N N . PHE A 1 636 ? 101.070 36.037 -156.142 1.00 78.75 636 PHE A N 1
ATOM 4597 C CA . PHE A 1 636 ? 100.403 34.918 -156.813 1.00 78.75 636 PHE A CA 1
ATOM 4598 C C . PHE A 1 636 ? 101.458 34.110 -157.571 1.00 78.75 636 PHE A C 1
ATOM 4600 O O . PHE A 1 636 ? 102.063 34.614 -158.513 1.00 78.75 636 PHE A O 1
ATOM 4607 N N . GLN A 1 637 ? 101.722 32.875 -157.136 1.00 73.31 637 GLN A N 1
ATOM 4608 C CA . GLN A 1 637 ? 102.772 32.038 -157.740 1.00 73.31 637 GLN A CA 1
ATOM 4609 C C . GLN A 1 637 ? 102.351 31.375 -159.063 1.00 73.31 637 GLN A C 1
ATOM 4611 O O . GLN A 1 637 ? 103.211 30.903 -159.803 1.00 73.31 637 GLN A O 1
ATOM 4616 N N . ASP A 1 638 ? 101.054 31.389 -159.377 1.00 73.12 638 ASP A N 1
ATOM 4617 C CA . ASP A 1 638 ? 100.472 30.788 -160.579 1.00 73.12 638 ASP A CA 1
ATOM 4618 C C . ASP A 1 638 ? 99.839 31.845 -161.505 1.00 73.12 638 ASP A C 1
ATOM 4620 O O . ASP A 1 638 ? 99.774 33.033 -161.186 1.00 73.12 638 ASP A O 1
ATOM 4624 N N . ALA A 1 639 ? 99.368 31.411 -162.680 1.00 73.06 639 ALA A N 1
ATOM 4625 C CA . ALA A 1 639 ? 98.799 32.286 -163.702 1.00 73.06 639 ALA A CA 1
ATOM 4626 C C . ALA A 1 639 ? 97.621 33.132 -163.183 1.00 73.06 639 ALA A C 1
ATOM 4628 O O . ALA A 1 639 ? 96.642 32.613 -162.644 1.00 73.06 639 ALA A O 1
ATOM 4629 N N . ILE A 1 640 ? 97.676 34.439 -163.446 1.00 79.44 640 ILE A N 1
ATOM 4630 C CA . ILE A 1 640 ? 96.586 35.368 -163.146 1.00 79.44 640 ILE A CA 1
ATOM 4631 C C . ILE A 1 640 ? 95.605 35.3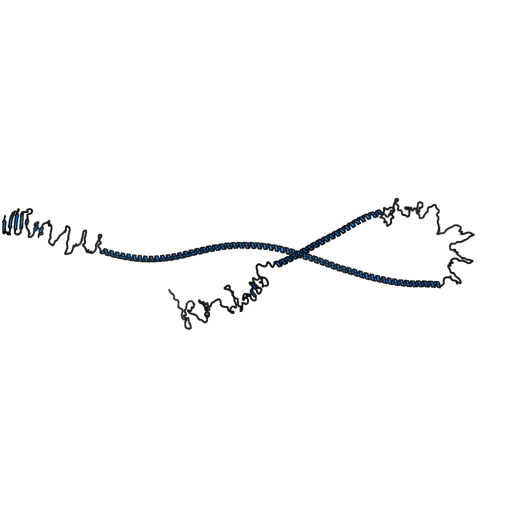62 -164.324 1.00 79.44 640 ILE A C 1
ATOM 4633 O O . ILE A 1 640 ? 95.947 35.774 -165.430 1.00 79.44 640 ILE A O 1
ATOM 4637 N N . THR A 1 641 ? 94.374 34.901 -164.088 1.00 74.94 641 THR A N 1
ATOM 4638 C CA . THR A 1 641 ? 93.274 34.992 -165.063 1.00 74.94 641 THR A CA 1
ATOM 4639 C C . THR A 1 641 ? 92.319 36.104 -164.644 1.00 74.94 641 THR A C 1
ATOM 4641 O O . THR A 1 641 ? 91.656 35.989 -163.615 1.00 74.94 641 THR A O 1
ATOM 4644 N N . VAL A 1 642 ? 92.219 37.163 -165.450 1.00 81.00 642 VAL A N 1
ATOM 4645 C CA . VAL A 1 642 ? 91.228 38.234 -165.270 1.00 81.00 642 VAL A CA 1
ATOM 4646 C C . VAL A 1 642 ? 90.114 38.019 -166.293 1.00 81.00 642 VAL A C 1
ATOM 4648 O O . VAL A 1 642 ? 90.361 38.036 -167.493 1.00 81.00 642 VAL A O 1
ATOM 4651 N N . THR A 1 643 ? 88.894 37.754 -165.825 1.00 76.00 643 THR A N 1
ATOM 4652 C CA . THR A 1 643 ? 87.732 37.473 -166.691 1.00 76.00 643 THR A CA 1
ATOM 4653 C C . THR A 1 643 ? 86.920 38.721 -167.056 1.00 76.00 643 THR A C 1
ATOM 4655 O O . THR A 1 643 ? 86.022 38.629 -167.890 1.00 76.00 643 THR A O 1
ATOM 4658 N N . GLY A 1 644 ? 87.223 39.868 -166.440 1.00 77.94 644 GLY A N 1
ATOM 4659 C CA . GLY A 1 644 ? 86.673 41.188 -166.769 1.00 77.94 644 GLY A CA 1
ATOM 4660 C C . GLY A 1 644 ? 87.739 42.142 -167.317 1.00 77.94 644 GLY A C 1
ATOM 4661 O O . GLY A 1 644 ? 88.810 41.706 -167.736 1.00 77.94 644 GLY A O 1
ATOM 4662 N N . ASP A 1 645 ? 87.460 43.445 -167.285 1.00 73.06 645 ASP A N 1
ATOM 4663 C CA . ASP A 1 645 ? 88.413 44.460 -167.739 1.00 73.06 645 ASP A CA 1
ATOM 4664 C C . ASP A 1 645 ? 89.607 44.558 -166.780 1.00 73.06 645 ASP A C 1
ATOM 4666 O O . ASP A 1 645 ? 89.445 44.740 -165.571 1.00 73.06 645 ASP A O 1
ATOM 4670 N N . ALA A 1 646 ? 90.819 44.468 -167.329 1.00 80.00 646 ALA A N 1
ATOM 4671 C CA . ALA A 1 646 ? 92.042 44.761 -166.597 1.00 80.00 646 ALA A CA 1
ATOM 4672 C C . ALA A 1 646 ? 92.450 46.218 -166.854 1.00 80.00 646 ALA A C 1
ATOM 4674 O O . ALA A 1 646 ? 92.805 46.581 -167.976 1.00 80.00 646 ALA A O 1
ATOM 4675 N N . TYR A 1 647 ? 92.404 47.051 -165.811 1.00 77.94 647 TYR A N 1
ATOM 4676 C CA . TYR A 1 647 ? 92.939 48.411 -165.836 1.00 77.94 647 TYR A CA 1
ATOM 4677 C C . TYR A 1 647 ? 94.215 48.471 -165.002 1.00 77.94 647 TYR A C 1
ATOM 4679 O O . TYR A 1 647 ? 94.183 48.288 -163.784 1.00 77.94 647 TYR A O 1
ATOM 4687 N N . PHE A 1 648 ? 95.332 48.760 -165.660 1.00 80.44 648 PHE A N 1
ATOM 4688 C CA . PHE A 1 648 ? 96.597 49.039 -164.999 1.00 80.44 648 PHE A CA 1
ATOM 4689 C C . PHE A 1 648 ? 96.803 50.552 -165.004 1.00 80.44 648 PHE A C 1
ATOM 4691 O O . PHE A 1 648 ? 96.826 51.180 -166.059 1.00 80.44 648 PHE A O 1
ATOM 4698 N N . ALA A 1 649 ? 96.887 51.148 -163.813 1.00 78.38 649 ALA A N 1
ATOM 4699 C CA . ALA A 1 649 ? 97.031 52.597 -163.669 1.00 78.38 649 ALA A CA 1
ATOM 4700 C C . ALA A 1 649 ? 98.434 53.109 -164.051 1.00 78.38 649 ALA A C 1
ATOM 4702 O O . ALA A 1 649 ? 98.600 54.308 -164.262 1.00 78.38 649 ALA A O 1
ATOM 4703 N N . GLY A 1 650 ? 99.426 52.217 -164.105 1.00 79.44 650 GLY A N 1
ATOM 4704 C CA . GLY A 1 650 ? 100.794 52.498 -164.538 1.00 79.44 650 GLY A CA 1
ATOM 4705 C C . GLY A 1 650 ? 101.186 51.666 -165.757 1.00 79.44 650 GLY A C 1
ATOM 4706 O O . GLY A 1 650 ? 100.374 50.904 -166.283 1.00 79.44 650 GLY A O 1
ATOM 4707 N N . ASP A 1 651 ? 102.437 51.814 -166.185 1.00 82.00 651 ASP A N 1
ATOM 4708 C CA . ASP A 1 651 ? 102.958 51.141 -167.373 1.00 82.00 651 ASP A CA 1
ATOM 4709 C C . ASP A 1 651 ? 102.901 49.613 -167.232 1.00 82.00 651 ASP A C 1
ATOM 4711 O O . ASP A 1 651 ? 103.240 49.044 -166.188 1.00 82.00 651 ASP A O 1
ATOM 4715 N N . VAL A 1 652 ? 102.476 48.936 -168.299 1.00 83.56 652 VAL A N 1
ATOM 4716 C CA . VAL A 1 652 ? 102.381 47.475 -168.330 1.00 83.56 652 VAL A CA 1
ATOM 4717 C C . VAL A 1 652 ? 103.660 46.917 -168.935 1.00 83.56 652 VAL A C 1
ATOM 4719 O O . VAL A 1 652 ? 103.858 46.942 -170.150 1.00 83.56 652 VAL A O 1
ATOM 4722 N N . GLY A 1 653 ? 104.524 46.395 -168.069 1.00 82.62 653 GLY A N 1
ATOM 4723 C CA . GLY A 1 653 ? 105.701 45.636 -168.470 1.00 82.62 653 GLY A CA 1
ATOM 4724 C C . GLY A 1 653 ? 105.365 44.164 -168.653 1.00 82.62 653 GLY A C 1
ATOM 4725 O O . GLY A 1 653 ? 105.025 43.474 -167.692 1.00 82.62 653 GLY A O 1
ATOM 4726 N N . ILE A 1 654 ? 105.489 43.655 -169.877 1.00 83.00 654 ILE A N 1
ATOM 4727 C CA . ILE A 1 654 ? 105.419 42.216 -170.144 1.00 83.00 654 ILE A CA 1
ATOM 4728 C C . ILE A 1 654 ? 106.845 41.716 -170.381 1.00 83.00 654 ILE A C 1
ATOM 4730 O O . ILE A 1 654 ? 107.453 41.991 -171.414 1.00 83.00 654 ILE A O 1
ATOM 4734 N N . GLY A 1 655 ? 107.392 40.998 -169.394 1.00 80.00 655 GLY A N 1
ATOM 4735 C CA . GLY A 1 655 ? 108.777 40.503 -169.413 1.00 80.00 655 GLY A CA 1
ATOM 4736 C C . GLY A 1 655 ? 109.838 41.520 -168.966 1.00 80.00 655 GLY A C 1
ATOM 4737 O O . GLY A 1 655 ? 111.028 41.225 -169.047 1.00 80.00 655 GLY A O 1
ATOM 4738 N N . THR A 1 656 ? 109.427 42.692 -168.474 1.00 73.94 656 THR A N 1
ATOM 4739 C CA . THR A 1 656 ? 110.289 43.732 -167.891 1.00 73.94 656 THR A CA 1
ATOM 4740 C C . THR A 1 656 ? 109.578 44.407 -166.721 1.00 73.94 656 THR A C 1
ATOM 4742 O O . THR A 1 656 ? 108.353 44.499 -166.705 1.00 73.94 656 THR A O 1
ATOM 4745 N N . ASN A 1 657 ? 110.352 44.904 -165.758 1.00 75.75 657 ASN A N 1
ATOM 4746 C CA . ASN A 1 657 ? 109.840 45.631 -164.592 1.00 75.75 657 ASN A CA 1
ATOM 4747 C C . ASN A 1 657 ? 110.026 47.151 -164.756 1.00 75.75 657 ASN A C 1
ATOM 4749 O O . ASN A 1 657 ? 109.665 47.921 -163.870 1.00 75.75 657 ASN A O 1
ATOM 4753 N N . THR A 1 658 ? 110.627 47.576 -165.871 1.00 81.56 658 THR A N 1
ATOM 4754 C CA . THR A 1 658 ? 110.891 48.974 -166.229 1.00 81.56 658 THR A CA 1
ATOM 4755 C C . THR A 1 658 ? 110.511 49.174 -167.696 1.00 81.56 658 THR A C 1
ATOM 4757 O O . THR A 1 658 ? 111.365 48.992 -168.564 1.00 81.56 658 THR A O 1
ATOM 4760 N N . PRO A 1 659 ? 109.230 49.446 -167.988 1.00 83.75 659 PRO A N 1
ATOM 4761 C CA . PRO A 1 659 ? 108.749 49.632 -169.353 1.00 83.75 659 PRO A CA 1
ATOM 4762 C C . PRO A 1 659 ? 109.321 50.913 -169.975 1.00 83.75 659 PRO A C 1
ATOM 4764 O O . PRO A 1 659 ? 109.249 51.974 -169.357 1.00 83.75 659 PRO A O 1
ATOM 4767 N N . ASP A 1 660 ? 109.850 50.839 -171.198 1.00 81.94 660 ASP A N 1
ATOM 4768 C CA . ASP A 1 660 ? 110.288 52.032 -171.948 1.00 81.94 660 ASP A CA 1
ATOM 4769 C C . ASP A 1 660 ? 109.099 52.803 -172.558 1.00 81.94 660 ASP A C 1
ATOM 4771 O O . ASP A 1 660 ? 109.168 54.013 -172.795 1.00 81.94 660 ASP A O 1
ATOM 4775 N N . TYR A 1 661 ? 107.990 52.102 -172.802 1.00 82.38 661 TYR A N 1
ATOM 4776 C CA . TYR A 1 661 ? 106.729 52.640 -173.308 1.00 82.38 661 TYR A CA 1
ATOM 4777 C C . TYR A 1 661 ? 105.561 52.130 -172.454 1.00 82.38 661 TYR A C 1
ATOM 4779 O O . TYR A 1 661 ? 105.672 51.103 -171.792 1.00 82.38 661 TYR A O 1
ATOM 4787 N N . ALA A 1 662 ? 104.413 52.816 -172.515 1.00 78.12 662 ALA A N 1
ATOM 4788 C CA . ALA A 1 662 ? 103.227 52.491 -171.706 1.00 78.12 662 ALA A CA 1
ATOM 4789 C C . ALA A 1 662 ? 102.759 51.026 -171.830 1.00 78.12 662 ALA A C 1
ATOM 4791 O O . ALA A 1 662 ? 102.245 50.442 -170.876 1.00 78.12 662 ALA A O 1
ATOM 4792 N N . LEU A 1 663 ? 102.965 50.430 -173.007 1.00 83.69 663 LEU A N 1
ATOM 4793 C CA . LEU A 1 663 ? 103.040 48.987 -173.172 1.00 83.69 663 LEU A CA 1
ATOM 4794 C C . LEU A 1 663 ? 104.431 48.670 -173.708 1.00 83.69 663 LEU A C 1
ATOM 4796 O O . LEU A 1 663 ? 104.732 48.984 -174.862 1.00 83.69 663 LEU A O 1
ATOM 4800 N N . ASP A 1 664 ? 105.247 48.042 -172.873 1.00 81.00 664 ASP A N 1
ATOM 4801 C CA . ASP A 1 664 ? 106.549 47.534 -173.273 1.00 81.00 664 ASP A CA 1
ATOM 4802 C C . ASP A 1 664 ? 106.541 46.014 -173.191 1.00 81.00 664 ASP A C 1
ATOM 4804 O O . ASP A 1 664 ? 106.279 45.407 -172.145 1.00 81.00 664 ASP A O 1
ATOM 4808 N N . VAL A 1 665 ? 106.809 45.399 -174.334 1.00 85.06 665 VAL A N 1
ATOM 4809 C CA . VAL A 1 665 ? 106.958 43.957 -174.445 1.00 85.06 665 VAL A CA 1
ATOM 4810 C C . VAL A 1 665 ? 108.429 43.702 -174.719 1.00 85.06 665 VAL A C 1
ATOM 4812 O O . VAL A 1 665 ? 108.887 43.797 -175.860 1.00 85.06 665 VAL A O 1
ATOM 4815 N N . ALA A 1 666 ? 109.167 43.341 -173.670 1.00 80.50 666 ALA A N 1
ATOM 4816 C CA . ALA A 1 666 ? 110.561 42.931 -173.774 1.00 80.50 666 ALA A CA 1
ATOM 4817 C C . ALA A 1 666 ? 110.633 41.512 -174.373 1.00 80.50 666 ALA A C 1
ATOM 4819 O O . ALA A 1 666 ? 110.809 40.515 -173.673 1.00 80.50 666 ALA A O 1
ATOM 4820 N N . GLY A 1 667 ? 110.426 41.408 -175.690 1.00 80.56 667 GLY A N 1
ATOM 4821 C CA . GLY A 1 667 ? 110.313 40.145 -176.419 1.00 80.56 667 GLY A CA 1
ATOM 4822 C C . GLY A 1 667 ? 109.553 40.286 -177.742 1.00 80.56 667 GLY A C 1
ATOM 4823 O O . GLY A 1 667 ? 109.458 41.366 -178.317 1.00 80.56 667 GLY A O 1
ATOM 4824 N N . THR A 1 668 ? 109.022 39.180 -178.264 1.00 75.06 668 THR A N 1
ATOM 4825 C CA . THR A 1 668 ? 108.207 39.182 -179.491 1.00 75.06 668 THR A CA 1
ATOM 4826 C C . THR A 1 668 ? 106.738 39.451 -179.184 1.00 75.06 668 THR A C 1
ATOM 4828 O O . THR A 1 668 ? 106.173 38.793 -178.312 1.00 75.06 668 THR A O 1
ATOM 4831 N N . VAL A 1 669 ? 106.094 40.320 -179.967 1.00 80.31 669 VAL A N 1
ATOM 4832 C CA . VAL A 1 669 ? 104.637 40.495 -179.936 1.00 80.31 669 VAL A CA 1
ATOM 4833 C C . VAL A 1 669 ? 103.966 39.602 -180.984 1.00 80.31 669 VAL A C 1
ATOM 4835 O O . VAL A 1 669 ? 104.328 39.621 -182.161 1.00 80.31 669 VAL A O 1
ATOM 4838 N N . GLY A 1 670 ? 102.995 38.797 -180.553 1.00 79.44 670 GLY A N 1
ATOM 4839 C CA . GLY A 1 670 ? 102.075 38.096 -181.445 1.00 79.44 670 GLY A CA 1
ATOM 4840 C C . GLY A 1 670 ? 100.836 38.954 -181.668 1.00 79.44 670 GLY A C 1
ATOM 4841 O O . GLY A 1 670 ? 100.205 39.368 -180.700 1.00 79.44 670 GLY A O 1
ATOM 4842 N N . ILE A 1 671 ? 100.495 39.228 -182.925 1.00 82.50 671 ILE A N 1
ATOM 4843 C CA . ILE A 1 671 ? 99.291 39.976 -183.299 1.00 82.50 671 ILE A CA 1
ATOM 4844 C C . ILE A 1 671 ? 98.431 39.065 -184.168 1.00 82.50 671 ILE A C 1
ATOM 4846 O O . ILE A 1 671 ? 98.921 38.519 -185.153 1.00 82.50 671 ILE A O 1
ATOM 4850 N N . ASP A 1 672 ? 97.166 38.897 -183.790 1.00 74.44 672 ASP A N 1
ATOM 4851 C CA . ASP A 1 672 ? 96.277 37.914 -184.416 1.00 74.44 672 ASP A CA 1
ATOM 4852 C C . ASP A 1 672 ? 95.708 38.380 -185.762 1.00 74.44 672 ASP A C 1
ATOM 4854 O O . ASP A 1 672 ? 95.552 37.584 -186.681 1.00 74.44 672 ASP A O 1
ATOM 4858 N N . SER A 1 673 ? 95.378 39.668 -185.915 1.00 74.88 673 SER A N 1
ATOM 4859 C CA . SER A 1 673 ? 94.746 40.131 -187.162 1.00 74.88 673 SER A CA 1
ATOM 4860 C C . SER A 1 673 ? 95.086 41.556 -187.576 1.00 74.88 673 SER A C 1
ATOM 4862 O O . SER A 1 673 ? 95.480 41.785 -188.717 1.00 74.88 673 SER A O 1
ATOM 4864 N N . TYR A 1 674 ? 94.943 42.544 -186.695 1.00 86.06 674 TYR A N 1
ATOM 4865 C CA . TYR A 1 674 ? 95.064 43.946 -187.096 1.00 86.06 674 TYR A CA 1
ATOM 4866 C C . TYR A 1 674 ? 95.895 44.744 -186.110 1.00 86.06 674 TYR A C 1
ATOM 4868 O O . TYR A 1 674 ? 95.746 44.605 -184.897 1.00 86.06 674 TYR A O 1
ATOM 4876 N N . ILE A 1 675 ? 96.699 45.649 -186.655 1.00 84.62 675 ILE A N 1
ATOM 4877 C CA . ILE A 1 675 ? 97.126 46.851 -185.951 1.00 84.62 675 ILE A CA 1
ATOM 4878 C C . ILE A 1 675 ? 96.308 47.999 -186.540 1.00 84.62 675 ILE A C 1
ATOM 4880 O O . ILE A 1 675 ? 96.489 48.360 -187.706 1.00 84.62 675 ILE A O 1
ATOM 4884 N N . TYR A 1 676 ? 95.381 48.528 -185.743 1.00 81.00 676 TYR A N 1
ATOM 4885 C CA . TYR A 1 676 ? 94.543 49.666 -186.114 1.00 81.00 676 TYR A CA 1
ATOM 4886 C C . TYR A 1 676 ? 95.184 50.977 -185.680 1.00 81.00 676 TYR A C 1
ATOM 4888 O O . TYR A 1 676 ? 95.823 51.053 -184.628 1.00 81.00 676 TYR A O 1
ATOM 4896 N N . HIS A 1 677 ? 94.964 52.028 -186.462 1.00 81.69 677 HIS A N 1
ATOM 4897 C CA . HIS A 1 677 ? 95.177 53.375 -185.967 1.00 81.69 677 HIS A CA 1
ATOM 4898 C C . HIS A 1 677 ? 94.002 53.785 -185.069 1.00 81.69 677 HIS A C 1
ATOM 4900 O O . HIS A 1 677 ? 92.834 53.569 -185.392 1.00 81.69 677 HIS A O 1
ATOM 4906 N N . ASN A 1 678 ? 94.295 54.416 -183.936 1.00 66.69 678 ASN A N 1
ATOM 4907 C CA . ASN A 1 678 ? 93.247 54.883 -183.036 1.00 66.69 678 ASN A CA 1
ATOM 4908 C C . ASN A 1 678 ? 92.445 56.018 -183.687 1.00 66.69 678 ASN A C 1
ATOM 4910 O O . ASN A 1 678 ? 93.002 57.039 -184.086 1.00 66.69 678 ASN A O 1
ATOM 4914 N N . GLY A 1 679 ? 91.127 55.847 -183.775 1.00 76.31 679 GLY A N 1
ATOM 4915 C CA . GLY A 1 679 ? 90.217 56.853 -184.328 1.00 76.31 679 GLY A CA 1
ATOM 4916 C C . GLY A 1 679 ? 90.112 56.872 -185.855 1.00 76.31 679 GLY A C 1
ATOM 4917 O O . GLY A 1 679 ? 89.405 57.732 -186.375 1.00 76.31 679 GLY A O 1
ATOM 4918 N N . ASP A 1 680 ? 90.759 55.938 -186.558 1.00 74.50 680 ASP A N 1
ATOM 4919 C CA . ASP A 1 680 ? 90.617 55.777 -188.005 1.00 74.50 680 ASP A CA 1
ATOM 4920 C C . ASP A 1 680 ? 90.424 54.298 -188.369 1.00 74.50 680 ASP A C 1
ATOM 4922 O O . ASP A 1 680 ? 91.347 53.487 -188.298 1.00 74.50 680 ASP A O 1
ATOM 4926 N N . ASN A 1 681 ? 89.189 53.933 -188.711 1.00 78.88 681 ASN A N 1
ATOM 4927 C CA . ASN A 1 681 ? 88.790 52.533 -188.866 1.00 78.88 681 ASN A CA 1
ATOM 4928 C C . ASN A 1 681 ? 89.183 51.935 -190.221 1.00 78.88 681 ASN A C 1
ATOM 4930 O O . ASN A 1 681 ? 89.134 50.714 -190.380 1.00 78.88 681 ASN A O 1
ATOM 4934 N N . ASP A 1 682 ? 89.526 52.763 -191.205 1.00 79.88 682 ASP A N 1
ATOM 4935 C CA . ASP A 1 682 ? 89.887 52.308 -192.547 1.00 79.88 682 ASP A CA 1
ATOM 4936 C C . ASP A 1 682 ? 91.389 52.451 -192.854 1.00 79.88 682 ASP A C 1
ATOM 4938 O O . ASP A 1 682 ? 91.822 52.150 -193.971 1.00 79.88 682 ASP A O 1
ATOM 4942 N N . THR A 1 683 ? 92.183 52.793 -191.832 1.00 87.75 683 THR A N 1
ATOM 4943 C CA . THR A 1 683 ? 93.647 52.759 -191.845 1.00 87.75 683 THR A CA 1
ATOM 4944 C C . THR A 1 683 ? 94.166 51.696 -190.879 1.00 87.75 683 THR A C 1
ATOM 4946 O O . THR A 1 683 ? 94.044 51.804 -189.658 1.00 87.75 683 THR A O 1
ATOM 4949 N N . TYR A 1 684 ? 94.775 50.645 -191.421 1.00 83.69 684 TYR A N 1
ATOM 4950 C CA . TYR A 1 684 ? 95.318 49.544 -190.633 1.00 83.69 684 TYR A CA 1
ATOM 4951 C C . TYR A 1 684 ? 96.437 48.810 -191.366 1.00 83.69 684 TYR A C 1
ATOM 4953 O O . TYR A 1 684 ? 96.536 48.814 -192.597 1.00 83.69 684 TYR A O 1
ATOM 4961 N N . LEU A 1 685 ? 97.247 48.099 -190.585 1.00 87.56 685 LEU A N 1
ATOM 4962 C CA . LEU A 1 685 ? 98.089 47.029 -191.094 1.00 87.56 685 LEU A CA 1
ATOM 4963 C C . LEU A 1 685 ? 97.460 45.699 -190.694 1.00 87.56 685 LEU A C 1
ATOM 4965 O O . LEU A 1 685 ? 97.390 45.353 -189.512 1.00 87.56 685 LEU A O 1
ATOM 4969 N N . LYS A 1 686 ? 96.964 44.977 -191.694 1.00 84.56 686 LYS A N 1
ATOM 4970 C CA . LYS A 1 686 ? 96.354 43.667 -191.500 1.00 84.56 686 LYS A CA 1
ATOM 4971 C C . LYS A 1 686 ? 97.404 42.583 -191.680 1.00 84.56 686 LYS A C 1
ATOM 4973 O O . LYS A 1 686 ? 98.109 42.562 -192.693 1.00 84.56 686 LYS A O 1
ATOM 4978 N N . PHE A 1 687 ? 97.433 41.674 -190.720 1.00 85.00 687 PHE A N 1
ATOM 4979 C CA . PHE A 1 687 ? 98.152 40.414 -190.749 1.00 85.00 687 PHE A CA 1
ATOM 4980 C C . PHE A 1 687 ? 97.111 39.301 -190.800 1.00 85.00 687 PHE A C 1
ATOM 4982 O O . PHE A 1 687 ? 96.492 38.980 -189.795 1.00 85.00 687 PHE A O 1
ATOM 4989 N N . ASP A 1 688 ? 96.881 38.742 -191.982 1.00 84.50 688 ASP A N 1
ATOM 4990 C CA . ASP A 1 688 ? 96.068 37.536 -192.132 1.00 84.50 688 ASP A CA 1
ATOM 4991 C C . ASP A 1 688 ? 96.962 36.370 -192.563 1.00 84.50 688 ASP A C 1
ATOM 4993 O O . ASP A 1 688 ? 98.154 36.525 -192.860 1.00 84.50 688 ASP A O 1
ATOM 4997 N N . THR A 1 689 ? 96.387 35.174 -192.644 1.00 76.69 689 THR A N 1
ATOM 4998 C CA . THR A 1 689 ? 97.109 33.987 -193.092 1.00 76.69 689 THR A CA 1
ATOM 4999 C C . THR A 1 689 ? 97.611 34.193 -194.515 1.00 76.69 689 THR A C 1
ATOM 5001 O O . THR A 1 689 ? 96.849 34.164 -195.478 1.00 76.69 689 THR A O 1
ATOM 5004 N N . ASN A 1 690 ? 98.930 34.342 -194.646 1.00 81.00 690 ASN A N 1
ATOM 5005 C CA . ASN A 1 690 ? 99.627 34.540 -195.918 1.00 81.00 690 ASN A CA 1
ATOM 5006 C C . ASN A 1 690 ? 99.259 35.834 -196.681 1.00 81.00 690 ASN A C 1
ATOM 5008 O O . ASN A 1 690 ? 99.689 35.992 -197.829 1.00 81.00 690 ASN A O 1
ATOM 5012 N N . GLU A 1 691 ? 98.535 36.761 -196.048 1.00 80.19 691 GLU A N 1
ATOM 5013 C CA . GLU A 1 691 ? 98.188 38.079 -196.583 1.00 80.19 691 GLU A CA 1
ATOM 5014 C C . GLU A 1 691 ? 98.713 39.160 -195.638 1.00 80.19 691 GLU A C 1
ATOM 5016 O O . GLU A 1 691 ? 98.429 39.163 -194.441 1.00 80.19 691 GLU A O 1
ATOM 5021 N N . VAL A 1 692 ? 99.455 40.110 -196.197 1.00 83.31 692 VAL A N 1
ATOM 5022 C CA . VAL A 1 692 ? 99.755 41.368 -195.515 1.00 83.31 692 VAL A CA 1
ATOM 5023 C C . VAL A 1 692 ? 99.213 42.487 -196.375 1.00 83.31 692 VAL A C 1
ATOM 5025 O O . VAL A 1 692 ? 99.544 42.589 -197.559 1.00 83.31 692 VAL A O 1
ATOM 5028 N N . ASN A 1 693 ? 98.367 43.319 -195.781 1.00 84.38 693 ASN A N 1
ATOM 5029 C CA . ASN A 1 693 ? 97.712 44.401 -196.491 1.00 84.38 693 ASN A CA 1
ATOM 5030 C C . ASN A 1 693 ? 97.840 45.692 -195.691 1.00 84.38 693 ASN A C 1
ATOM 5032 O O . ASN A 1 693 ? 97.310 45.797 -194.581 1.00 84.38 693 ASN A O 1
ATOM 5036 N N . LEU A 1 694 ? 98.556 46.656 -196.265 1.00 84.94 694 LEU A N 1
ATOM 5037 C CA . LEU A 1 694 ? 98.578 48.017 -195.763 1.00 84.94 694 LEU A CA 1
ATOM 5038 C C . LEU A 1 694 ? 97.422 48.769 -196.409 1.00 84.94 694 LEU A C 1
ATOM 5040 O O . LEU A 1 694 ? 97.436 49.049 -197.614 1.00 84.94 694 LEU A O 1
ATOM 5044 N N . VAL A 1 695 ? 96.425 49.069 -195.589 1.00 84.44 695 VAL A N 1
ATOM 5045 C CA . VAL A 1 695 ? 95.219 49.774 -196.001 1.00 84.44 695 VAL A CA 1
ATOM 5046 C C . VAL A 1 695 ? 95.240 51.148 -195.362 1.00 84.44 695 VAL A C 1
ATOM 5048 O O . VAL A 1 695 ? 95.489 51.276 -194.166 1.00 84.44 695 VAL A O 1
ATOM 5051 N N . ALA A 1 696 ? 95.014 52.168 -196.178 1.00 79.88 696 ALA A N 1
ATOM 5052 C CA . ALA A 1 696 ? 94.874 53.543 -195.728 1.00 79.88 696 ALA A CA 1
ATOM 5053 C C . ALA A 1 696 ? 93.691 54.178 -196.459 1.00 79.88 696 ALA A C 1
ATOM 5055 O O . ALA A 1 696 ? 93.631 54.127 -197.692 1.00 79.88 696 ALA A O 1
ATOM 5056 N N . GLY A 1 697 ? 92.737 54.749 -195.722 1.00 79.75 697 GLY A N 1
ATOM 5057 C CA . GLY A 1 697 ? 91.536 55.346 -196.316 1.00 79.75 697 GLY A CA 1
ATOM 5058 C C . GLY A 1 697 ? 90.660 54.333 -197.060 1.00 79.75 697 GLY A C 1
ATOM 5059 O O . GLY A 1 697 ? 90.105 54.648 -198.114 1.00 79.75 697 GLY A O 1
ATOM 5060 N N . GLY A 1 698 ? 90.651 53.072 -196.614 1.00 77.94 698 GLY A N 1
ATOM 5061 C CA . GLY A 1 698 ? 89.966 51.964 -197.291 1.00 77.94 698 GLY A CA 1
ATOM 5062 C C . GLY A 1 698 ? 90.619 51.522 -198.605 1.00 77.94 698 GLY A C 1
ATOM 5063 O O . GLY A 1 698 ? 90.182 50.549 -199.226 1.00 77.94 698 GLY A O 1
ATOM 5064 N N . TRP A 1 699 ? 91.690 52.194 -199.027 1.00 74.25 699 TRP A N 1
ATOM 5065 C CA . TRP A 1 699 ? 92.459 51.831 -200.200 1.00 74.25 699 TRP A CA 1
ATOM 5066 C C . TRP A 1 699 ? 93.619 50.915 -199.806 1.00 74.25 699 TRP A C 1
ATOM 5068 O O . TRP A 1 699 ? 94.459 51.244 -198.969 1.00 74.25 699 TRP A O 1
ATOM 5078 N N . SER A 1 700 ? 93.649 49.729 -200.412 1.00 82.56 700 SER A N 1
ATOM 5079 C CA . SER A 1 700 ? 94.742 48.765 -200.272 1.00 82.56 700 SER A CA 1
ATOM 5080 C C . SER A 1 700 ? 95.952 49.271 -201.053 1.00 82.56 700 SER A C 1
ATOM 5082 O O . SER A 1 700 ? 96.095 48.983 -202.241 1.00 82.56 700 SER A O 1
ATOM 5084 N N . ALA A 1 701 ? 96.793 50.059 -200.386 1.00 76.56 701 ALA A N 1
ATOM 5085 C CA . ALA A 1 701 ? 97.937 50.724 -201.000 1.00 76.56 701 ALA A CA 1
ATOM 5086 C C . ALA A 1 701 ? 99.047 49.727 -201.367 1.00 76.56 701 ALA A C 1
ATOM 5088 O O . ALA A 1 701 ? 99.653 49.813 -202.434 1.00 76.56 701 ALA A O 1
ATOM 5089 N N . LEU A 1 702 ? 99.302 48.752 -200.491 1.00 83.44 702 LEU A N 1
ATOM 5090 C CA . LEU A 1 702 ? 100.259 47.679 -200.740 1.00 83.44 702 LEU A CA 1
ATOM 5091 C C . LEU A 1 702 ? 99.703 46.370 -200.198 1.00 83.44 702 LEU A C 1
ATOM 5093 O O . LEU A 1 702 ? 99.503 46.223 -198.991 1.00 83.44 702 LEU A O 1
ATOM 5097 N N . LYS A 1 703 ? 99.503 45.406 -201.096 1.00 80.62 703 LYS A N 1
ATOM 5098 C CA . LYS A 1 703 ? 99.045 44.066 -200.747 1.00 80.62 703 LYS A CA 1
ATOM 5099 C C . LYS A 1 703 ? 100.072 43.027 -201.165 1.00 80.62 703 LYS A C 1
ATOM 5101 O O . LYS A 1 703 ? 100.372 42.866 -202.347 1.00 80.62 703 LYS A O 1
ATOM 5106 N N . LEU A 1 704 ? 100.579 42.287 -200.189 1.00 78.94 704 LEU A N 1
ATOM 5107 C CA . LEU A 1 704 ? 101.262 41.025 -200.417 1.00 78.94 704 LEU A CA 1
ATOM 5108 C C . LEU A 1 704 ? 100.245 39.908 -200.208 1.00 78.94 704 LEU A C 1
ATOM 5110 O O . LEU A 1 704 ? 99.794 39.680 -199.089 1.00 78.94 704 LEU A O 1
ATOM 5114 N N . ASP A 1 705 ? 99.940 39.182 -201.276 1.00 80.12 705 ASP A N 1
ATOM 5115 C CA . ASP A 1 705 ? 99.201 37.929 -201.188 1.00 80.12 705 ASP A CA 1
ATOM 5116 C C . ASP A 1 705 ? 100.101 36.801 -201.687 1.00 80.12 705 ASP A C 1
ATOM 5118 O O . ASP A 1 705 ? 100.302 36.603 -202.893 1.00 80.12 705 ASP A O 1
ATOM 5122 N N . LYS A 1 706 ? 100.667 36.046 -200.741 1.00 75.94 706 LYS A N 1
ATOM 5123 C CA . LYS A 1 706 ? 101.583 34.950 -201.062 1.00 75.94 706 LYS A CA 1
ATOM 5124 C C . LYS A 1 706 ? 100.893 33.848 -201.867 1.00 75.94 706 LYS A C 1
ATOM 5126 O O . LYS A 1 706 ? 101.581 33.178 -202.634 1.00 75.94 706 LYS A O 1
ATOM 5131 N N . SER A 1 707 ? 99.570 33.679 -201.760 1.00 75.12 707 SER A N 1
ATOM 5132 C CA . SER A 1 707 ? 98.833 32.662 -202.526 1.00 75.12 707 SER A CA 1
ATOM 5133 C C . SER A 1 707 ? 98.886 32.916 -204.037 1.00 75.12 707 SER A C 1
ATOM 5135 O O . SER A 1 707 ? 98.900 31.973 -204.825 1.00 75.12 707 SER A O 1
ATOM 5137 N N . THR A 1 708 ? 99.023 34.182 -204.442 1.00 67.75 708 THR A N 1
ATOM 5138 C CA . THR A 1 708 ? 99.241 34.575 -205.844 1.00 67.75 708 THR A CA 1
ATOM 5139 C C . THR A 1 708 ? 100.717 34.792 -206.183 1.00 67.75 708 THR A C 1
ATOM 5141 O O . THR A 1 708 ? 101.063 34.958 -207.353 1.00 67.75 708 THR A O 1
ATOM 5144 N N . GLY A 1 709 ? 101.592 34.798 -205.171 1.00 76.88 709 GLY A N 1
ATOM 5145 C CA . GLY A 1 709 ? 103.019 35.094 -205.295 1.00 76.88 709 GLY A CA 1
ATOM 5146 C C . GLY A 1 709 ? 103.312 36.522 -205.758 1.00 76.88 709 GLY A C 1
ATOM 5147 O O . GLY A 1 709 ? 104.436 36.809 -206.169 1.00 76.88 709 GLY A O 1
ATOM 5148 N N . LYS A 1 710 ? 102.312 37.411 -205.737 1.00 67.81 710 LYS A N 1
ATOM 5149 C CA . LYS A 1 710 ? 102.417 38.769 -206.261 1.00 67.81 710 LYS A CA 1
ATOM 5150 C C . LYS A 1 710 ? 102.357 39.777 -205.130 1.00 67.81 710 LYS A C 1
ATOM 5152 O O . LYS A 1 710 ? 101.533 39.687 -204.223 1.00 67.81 710 LYS A O 1
ATOM 5157 N N . ILE A 1 711 ? 103.227 40.771 -205.241 1.00 75.75 711 ILE A N 1
ATOM 5158 C CA . ILE A 1 711 ? 103.004 42.050 -204.586 1.00 75.75 711 ILE A CA 1
ATOM 5159 C C . ILE A 1 711 ? 102.160 42.870 -205.544 1.00 75.75 711 ILE A C 1
ATOM 5161 O O . ILE A 1 711 ? 102.549 43.098 -206.692 1.00 75.75 711 ILE A O 1
ATOM 5165 N N . GLN A 1 712 ? 101.001 43.279 -205.055 1.00 73.19 712 GLN A N 1
ATOM 5166 C CA . GLN A 1 712 ? 100.118 44.186 -205.745 1.00 73.19 712 GLN A CA 1
ATOM 5167 C C . GLN A 1 712 ? 100.303 45.575 -205.139 1.00 73.19 712 GLN A C 1
ATOM 5169 O O . GLN A 1 712 ? 99.965 45.828 -203.982 1.00 73.19 712 GLN A O 1
ATOM 5174 N N . LEU A 1 713 ? 100.913 46.442 -205.939 1.00 76.38 713 LEU A N 1
ATOM 5175 C CA . LEU A 1 713 ? 100.905 47.885 -205.745 1.00 76.38 713 LEU A CA 1
ATOM 5176 C C . LEU A 1 713 ? 99.718 48.384 -206.569 1.00 76.38 713 LEU A C 1
ATOM 5178 O O . LEU A 1 713 ? 99.751 48.258 -207.797 1.00 76.38 713 LEU A O 1
ATOM 5182 N N . ASN A 1 714 ? 98.648 48.792 -205.885 1.00 62.41 714 ASN A N 1
ATOM 5183 C CA . ASN A 1 714 ? 97.395 49.205 -206.524 1.00 62.41 714 ASN A CA 1
ATOM 5184 C C . ASN A 1 714 ? 97.384 50.685 -206.885 1.00 62.41 714 ASN A C 1
ATOM 5186 O O . ASN A 1 714 ? 98.220 51.439 -206.340 1.00 62.41 714 ASN A O 1
#